Protein 1IKN (pdb70)

GO terms:
  GO:0005737 cytoplasm (C, IDA)
  GO:0000978 RNA polymerase II cis-regulatory region sequence-specific DNA binding (F, IDA)
  GO:0001228 DNA-binding transcription activator activity, RNA polymerase II-specific (F, IDA)
  GO:0045893 positive regulation of DNA-templated transcription (P, IDA)
  GO:0045944 positive regulation of transcription by RNA polymerase II (P, IDA)
  GO:1902004 positive regulation of amyloid-beta formation (P, IDA)
  GO:0005634 nucleus (C, IDA)
  GO:0003682 chromatin binding (F, IDA)
  GO:0043066 negative regulation of apoptotic process (P, IDA)
  GO:0043123 positive regulation of canonical NF-kappaB signal transduction (P, IDA)
  GO:0050727 regulation of inflammatory response (P, IDA)
  GO:0071222 cellular response to lipopolysaccharide (P, IEP)
  GO:0071159 NF-kappaB complex (C, TAS)
  GO:0003700 DNA-binding transcription factor activity (F, IMP)
  GO:0006325 chromatin organization (P, IMP)
  GO:0006351 DNA-templated transcription (P, IMP)
  GO:0071532 ankyrin repeat binding (F, IPI)
  GO:0005515 protein binding (F, IPI)
  GO:0019899 enzyme binding (F, IPI)
  GO:0019901 protein kinase binding (F, IPI)

Sequence (609 aa):
PYVEIIEQPKQRGMRFRYKCEGRSAGSIPGERSTDTTKTHPTIKINGYTGPGTVRISLVTKDPPHRPHPHELVGKDCRDGYYEADLCPDRSIHSFQNLGIQCVKKRDLEQAISQRIQTNNNPFHVPIEEQRGDYDLNAVRLCFQVTVRDPAGRPLLLTPVLSHPIFDNRATAELKICRVNRNSGSCLGGDEIFLLCDKVQKEDIEVYFTGPGWEARGSFSQADVHRQVAIVFRTPPYADPSLQAPVRVSMQLRRPSDRELSEPMEFQYLPDTDDRHRIEEKRASNLKIVRMDRTAGCVTGGEEIYLLCDKVQKDDIQIRFYEEEENGGVWEGFGDFSPTDVHRQFAIVFKTPKYKDVNITKPASVFVQLRRKSDLETSEPKPFLYYPEIKDKEEDGDSFLHLAIIHEEKALTMEVIRLAFLNFQNNLQQTPLHLAVITNQPEIAEALLGAGCDPELRDFRGNTPLHLACEQGCLASVGVLTQSCTTPHLHSILKATNYNGHTCLHLASIHGYLGIVELLVSLGADVNAQEPCNGRTALHLAVDLQNPDLVSLLLKCGADVNRVTYQGYSPYQLTWGRPSTRIQQQLGQLTLENLQMLPESEDEESYDTE

Radius of gyration: 28.29 Å; Cα contacts (8 Å, |Δi|>4): 1309; chains: 3; bounding box: 78×65×78 Å

InterPro domains:
  IPR000451 NF-kappa-B/Dorsal [PR00057] (25-42)
  IPR000451 NF-kappa-B/Dorsal [PR00057] (175-189)
  IPR000451 NF-kappa-B/Dorsal [PR00057] (208-228)
  IPR000451 NF-kappa-B/Dorsal [PR00057] (239-257)
  IPR000451 NF-kappa-B/Dorsal [PR00057] (280-294)
  IPR000451 NF-kappa-B/Dorsal [PTHR24169] (13-372)
  IPR002909 IPT domain [SM00429] (193-289)
  IPR008967 p53-like transcription factor, DNA-binding domain superfamily [SSF49417] (18-196)
  IPR011539 Rel homology domain, DNA-binding domain [PF00554] (21-186)
  IPR011539 Rel homology domain, DNA-binding domain [PS50254] (16-190)
  IPR013783 Immunoglobulin-like fold [G3DSA:2.60.40.10] (191-304)
  IPR014756 Immunoglobulin E-set [SSF81296] (191-322)
  IPR030492 Rel homology domain, conserved site [PS01204] (34-40)
  IPR030495 Transcription factor p65, RHD domain, N-terminal [cd07885] (19-187)
  IPR032397 Rel homology dimerisation domain [PF16179] (195-291)
  IPR033926 NFkappaB IPT domain [cd01177] (194-290)
  IPR037059 Rel homology domain (RHD), DNA-binding domain superfamily [G3DSA:2.60.40.340] (9-187)

Structure (mmCIF, N/CA/C/O backbone):
data_1IKN
#
_entry.id   1IKN
#
_cell.length_a   124.500
_cell.length_b   49.300
_cell.length_c   120.600
_cell.angle_alpha   90.00
_cell.angle_beta   108.70
_cell.angle_gamma   90.00
#
_symmetry.space_group_name_H-M   'C 1 2 1'
#
loop_
_entity.id
_entity.type
_entity.pdbx_description
1 polymer 'PROTEIN (NF-KAPPA-B P65 SUBUNIT)'
2 polymer 'PROTEIN (NF-KAPPA-B P50D SUBUNIT)'
3 polymer 'PROTEIN (I-KAPPA-B-ALPHA)'
4 water water
#
loop_
_atom_site.group_PDB
_atom_site.id
_atom_site.type_symbol
_atom_site.label_atom_id
_atom_site.label_alt_id
_atom_site.label_comp_id
_atom_site.label_asym_id
_atom_site.label_entity_id
_atom_site.label_seq_id
_atom_site.pdbx_PDB_ins_code
_atom_site.Cartn_x
_atom_site.Cartn_y
_atom_site.Cartn_z
_atom_site.occupancy
_atom_site.B_iso_or_equiv
_atom_site.auth_seq_id
_atom_site.auth_comp_id
_atom_site.auth_asym_id
_atom_site.auth_atom_id
_atom_site.pdbx_PDB_model_num
ATOM 1 N N . PRO A 1 1 ? 64.808 10.604 22.418 1.00 57.03 19 PRO A N 1
ATOM 2 C CA . PRO A 1 1 ? 65.914 10.773 23.409 1.00 59.36 19 PRO A CA 1
ATOM 3 C C . PRO A 1 1 ? 65.547 11.770 24.512 1.00 58.82 19 PRO A C 1
ATOM 4 O O . PRO A 1 1 ? 66.368 12.599 24.909 1.00 60.66 19 PRO A O 1
ATOM 6 N N . TYR A 1 2 ? 64.315 11.687 25.007 1.00 56.29 20 TYR A N 1
ATOM 7 C CA . TYR A 1 2 ? 63.872 12.595 26.053 1.00 55.74 20 TYR A CA 1
ATOM 8 C C . TYR A 1 2 ? 62.818 11.987 26.959 1.00 56.69 20 TYR A C 1
ATOM 9 O O . TYR A 1 2 ? 62.123 11.042 26.586 1.00 56.98 20 TYR A O 1
ATOM 18 N N . VAL A 1 3 ? 62.700 12.559 28.152 1.00 56.73 21 VAL A N 1
ATOM 19 C CA . VAL A 1 3 ? 61.738 12.109 29.149 1.00 53.53 21 VAL A CA 1
ATOM 20 C C . VAL A 1 3 ? 60.574 13.094 29.252 1.00 51.54 21 VAL A C 1
ATOM 21 O O . VAL A 1 3 ? 60.766 14.295 29.452 1.00 53.61 21 VAL A O 1
ATOM 25 N N . GLU A 1 4 ? 59.362 12.583 29.093 1.00 50.69 22 GLU A N 1
ATOM 26 C CA . GLU A 1 4 ? 58.180 13.425 29.180 1.00 48.02 22 GLU A CA 1
ATOM 27 C C . GLU A 1 4 ? 57.255 12.897 30.268 1.00 47.17 22 GLU A C 1
ATOM 28 O O . GLU A 1 4 ? 56.913 11.709 30.290 1.00 46.08 22 GLU A O 1
ATOM 34 N N . ILE A 1 5 ? 56.869 13.775 31.188 1.00 47.50 23 ILE A N 1
ATOM 35 C CA . ILE A 1 5 ? 55.970 13.375 32.255 1.00 47.61 23 ILE A CA 1
ATOM 36 C C . ILE A 1 5 ? 54.625 13.119 31.586 1.00 48.84 23 ILE A C 1
ATOM 37 O O . ILE A 1 5 ? 54.118 13.967 30.860 1.00 54.56 23 ILE A O 1
ATOM 42 N N . ILE A 1 6 ? 54.071 11.932 31.798 1.00 48.23 24 ILE A N 1
ATOM 43 C CA . ILE A 1 6 ? 52.790 11.560 31.205 1.00 47.59 24 ILE A CA 1
ATOM 44 C C . ILE A 1 6 ? 51.719 11.714 32.265 1.00 46.31 24 ILE A C 1
ATOM 45 O O . ILE A 1 6 ? 50.538 11.898 31.968 1.00 43.26 24 ILE A O 1
ATOM 50 N N . GLU A 1 7 ? 52.148 11.637 33.513 1.00 43.24 25 GLU A N 1
ATOM 51 C CA . GLU A 1 7 ? 51.247 11.801 34.636 1.00 43.19 25 GLU A CA 1
ATOM 52 C C . GLU A 1 7 ? 51.897 12.715 35.678 1.00 42.70 25 GLU A C 1
ATOM 53 O O . GLU A 1 7 ? 52.670 12.258 36.530 1.00 44.44 25 GLU A O 1
ATOM 59 N N . GLN A 1 8 ? 51.599 14.008 35.586 1.00 39.50 26 GLN A N 1
ATOM 60 C CA . GLN A 1 8 ? 52.133 14.975 36.532 1.00 35.35 26 GLN A CA 1
ATOM 61 C C . GLN A 1 8 ? 51.536 14.600 37.882 1.00 36.07 26 GLN A C 1
ATOM 62 O O . GLN A 1 8 ? 50.475 13.985 37.935 1.00 38.41 26 GLN A O 1
ATOM 68 N N . PRO A 1 9 ? 52.213 14.945 38.992 1.00 41.18 27 PRO A N 1
ATOM 69 C CA . PRO A 1 9 ? 51.706 14.633 40.330 1.00 40.64 27 PRO A CA 1
ATOM 70 C C . PRO A 1 9 ? 50.577 15.591 40.687 1.00 44.40 27 PRO A C 1
ATOM 71 O O . PRO A 1 9 ? 50.471 16.663 40.100 1.00 45.96 27 PRO A O 1
ATOM 75 N N . LYS A 1 10 ? 49.735 15.198 41.636 1.00 47.12 28 LYS A N 1
ATOM 76 C CA . LYS A 1 10 ? 48.634 16.043 42.094 1.00 43.62 28 LYS A CA 1
ATOM 77 C C . LYS A 1 10 ? 49.321 17.247 42.767 1.00 43.32 28 LYS A C 1
ATOM 78 O O . LYS A 1 10 ? 50.202 17.075 43.609 1.00 43.58 28 LYS A O 1
ATOM 84 N N . GLN A 1 11 ? 48.928 18.459 42.386 1.00 45.74 29 GLN A N 1
ATOM 85 C CA . GLN A 1 11 ? 49.542 19.657 42.944 1.00 44.33 29 GLN A CA 1
ATOM 86 C C . GLN A 1 11 ? 49.100 19.989 44.359 1.00 43.77 29 GLN A C 1
ATOM 87 O O . GLN A 1 11 ? 49.906 20.004 45.286 1.00 46.04 29 GLN A O 1
ATOM 93 N N . ARG A 1 12 ? 47.820 20.283 44.521 1.00 44.08 30 ARG A N 1
ATOM 94 C CA . ARG A 1 12 ? 47.304 20.628 45.833 1.00 50.24 30 ARG A CA 1
ATOM 95 C C . ARG A 1 12 ? 46.779 19.376 46.506 1.00 48.77 30 ARG A C 1
ATOM 96 O O . ARG A 1 12 ? 46.459 18.394 45.833 1.00 47.73 30 ARG A O 1
ATOM 104 N N . GLY A 1 13 ? 46.715 19.402 47.833 1.00 47.92 31 GLY A N 1
ATOM 105 C CA . GLY A 1 13 ? 46.208 18.252 48.555 1.00 51.15 31 GLY A CA 1
ATOM 106 C C . GLY A 1 13 ? 47.191 17.614 49.513 1.00 55.08 31 GLY A C 1
ATOM 107 O O . GLY A 1 13 ? 46.860 17.402 50.681 1.00 56.84 31 GLY A O 1
ATOM 108 N N . MET A 1 14 ? 48.396 17.305 49.033 1.00 58.12 32 MET A N 1
ATOM 109 C CA . MET A 1 14 ? 49.405 16.667 49.880 1.00 63.60 32 MET A CA 1
ATOM 110 C C . MET A 1 14 ? 50.078 17.607 50.869 1.00 64.55 32 MET A C 1
ATOM 111 O O . MET A 1 14 ? 50.492 18.711 50.516 1.00 65.93 32 MET A O 1
ATOM 116 N N . ARG A 1 15 ? 50.192 17.140 52.108 1.00 63.93 33 ARG A N 1
ATOM 117 C CA . ARG A 1 15 ? 50.820 17.907 53.174 1.00 63.03 33 ARG A CA 1
ATOM 118 C C . ARG A 1 15 ? 52.261 17.466 53.393 1.00 62.08 33 ARG A C 1
ATOM 119 O O . ARG A 1 15 ? 52.519 16.296 53.671 1.00 62.47 33 ARG A O 1
ATOM 127 N N . PHE A 1 16 ? 53.197 18.400 53.267 1.00 61.51 34 PHE A N 1
ATOM 128 C CA . PHE A 1 16 ? 54.612 18.089 53.477 1.00 59.69 34 PHE A CA 1
ATOM 129 C C . PHE A 1 16 ? 54.791 17.839 54.977 1.00 59.48 34 PHE A C 1
ATOM 130 O O . PHE A 1 16 ? 54.477 18.717 55.786 1.00 60.34 34 PHE A O 1
ATOM 138 N N . ARG A 1 17 ? 55.278 16.658 55.353 1.00 61.17 35 ARG A N 1
ATOM 139 C CA . ARG A 1 17 ? 55.481 16.353 56.768 1.00 60.66 35 ARG A CA 1
ATOM 140 C C . ARG A 1 17 ? 56.943 16.235 57.180 1.00 62.80 35 ARG A C 1
ATOM 141 O O . ARG A 1 17 ? 57.837 16.143 56.334 1.00 65.82 35 ARG A O 1
ATOM 149 N N . TYR A 1 18 ? 57.168 16.228 58.494 1.00 66.48 36 TYR A N 1
ATOM 150 C CA . TYR A 1 18 ? 58.507 16.158 59.068 1.00 65.49 36 TYR A CA 1
ATOM 151 C C . TYR A 1 18 ? 58.961 14.778 59.553 1.00 64.05 36 TYR A C 1
ATOM 152 O O . TYR A 1 18 ? 58.160 13.946 59.987 1.00 64.69 36 TYR A O 1
ATOM 161 N N . LYS A 1 19 ? 60.272 14.565 59.481 1.00 65.59 37 LYS A N 1
ATOM 162 C CA . LYS A 1 19 ? 60.913 13.316 59.876 1.00 67.58 37 LYS A CA 1
ATOM 163 C C . LYS A 1 19 ? 60.661 12.873 61.317 1.00 67.17 37 LYS A C 1
ATOM 164 O O . LYS A 1 19 ? 60.467 11.681 61.573 1.00 66.19 37 LYS A O 1
ATOM 170 N N . CYS A 1 20 ? 60.673 13.821 62.252 1.00 66.58 38 CYS A N 1
ATOM 171 C CA . CYS A 1 20 ? 60.480 13.499 63.666 1.00 68.75 38 CYS A CA 1
ATOM 172 C C . CYS A 1 20 ? 59.267 12.616 63.927 1.00 70.89 38 CYS A C 1
ATOM 173 O O . CYS A 1 20 ? 59.343 11.655 64.694 1.00 71.60 38 CYS A O 1
ATOM 176 N N . GLU A 1 21 ? 58.148 12.942 63.293 1.00 71.35 39 GLU A N 1
ATOM 177 C CA . GLU A 1 21 ? 56.930 12.157 63.455 1.00 69.61 39 GLU A CA 1
ATOM 178 C C . GLU A 1 21 ? 57.211 10.733 62.994 1.00 70.70 39 GLU A C 1
ATOM 179 O O . GLU A 1 21 ? 57.024 9.769 63.742 1.00 70.17 39 GLU A O 1
ATOM 185 N N . GLY A 1 22 ? 57.667 10.624 61.750 1.00 71.87 40 GLY A N 1
ATOM 186 C CA . GLY A 1 22 ? 57.984 9.337 61.158 1.00 73.20 40 GLY A CA 1
ATOM 187 C C . GLY A 1 22 ? 58.289 9.537 59.687 1.00 75.76 40 GLY A C 1
ATOM 188 O O . GLY A 1 22 ? 58.476 10.669 59.239 1.00 74.99 40 GLY A O 1
ATOM 189 N N . ARG A 1 23 ? 58.349 8.447 58.930 1.00 78.21 41 ARG A N 1
ATOM 190 C CA . ARG A 1 23 ? 58.621 8.548 57.500 1.00 80.94 41 ARG A CA 1
ATOM 191 C C . ARG A 1 23 ? 57.379 9.110 56.820 1.00 82.65 41 ARG A C 1
ATOM 192 O O . ARG A 1 23 ? 57.355 10.270 56.399 1.00 81.41 41 ARG A O 1
ATOM 200 N N . SER A 1 24 ? 56.347 8.275 56.730 1.00 81.69 42 SER A N 1
ATOM 201 C CA . SER A 1 24 ? 55.082 8.656 56.116 1.00 80.52 42 SER A CA 1
ATOM 202 C C . SER A 1 24 ? 54.093 7.495 56.203 1.00 80.29 42 SER A C 1
ATOM 203 O O . SER A 1 24 ? 54.012 6.811 57.226 1.00 78.79 42 SER A O 1
ATOM 206 N N . ALA A 1 25 ? 53.347 7.284 55.123 1.00 78.49 43 ALA A N 1
ATOM 207 C CA . ALA A 1 25 ? 52.355 6.214 55.042 1.00 75.81 43 ALA A CA 1
ATOM 208 C C . ALA A 1 25 ? 51.690 6.290 53.673 1.00 72.02 43 ALA A C 1
ATOM 209 O O . ALA A 1 25 ? 51.226 5.287 53.131 1.00 71.02 43 ALA A O 1
ATOM 211 N N . GLY A 1 26 ? 51.657 7.499 53.122 1.00 70.65 44 GLY A N 1
ATOM 212 C CA . GLY A 1 26 ? 51.060 7.719 51.820 1.00 66.82 44 GLY A CA 1
ATOM 213 C C . GLY A 1 26 ? 52.032 8.440 50.909 1.00 64.81 44 GLY A C 1
ATOM 214 O O . GLY A 1 26 ? 52.846 9.249 51.364 1.00 64.37 44 GLY A O 1
ATOM 215 N N . SER A 1 27 ? 51.948 8.155 49.617 1.00 61.16 45 SER A N 1
ATOM 216 C CA . SER A 1 27 ? 52.840 8.774 48.656 1.00 56.04 45 SER A CA 1
ATOM 217 C C . SER A 1 27 ? 52.151 9.790 47.754 1.00 54.49 45 SER A C 1
ATOM 218 O O . SER A 1 27 ? 50.923 9.882 47.712 1.00 53.23 45 SER A O 1
ATOM 221 N N . ILE A 1 28 ? 52.970 10.558 47.042 1.00 51.65 46 ILE A N 1
ATOM 222 C CA . ILE A 1 28 ? 52.505 11.592 46.131 1.00 50.37 46 ILE A CA 1
ATOM 223 C C . ILE A 1 28 ? 51.560 11.023 45.073 1.00 47.47 46 ILE A C 1
ATOM 224 O O . ILE A 1 28 ? 51.948 10.200 44.246 1.00 50.17 46 ILE A O 1
ATOM 229 N N . PRO A 1 29 ? 50.293 11.448 45.092 1.00 45.67 47 PRO A N 1
ATOM 230 C CA . PRO A 1 29 ? 49.346 10.931 44.096 1.00 42.74 47 PRO A CA 1
ATOM 231 C C . PRO A 1 29 ? 49.539 11.548 42.712 1.00 43.94 47 PRO A C 1
ATOM 232 O O . PRO A 1 29 ? 50.154 12.603 42.573 1.00 47.90 47 PRO A O 1
ATOM 236 N N . GLY A 1 30 ? 49.019 10.876 41.692 1.00 44.73 48 GLY A N 1
ATOM 237 C CA . GLY A 1 30 ? 49.121 11.389 40.339 1.00 45.67 48 GLY A CA 1
ATOM 238 C C . GLY A 1 30 ? 48.086 12.481 40.122 1.00 48.98 48 GLY A C 1
ATOM 239 O O . GLY A 1 30 ? 47.132 12.605 40.888 1.00 50.88 48 GLY A O 1
ATOM 240 N N . GLU A 1 31 ? 48.271 13.276 39.078 1.00 48.82 49 GLU A N 1
ATOM 241 C CA . GLU A 1 31 ? 47.344 14.358 38.774 1.00 49.98 49 GLU A CA 1
ATOM 242 C C . GLU A 1 31 ? 45.908 13.868 38.569 1.00 47.12 49 GLU A C 1
ATOM 243 O O . GLU A 1 31 ? 44.975 14.448 39.118 1.00 50.13 49 GLU A O 1
ATOM 249 N N . ARG A 1 32 ? 45.739 12.792 37.798 1.00 42.75 50 ARG A N 1
ATOM 250 C CA . ARG A 1 32 ? 44.418 12.243 37.501 1.00 38.85 50 ARG A CA 1
ATOM 251 C C . ARG A 1 32 ? 43.772 11.400 38.598 1.00 39.27 50 ARG A C 1
ATOM 252 O O . ARG A 1 32 ? 42.786 10.705 38.343 1.00 41.13 50 ARG A O 1
ATOM 260 N N . SER A 1 33 ? 44.311 11.464 39.812 1.00 39.82 51 SER A N 1
ATOM 261 C CA . SER A 1 33 ? 43.756 10.696 40.928 1.00 42.07 51 SER A CA 1
ATOM 262 C C . SER A 1 33 ? 42.425 11.253 41.416 1.00 48.64 51 SER A C 1
ATOM 263 O O . SER A 1 33 ? 42.245 12.469 41.554 1.00 49.76 51 SER A O 1
ATOM 266 N N . THR A 1 34 ? 41.494 10.345 41.676 1.00 53.13 52 THR A N 1
ATOM 267 C CA . THR A 1 34 ? 40.174 10.707 42.172 1.00 56.80 52 THR A CA 1
ATOM 268 C C . THR A 1 34 ? 40.098 10.076 43.555 1.00 59.12 52 THR A C 1
ATOM 269 O O . THR A 1 34 ? 40.905 9.202 43.873 1.00 61.04 52 THR A O 1
ATOM 273 N N . ASP A 1 35 ? 39.148 10.508 44.378 1.00 61.16 53 ASP A N 1
ATOM 274 C CA . ASP A 1 35 ? 39.047 9.958 45.722 1.00 62.09 53 ASP A CA 1
ATOM 275 C C . ASP A 1 35 ? 38.872 8.440 45.757 1.00 60.79 53 ASP A C 1
ATOM 276 O O . ASP A 1 35 ? 38.924 7.828 46.827 1.00 59.17 53 ASP A O 1
ATOM 281 N N . THR A 1 36 ? 38.691 7.833 44.586 1.00 59.02 54 THR A N 1
ATOM 282 C CA . THR A 1 36 ? 38.519 6.389 44.497 1.00 58.48 54 THR A CA 1
ATOM 283 C C . THR A 1 36 ? 39.542 5.705 43.589 1.00 59.16 54 THR A C 1
ATOM 284 O O . THR A 1 36 ? 39.910 4.556 43.830 1.00 63.09 54 THR A O 1
ATOM 288 N N . THR A 1 37 ? 40.000 6.400 42.552 1.00 57.09 55 THR A N 1
ATOM 289 C CA . THR A 1 37 ? 40.968 5.818 41.624 1.00 53.50 55 THR A CA 1
ATOM 290 C C . THR A 1 37 ? 42.373 6.365 41.865 1.00 53.09 55 THR A C 1
ATOM 291 O O . THR A 1 37 ? 42.568 7.571 41.989 1.00 53.18 55 THR A O 1
ATOM 295 N N . LYS A 1 38 ? 43.353 5.469 41.921 1.00 53.83 56 LYS A N 1
ATOM 296 C CA . LYS A 1 38 ? 44.732 5.867 42.176 1.00 55.65 56 LYS A CA 1
ATOM 297 C C . LYS A 1 38 ? 45.576 5.916 40.914 1.00 55.84 56 LYS A C 1
ATOM 298 O O . LYS A 1 38 ? 45.352 5.152 39.977 1.00 57.49 56 LYS A O 1
ATOM 304 N N . THR A 1 39 ? 46.546 6.822 40.908 1.00 53.36 57 THR A N 1
ATOM 305 C CA . THR A 1 39 ? 47.465 7.000 39.797 1.00 49.86 57 THR A CA 1
ATOM 306 C C . THR A 1 39 ? 48.760 7.509 40.431 1.00 50.06 57 THR A C 1
ATOM 307 O O . THR A 1 39 ? 48.766 7.841 41.616 1.00 53.76 57 THR A O 1
ATOM 311 N N . HIS A 1 40 ? 49.852 7.567 39.669 1.00 47.28 58 HIS A N 1
ATOM 312 C CA . HIS A 1 40 ? 51.128 8.035 40.214 1.00 45.64 58 HIS A CA 1
ATOM 313 C C . HIS A 1 40 ? 52.000 8.796 39.226 1.00 45.81 58 HIS A C 1
ATOM 314 O O . HIS A 1 40 ? 51.821 8.677 38.011 1.00 45.92 58 HIS A O 1
ATOM 321 N N . PRO A 1 41 ? 52.969 9.583 39.741 1.00 45.15 59 PRO A N 1
ATOM 322 C CA . PRO A 1 41 ? 53.888 10.374 38.913 1.00 43.24 59 PRO A CA 1
ATOM 323 C C . PRO A 1 41 ? 54.509 9.463 37.858 1.00 47.49 59 PRO A C 1
ATOM 324 O O . PRO A 1 41 ? 55.339 8.611 38.177 1.00 48.17 59 PRO A O 1
ATOM 328 N N . THR A 1 42 ? 54.119 9.645 36.604 1.00 48.42 60 THR A N 1
ATOM 329 C CA . THR A 1 42 ? 54.621 8.787 35.543 1.00 45.69 60 THR A CA 1
ATOM 330 C C . THR A 1 42 ? 55.363 9.491 34.420 1.00 47.29 60 THR A C 1
ATOM 331 O O . THR A 1 42 ? 54.959 10.553 33.946 1.00 46.85 60 THR A O 1
ATOM 335 N N . ILE A 1 43 ? 56.455 8.872 33.992 1.00 49.39 61 ILE A N 1
ATOM 336 C CA . ILE A 1 43 ? 57.276 9.408 32.924 1.00 49.56 61 ILE A CA 1
ATOM 337 C C . ILE A 1 43 ? 57.388 8.392 31.792 1.00 50.17 61 ILE A C 1
ATOM 338 O O . ILE A 1 43 ? 57.001 7.229 31.942 1.00 50.28 61 ILE A O 1
ATOM 343 N N . LYS A 1 44 ? 57.920 8.843 30.662 1.00 50.10 62 LYS A N 1
ATOM 344 C CA . LYS A 1 44 ? 58.101 7.996 29.497 1.00 49.48 62 LYS A CA 1
ATOM 345 C C . LYS A 1 44 ? 59.327 8.464 28.723 1.00 49.37 62 LYS A C 1
ATOM 346 O O . LYS A 1 44 ? 59.494 9.664 28.474 1.00 46.59 62 LYS A O 1
ATOM 352 N N . ILE A 1 45 ? 60.188 7.517 28.357 1.00 51.25 63 ILE A N 1
ATOM 353 C CA . ILE A 1 45 ? 61.393 7.833 27.592 1.00 51.18 63 ILE A CA 1
ATOM 354 C C . ILE A 1 45 ? 61.128 7.696 26.096 1.00 50.58 63 ILE A C 1
ATOM 355 O O . ILE A 1 45 ? 60.406 6.799 25.673 1.00 51.59 63 ILE A O 1
ATOM 360 N N . ASN A 1 46 ? 61.696 8.598 25.300 1.00 52.61 64 ASN A N 1
ATOM 361 C CA . ASN A 1 46 ? 61.522 8.557 23.846 1.00 57.21 64 ASN A CA 1
ATOM 362 C C . ASN A 1 46 ? 62.847 8.281 23.158 1.00 58.39 64 ASN A C 1
ATOM 363 O O . ASN A 1 46 ? 63.894 8.742 23.606 1.00 58.50 64 ASN A O 1
ATOM 368 N N . GLY A 1 47 ? 62.788 7.527 22.066 1.00 59.58 65 GLY A N 1
ATOM 369 C CA . GLY A 1 47 ? 63.989 7.207 21.321 1.00 56.54 65 GLY A CA 1
ATOM 370 C C . GLY A 1 47 ? 64.879 6.238 22.061 1.00 54.91 65 GLY A C 1
ATOM 371 O O . GLY A 1 47 ? 65.976 5.917 21.603 1.00 51.94 65 GLY A O 1
ATOM 372 N N . TYR A 1 48 ? 64.420 5.774 23.216 1.00 57.12 66 TYR A N 1
ATOM 373 C CA . TYR A 1 48 ? 65.215 4.834 23.985 1.00 61.51 66 TYR A CA 1
ATOM 374 C C . TYR A 1 48 ? 64.389 3.853 24.802 1.00 62.77 66 TYR A C 1
ATOM 375 O O . TYR A 1 48 ? 63.241 4.116 25.160 1.00 62.42 66 TYR A O 1
ATOM 384 N N . THR A 1 49 ? 65.003 2.706 25.066 1.00 64.16 67 THR A N 1
ATOM 385 C CA . THR A 1 49 ? 64.418 1.637 25.854 1.00 60.80 67 THR A CA 1
ATOM 386 C C . THR A 1 49 ? 65.573 0.687 26.159 1.00 60.78 67 THR A C 1
ATOM 387 O O . THR A 1 49 ? 66.413 0.428 25.294 1.00 58.25 67 THR A O 1
ATOM 391 N N . GLY A 1 50 ? 65.627 0.194 27.393 1.00 60.10 68 GLY A N 1
ATOM 392 C CA . GLY A 1 50 ? 66.696 -0.703 27.797 1.00 57.51 68 GLY A CA 1
ATOM 393 C C . GLY A 1 50 ? 67.176 -0.381 29.203 1.00 55.36 68 GLY A C 1
ATOM 394 O O . GLY A 1 50 ? 66.464 0.279 29.963 1.00 58.53 68 GLY A O 1
ATOM 395 N N . PRO A 1 51 ? 68.383 -0.823 29.587 1.00 52.26 69 PRO A N 1
ATOM 396 C CA . PRO A 1 51 ? 68.880 -0.533 30.935 1.00 52.06 69 PRO A CA 1
ATOM 397 C C . PRO A 1 51 ? 69.044 0.959 31.134 1.00 53.75 69 PRO A C 1
ATOM 398 O O . PRO A 1 51 ? 69.001 1.724 30.178 1.00 52.11 69 PRO A O 1
ATOM 402 N N . GLY A 1 52 ? 69.241 1.365 32.380 1.00 55.80 70 GLY A N 1
ATOM 403 C CA . GLY A 1 52 ? 69.409 2.773 32.675 1.00 55.93 70 GLY A CA 1
ATOM 404 C C . GLY A 1 52 ? 68.970 3.088 34.088 1.00 56.12 70 GLY A C 1
ATOM 405 O O . GLY A 1 52 ? 68.511 2.213 34.816 1.00 57.13 70 GLY A O 1
ATOM 406 N N . THR A 1 53 ? 69.108 4.347 34.480 1.00 56.30 71 THR A N 1
ATOM 407 C CA . THR A 1 53 ? 68.727 4.760 35.818 1.00 56.58 71 THR A CA 1
ATOM 408 C C . THR A 1 53 ? 67.876 6.016 35.778 1.00 51.39 71 THR A C 1
ATOM 409 O O . THR A 1 53 ? 67.819 6.717 34.773 1.00 45.66 71 THR A O 1
ATOM 413 N N . VAL A 1 54 ? 67.206 6.278 36.891 1.00 51.00 72 VAL A N 1
ATOM 414 C CA . VAL A 1 54 ? 66.390 7.466 37.038 1.00 50.95 72 VAL A CA 1
ATOM 415 C C . VAL A 1 54 ? 66.649 7.991 38.428 1.00 49.74 72 VAL A C 1
ATOM 416 O O . VAL A 1 54 ? 66.623 7.244 39.407 1.00 49.77 72 VAL A O 1
ATOM 420 N N . ARG A 1 55 ? 66.923 9.283 38.497 1.00 49.93 73 ARG A N 1
ATOM 421 C CA . ARG A 1 55 ? 67.181 9.952 39.754 1.00 48.29 73 ARG A CA 1
ATOM 422 C C . ARG A 1 55 ? 66.068 10.980 39.888 1.00 46.87 73 ARG A C 1
ATOM 423 O O . ARG A 1 55 ? 65.716 11.639 38.914 1.00 46.11 73 ARG A O 1
ATOM 431 N N . ILE A 1 56 ? 65.480 11.092 41.073 1.00 46.35 74 ILE A N 1
ATOM 432 C CA . ILE A 1 56 ? 64.414 12.067 41.260 1.00 44.72 74 ILE A CA 1
ATOM 433 C C . ILE A 1 56 ? 64.660 12.912 42.499 1.00 44.26 74 ILE A C 1
ATOM 434 O O . ILE A 1 56 ? 64.551 12.441 43.622 1.00 45.04 74 ILE A O 1
ATOM 439 N N . SER A 1 57 ? 65.005 14.171 42.287 1.00 44.47 75 SER A N 1
ATOM 440 C CA . SER A 1 57 ? 65.255 15.052 43.406 1.00 42.58 75 SER A CA 1
ATOM 441 C C . SER A 1 57 ? 64.266 16.192 43.448 1.00 41.73 75 SER A C 1
ATOM 442 O O . SER A 1 57 ? 63.527 16.420 42.491 1.00 43.03 75 SER A O 1
ATOM 445 N N . LEU A 1 58 ? 64.246 16.888 44.579 1.00 42.01 76 LEU A N 1
ATOM 446 C CA . LEU A 1 58 ? 63.377 18.033 44.783 1.00 40.74 76 LEU A CA 1
ATOM 447 C C . LEU A 1 58 ? 64.131 19.287 44.339 1.00 45.37 76 LEU A C 1
ATOM 448 O O . LEU A 1 58 ? 65.364 19.327 44.381 1.00 46.56 76 LEU A O 1
ATOM 453 N N . VAL A 1 59 ? 63.391 20.305 43.907 1.00 47.56 77 VAL A N 1
ATOM 454 C CA . VAL A 1 59 ? 63.976 21.561 43.461 1.00 46.26 77 VAL A CA 1
ATOM 455 C C . VAL A 1 59 ? 62.938 22.667 43.637 1.00 49.74 77 VAL A C 1
ATOM 456 O O . VAL A 1 59 ? 61.733 22.401 43.701 1.00 46.97 77 VAL A O 1
ATOM 460 N N . THR A 1 60 ? 63.406 23.908 43.712 1.00 52.10 78 THR A N 1
ATOM 461 C CA . THR A 1 60 ? 62.516 25.043 43.913 1.00 53.35 78 THR A CA 1
ATOM 462 C C . THR A 1 60 ? 61.515 25.246 42.783 1.00 57.43 78 THR A C 1
ATOM 463 O O . THR A 1 60 ? 61.643 24.664 41.705 1.00 56.63 78 THR A O 1
ATOM 467 N N . LYS A 1 61 ? 60.514 26.076 43.048 1.00 56.28 79 LYS A N 1
ATOM 468 C CA . LYS A 1 61 ? 59.484 26.386 42.071 1.00 57.45 79 LYS A CA 1
ATOM 469 C C . LYS A 1 61 ? 59.960 27.497 41.135 1.00 59.54 79 LYS A C 1
ATOM 470 O O . LYS A 1 61 ? 59.657 27.486 39.945 1.00 59.87 79 LYS A O 1
ATOM 476 N N . ASP A 1 62 ? 60.716 28.446 41.689 1.00 61.92 80 ASP A N 1
ATOM 477 C CA . ASP A 1 62 ? 61.234 29.604 40.950 1.00 63.19 80 ASP A CA 1
ATOM 478 C C . ASP A 1 62 ? 62.383 29.303 39.976 1.00 60.56 80 ASP A C 1
ATOM 479 O O . ASP A 1 62 ? 63.265 28.502 40.276 1.00 58.00 80 ASP A O 1
ATOM 484 N N . PRO A 1 63 ? 62.395 29.979 38.808 1.00 62.90 81 PRO A N 1
ATOM 485 C CA . PRO A 1 63 ? 63.394 29.836 37.744 1.00 62.60 81 PRO A CA 1
ATOM 486 C C . PRO A 1 63 ? 64.754 29.336 38.211 1.00 62.62 81 PRO A C 1
ATOM 487 O O . PRO A 1 63 ? 65.232 28.307 37.734 1.00 66.88 81 PRO A O 1
ATOM 491 N N . PRO A 1 64 ? 65.414 30.063 39.130 1.00 62.41 82 PRO A N 1
ATOM 492 C CA . PRO A 1 64 ? 66.715 29.537 39.557 1.00 60.75 82 PRO A CA 1
ATOM 493 C C . PRO A 1 64 ? 66.380 28.295 40.375 1.00 60.72 82 PRO A C 1
ATOM 494 O O . PRO A 1 64 ? 66.226 28.361 41.600 1.00 61.94 82 PRO A O 1
ATOM 498 N N . HIS A 1 65 ? 66.240 27.171 39.680 1.00 55.80 83 HIS A N 1
ATOM 499 C CA . HIS A 1 65 ? 65.872 25.915 40.315 1.00 49.39 83 HIS A CA 1
ATOM 500 C C . HIS A 1 65 ? 66.992 25.322 41.147 1.00 47.84 83 HIS A C 1
ATOM 501 O O . HIS A 1 65 ? 67.782 24.511 40.679 1.00 49.74 83 HIS A O 1
ATOM 508 N N . ARG A 1 66 ? 67.041 25.755 42.400 1.00 48.24 84 ARG A N 1
ATOM 509 C CA . ARG A 1 66 ? 68.046 25.307 43.352 1.00 48.24 84 ARG A CA 1
ATOM 510 C C . ARG A 1 66 ? 67.555 24.043 44.042 1.00 48.40 84 ARG A C 1
ATOM 511 O O . ARG A 1 66 ? 66.350 23.814 44.135 1.00 47.50 84 ARG A O 1
ATOM 519 N N . PRO A 1 67 ? 68.484 23.199 44.531 1.00 47.87 85 PRO A N 1
ATOM 520 C CA . PRO A 1 67 ? 68.061 21.973 45.213 1.00 49.34 85 PRO A CA 1
ATOM 521 C C . PRO A 1 67 ? 67.157 22.444 46.343 1.00 52.44 85 PRO A C 1
ATOM 522 O O . PRO A 1 67 ? 67.192 23.620 46.708 1.00 55.15 85 PRO A O 1
ATOM 526 N N . HIS A 1 68 ? 66.349 21.560 46.904 1.00 54.92 86 HIS A N 1
ATOM 527 C CA . HIS A 1 68 ? 65.454 22.008 47.958 1.00 55.60 86 HIS A CA 1
ATOM 528 C C . HIS A 1 68 ? 65.758 21.335 49.279 1.00 54.98 86 HIS A C 1
ATOM 529 O O . HIS A 1 68 ? 66.080 20.149 49.320 1.00 56.33 86 HIS A O 1
ATOM 536 N N . PRO A 1 69 ? 65.662 22.093 50.381 1.00 55.37 87 PRO A N 1
ATOM 537 C CA . PRO A 1 69 ? 65.928 21.572 51.721 1.00 55.10 87 PRO A CA 1
ATOM 538 C C . PRO A 1 69 ? 65.060 20.375 52.094 1.00 55.35 87 PRO A C 1
ATOM 539 O O . PRO A 1 69 ? 65.468 19.541 52.906 1.00 55.67 87 PRO A O 1
ATOM 543 N N . HIS A 1 70 ? 63.869 20.283 51.503 1.00 57.45 88 HIS A N 1
ATOM 544 C CA . HIS A 1 70 ? 62.981 19.145 51.769 1.00 58.61 88 HIS A CA 1
ATOM 545 C C . HIS A 1 70 ? 63.678 17.915 51.208 1.00 57.67 88 HIS A C 1
ATOM 546 O O . HIS A 1 70 ? 64.571 18.042 50.373 1.00 59.95 88 HIS A O 1
ATOM 553 N N . GLU A 1 71 ? 63.271 16.728 51.644 1.00 58.42 89 GLU A N 1
ATOM 554 C CA . GLU A 1 71 ? 63.923 15.518 51.163 1.00 58.40 89 GLU A CA 1
ATOM 555 C C . GLU A 1 71 ? 62.977 14.365 50.854 1.00 56.22 89 GLU A C 1
ATOM 556 O O . GLU A 1 71 ? 62.354 13.804 51.756 1.00 59.47 89 GLU A O 1
ATOM 562 N N . LEU A 1 72 ? 62.867 14.010 49.577 1.00 52.92 90 LEU A N 1
ATOM 563 C CA . LEU A 1 72 ? 62.004 12.901 49.188 1.00 49.74 90 LEU A CA 1
ATOM 564 C C . LEU A 1 72 ? 62.352 11.691 50.030 1.00 49.05 90 LEU A C 1
ATOM 565 O O . LEU A 1 72 ? 63.527 11.416 50.264 1.00 52.32 90 LEU A O 1
ATOM 570 N N . VAL A 1 73 ? 61.331 10.980 50.493 1.00 48.62 91 VAL A N 1
ATOM 571 C CA . VAL A 1 73 ? 61.532 9.792 51.311 1.00 44.29 91 VAL A CA 1
ATOM 572 C C . VAL A 1 73 ? 60.727 8.605 50.784 1.00 45.51 91 VAL A C 1
ATOM 573 O O . VAL A 1 73 ? 59.769 8.762 50.014 1.00 40.95 91 VAL A O 1
ATOM 577 N N . GLY A 1 74 ? 61.126 7.411 51.203 1.00 49.31 92 GLY A N 1
ATOM 578 C CA . GLY A 1 74 ? 60.453 6.205 50.756 1.00 52.65 92 GLY A CA 1
ATOM 579 C C . GLY A 1 74 ? 61.450 5.203 50.205 1.00 53.68 92 GLY A C 1
ATOM 580 O O . GLY A 1 74 ? 62.623 5.201 50.587 1.00 51.77 92 GLY A O 1
ATOM 581 N N . LYS A 1 75 ? 60.995 4.345 49.301 1.00 57.88 93 LYS A N 1
ATOM 582 C CA . LYS A 1 75 ? 61.879 3.345 48.720 1.00 58.45 93 LYS A CA 1
ATOM 583 C C . LYS A 1 75 ? 62.857 3.958 47.724 1.00 59.79 93 LYS A C 1
ATOM 584 O O . LYS A 1 75 ? 62.616 5.036 47.179 1.00 63.81 93 LYS A O 1
ATOM 590 N N . ASP A 1 76 ? 63.970 3.264 47.510 1.00 58.06 94 ASP A N 1
ATOM 591 C CA . ASP A 1 76 ? 64.998 3.698 46.576 1.00 53.84 94 ASP A CA 1
ATOM 592 C C . ASP A 1 76 ? 65.483 5.120 46.840 1.00 53.19 94 ASP A C 1
ATOM 593 O O . ASP A 1 76 ? 66.288 5.661 46.082 1.00 54.78 94 ASP A O 1
ATOM 598 N N . CYS A 1 77 ? 64.998 5.732 47.909 1.00 53.32 95 CYS A N 1
ATOM 599 C CA . CYS A 1 77 ? 65.420 7.079 48.235 1.00 56.69 95 CYS A CA 1
ATOM 600 C C . CYS A 1 77 ? 66.609 7.085 49.194 1.00 60.21 95 CYS A C 1
ATOM 601 O O . CYS A 1 77 ? 66.751 6.204 50.046 1.00 62.72 95 CYS A O 1
ATOM 604 N N . ARG A 1 78 ? 67.471 8.084 49.039 1.00 59.96 96 ARG A N 1
ATOM 605 C CA . ARG A 1 78 ? 68.622 8.232 49.908 1.00 55.46 96 ARG A CA 1
ATOM 606 C C . ARG A 1 78 ? 69.229 9.629 49.800 1.00 53.21 96 ARG A C 1
ATOM 607 O O . ARG A 1 78 ? 69.129 10.293 48.769 1.00 51.60 96 ARG A O 1
ATOM 615 N N . ASP A 1 79 ? 69.833 10.079 50.892 1.00 55.32 97 ASP A N 1
ATOM 616 C CA . ASP A 1 79 ? 70.455 11.394 50.952 1.00 54.39 97 ASP A CA 1
ATOM 617 C C . ASP A 1 79 ? 69.448 12.521 50.754 1.00 53.63 97 ASP A C 1
ATOM 618 O O . ASP A 1 79 ? 69.735 13.667 51.086 1.00 58.57 97 ASP A O 1
ATOM 623 N N . GLY A 1 80 ? 68.272 12.200 50.219 1.00 51.29 98 GLY A N 1
ATOM 624 C CA . GLY A 1 80 ? 67.262 13.226 50.015 1.00 49.00 98 GLY A CA 1
ATOM 625 C C . GLY A 1 80 ? 66.488 13.114 48.712 1.00 46.25 98 GLY A C 1
ATOM 626 O O . GLY A 1 80 ? 65.476 13.784 48.514 1.00 45.62 98 GLY A O 1
ATOM 627 N N . TYR A 1 81 ? 66.966 12.268 47.812 1.00 46.42 99 TYR A N 1
ATOM 628 C CA . TYR A 1 81 ? 66.311 12.081 46.530 1.00 50.31 99 TYR A CA 1
ATOM 629 C C . TYR A 1 81 ? 66.036 10.603 46.346 1.00 49.13 99 TYR A C 1
ATOM 630 O O . TYR A 1 81 ? 66.233 9.810 47.265 1.00 46.41 99 TYR A O 1
ATOM 639 N N . TYR A 1 82 ? 65.575 10.252 45.151 1.00 48.89 100 TYR A N 1
ATOM 640 C CA . TYR A 1 82 ? 65.261 8.884 44.786 1.00 48.22 100 TYR A CA 1
ATOM 641 C C . TYR A 1 82 ? 66.234 8.498 43.690 1.00 51.80 100 TYR A C 1
ATOM 642 O O . TYR A 1 82 ? 66.684 9.355 42.923 1.00 52.06 100 TYR A O 1
ATOM 651 N N . GLU A 1 83 ? 66.574 7.212 43.632 1.00 53.97 101 GLU A N 1
ATOM 652 C CA . GLU A 1 83 ? 67.497 6.702 42.622 1.00 53.55 101 GLU A CA 1
ATOM 653 C C . GLU A 1 83 ? 67.381 5.191 42.558 1.00 49.50 101 GLU A C 1
ATOM 654 O O . GLU A 1 83 ? 67.682 4.495 43.525 1.00 46.66 101 GLU A O 1
ATOM 660 N N . ALA A 1 84 ? 66.934 4.694 41.411 1.00 48.26 102 ALA A N 1
ATOM 661 C CA . ALA A 1 84 ? 66.771 3.266 41.190 1.00 47.65 102 ALA A CA 1
ATOM 662 C C . ALA A 1 84 ? 67.045 2.922 39.731 1.00 47.32 102 ALA A C 1
ATOM 663 O O . ALA A 1 84 ? 67.083 3.798 38.859 1.00 46.91 102 ALA A O 1
ATOM 665 N N . ASP A 1 85 ? 67.236 1.635 39.472 1.00 49.11 103 ASP A N 1
ATOM 666 C CA . ASP A 1 85 ? 67.496 1.152 38.126 1.00 51.25 103 ASP A CA 1
ATOM 667 C C . ASP A 1 85 ? 66.238 1.308 37.289 1.00 50.43 103 ASP A C 1
ATOM 668 O O . ASP A 1 85 ? 65.139 1.435 37.827 1.00 53.12 103 ASP A O 1
ATOM 673 N N . LEU A 1 86 ? 66.397 1.295 35.973 1.00 50.14 104 LEU A N 1
ATOM 674 C CA . LEU A 1 86 ? 65.259 1.417 35.079 1.00 53.24 104 LEU A CA 1
ATOM 675 C C . LEU A 1 86 ? 64.896 0.079 34.484 1.00 57.93 104 LEU A C 1
ATOM 676 O O . LEU A 1 86 ? 65.713 -0.539 33.804 1.00 60.92 104 LEU A O 1
ATOM 681 N N . CYS A 1 87 ? 63.674 -0.376 34.748 1.00 60.44 105 CYS A N 1
ATOM 682 C CA . CYS A 1 87 ? 63.208 -1.637 34.189 1.00 61.36 105 CYS A CA 1
ATOM 683 C C . CYS A 1 87 ? 63.478 -1.537 32.687 1.00 61.82 105 CYS A C 1
ATOM 684 O O . CYS A 1 87 ? 63.065 -0.573 32.030 1.00 63.97 105 CYS A O 1
ATOM 687 N N . PRO A 1 88 ? 64.192 -2.519 32.128 1.00 55.12 106 PRO A N 1
ATOM 688 C CA . PRO A 1 88 ? 64.504 -2.501 30.696 1.00 53.68 106 PRO A CA 1
ATOM 689 C C . PRO A 1 88 ? 63.383 -2.910 29.738 1.00 53.97 106 PRO A C 1
ATOM 690 O O . PRO A 1 88 ? 63.462 -2.622 28.549 1.00 54.48 106 PRO A O 1
ATOM 694 N N . ASP A 1 89 ? 62.340 -3.558 30.247 1.00 55.62 107 ASP A N 1
ATOM 695 C CA . ASP A 1 89 ? 61.253 -4.049 29.392 1.00 55.86 107 ASP A CA 1
ATOM 696 C C . ASP A 1 89 ? 60.160 -3.073 28.913 1.00 58.13 107 ASP A C 1
ATOM 697 O O . ASP A 1 89 ? 59.397 -3.402 27.994 1.00 56.22 107 ASP A O 1
ATOM 702 N N . ARG A 1 90 ? 60.080 -1.890 29.520 1.00 58.60 108 ARG A N 1
ATOM 703 C CA . ARG A 1 90 ? 59.063 -0.901 29.151 1.00 55.76 108 ARG A CA 1
ATOM 704 C C . ARG A 1 90 ? 59.618 0.526 29.120 1.00 54.22 108 ARG A C 1
ATOM 705 O O . ARG A 1 90 ? 60.609 0.823 29.786 1.00 52.50 108 ARG A O 1
ATOM 713 N N . SER A 1 91 ? 58.976 1.405 28.349 1.00 54.28 109 SER A N 1
ATOM 714 C CA . SER A 1 91 ? 59.434 2.791 28.209 1.00 52.77 109 SER A CA 1
ATOM 715 C C . SER A 1 91 ? 58.696 3.797 29.089 1.00 50.57 109 SER A C 1
ATOM 716 O O . SER A 1 91 ? 59.006 4.997 29.076 1.00 42.67 109 SER A O 1
ATOM 719 N N . ILE A 1 92 ? 57.725 3.296 29.846 1.00 50.09 110 ILE A N 1
ATOM 720 C CA . ILE A 1 92 ? 56.915 4.117 30.743 1.00 48.50 110 ILE A CA 1
ATOM 721 C C . ILE A 1 92 ? 57.289 3.769 32.175 1.00 48.59 110 ILE A C 1
ATOM 722 O O . ILE A 1 92 ? 57.214 2.607 32.569 1.00 51.21 110 ILE A O 1
ATOM 727 N N . HIS A 1 93 ? 57.679 4.770 32.955 1.00 48.74 111 HIS A N 1
ATOM 728 C CA . HIS A 1 93 ? 58.072 4.527 34.338 1.00 48.86 111 HIS A CA 1
ATOM 729 C C . HIS A 1 93 ? 57.308 5.325 35.382 1.00 49.06 111 HIS A C 1
ATOM 730 O O . HIS A 1 93 ? 57.484 6.538 35.518 1.00 49.67 111 HIS A O 1
ATOM 737 N N . SER A 1 94 ? 56.462 4.616 36.121 1.00 47.75 112 SER A N 1
ATOM 738 C CA . SER A 1 94 ? 55.653 5.214 37.172 1.00 46.28 112 SER A CA 1
ATOM 739 C C . SER A 1 94 ? 56.241 4.970 38.559 1.00 44.66 112 SER A C 1
ATOM 740 O O . SER A 1 94 ? 56.850 3.934 38.813 1.00 42.06 112 SER A O 1
ATOM 743 N N . PHE A 1 95 ? 56.035 5.928 39.456 1.00 42.39 113 PHE A N 1
ATOM 744 C CA . PHE A 1 95 ? 56.542 5.832 40.816 1.00 43.89 113 PHE A CA 1
ATOM 745 C C . PHE A 1 95 ? 55.397 5.764 41.808 1.00 49.28 113 PHE A C 1
ATOM 746 O O . PHE A 1 95 ? 54.821 6.783 42.178 1.00 55.33 113 PHE A O 1
ATOM 754 N N . GLN A 1 96 ? 55.072 4.542 42.220 1.00 52.33 114 GLN A N 1
ATOM 755 C CA . GLN A 1 96 ? 53.981 4.271 43.155 1.00 49.06 114 GLN A CA 1
ATOM 756 C C . GLN A 1 96 ? 54.318 4.658 44.595 1.00 48.38 114 GLN A C 1
ATOM 757 O O . GLN A 1 96 ? 53.491 4.538 45.490 1.00 49.41 114 GLN A O 1
ATOM 763 N N . ASN A 1 97 ? 55.538 5.120 44.818 1.00 48.58 115 ASN A N 1
ATOM 764 C CA . ASN A 1 97 ? 55.961 5.497 46.157 1.00 50.18 115 ASN A CA 1
ATOM 765 C C . ASN A 1 97 ? 56.928 6.677 46.105 1.00 49.75 115 ASN A C 1
ATOM 766 O O . ASN A 1 97 ? 57.963 6.616 45.435 1.00 53.83 115 ASN A O 1
ATOM 771 N N . LEU A 1 98 ? 56.572 7.746 46.812 1.00 50.71 116 LEU A N 1
ATOM 772 C CA . LEU A 1 98 ? 57.379 8.962 46.889 1.00 50.52 116 LEU A CA 1
ATOM 773 C C . LEU A 1 98 ? 56.782 9.870 47.956 1.00 48.16 116 LEU A C 1
ATOM 774 O O . LEU A 1 98 ? 55.582 10.151 47.934 1.00 51.82 116 LEU A O 1
ATOM 779 N N . GLY A 1 99 ? 57.616 10.326 48.885 1.00 45.95 117 GLY A N 1
ATOM 780 C CA . GLY A 1 99 ? 57.129 11.204 49.933 1.00 48.00 117 GLY A CA 1
ATOM 781 C C . GLY A 1 99 ? 57.963 12.460 50.125 1.00 47.72 117 GLY A C 1
ATOM 782 O O . GLY A 1 99 ? 59.185 12.386 50.202 1.00 50.19 117 GLY A O 1
ATOM 783 N N . ILE A 1 100 ? 57.303 13.615 50.192 1.00 48.23 118 ILE A N 1
ATOM 784 C CA . ILE A 1 100 ? 58.001 14.876 50.402 1.00 48.62 118 ILE A CA 1
ATOM 785 C C . ILE A 1 100 ? 58.172 15.098 51.904 1.00 50.14 118 ILE A C 1
ATOM 786 O O . ILE A 1 100 ? 57.195 15.380 52.605 1.00 49.86 118 ILE A O 1
ATOM 791 N N . GLN A 1 101 ? 59.400 14.971 52.399 1.00 52.57 119 GLN A N 1
ATOM 792 C CA . GLN A 1 101 ? 59.664 15.188 53.819 1.00 56.37 119 GLN A CA 1
ATOM 793 C C . GLN A 1 101 ? 60.199 16.612 53.973 1.00 59.66 119 GLN A C 1
ATOM 794 O O . GLN A 1 101 ? 61.258 16.945 53.436 1.00 62.19 119 GLN A O 1
ATOM 800 N N . CYS A 1 102 ? 59.471 17.448 54.707 1.00 59.75 120 CYS A N 1
ATOM 801 C CA . CYS A 1 102 ? 59.871 18.836 54.890 1.00 61.25 120 CYS A CA 1
ATOM 802 C C . CYS A 1 102 ? 60.877 19.078 56.012 1.00 62.33 120 CYS A C 1
ATOM 803 O O . CYS A 1 102 ? 60.900 18.368 57.020 1.00 60.54 120 CYS A O 1
ATOM 806 N N . VAL A 1 103 ? 61.702 20.104 55.818 1.00 60.58 121 VAL A N 1
ATOM 807 C CA . VAL A 1 103 ? 62.723 20.479 56.789 1.00 60.39 121 VAL A CA 1
ATOM 808 C C . VAL A 1 103 ? 62.300 21.718 57.567 1.00 58.21 121 VAL A C 1
ATOM 809 O O . VAL A 1 103 ? 61.608 22.586 57.045 1.00 58.67 121 VAL A O 1
ATOM 813 N N . LYS A 1 104 ? 62.739 21.786 58.816 1.00 57.10 122 LYS A N 1
ATOM 814 C CA . LYS A 1 104 ? 62.433 22.897 59.709 1.00 55.35 122 LYS A CA 1
ATOM 815 C C . LYS A 1 104 ? 63.492 23.984 59.517 1.00 56.65 122 LYS A C 1
ATOM 816 O O . LYS A 1 104 ? 64.688 23.728 59.676 1.00 57.73 122 LYS A O 1
ATOM 822 N N . LYS A 1 105 ? 63.047 25.193 59.187 1.00 58.48 123 LYS A N 1
ATOM 823 C CA . LYS A 1 105 ? 63.944 26.322 58.952 1.00 60.45 123 LYS A CA 1
ATOM 824 C C . LYS A 1 105 ? 65.129 26.404 59.912 1.00 59.56 123 LYS A C 1
ATOM 825 O O . LYS A 1 105 ? 66.197 26.902 59.553 1.00 58.68 123 LYS A O 1
ATOM 831 N N . ARG A 1 106 ? 64.941 25.922 61.133 1.00 60.87 124 ARG A N 1
ATOM 832 C CA . ARG A 1 106 ? 66.010 25.956 62.121 1.00 62.12 124 ARG A CA 1
ATOM 833 C C . ARG A 1 106 ? 67.139 25.024 61.701 1.00 64.17 124 ARG A C 1
ATOM 834 O O . ARG A 1 106 ? 68.274 25.170 62.155 1.00 66.10 124 ARG A O 1
ATOM 842 N N . ASP A 1 107 ? 66.824 24.072 60.827 1.00 62.57 125 ASP A N 1
ATOM 843 C CA . ASP A 1 107 ? 67.821 23.120 60.349 1.00 61.62 125 ASP A CA 1
ATOM 844 C C . ASP A 1 107 ? 67.911 23.111 58.828 1.00 61.04 125 ASP A C 1
ATOM 845 O O . ASP A 1 107 ? 68.491 22.200 58.230 1.00 57.22 125 ASP A O 1
ATOM 850 N N . LEU A 1 108 ? 67.328 24.132 58.208 1.00 61.52 126 LEU A N 1
ATOM 851 C CA . LEU A 1 108 ? 67.350 24.263 56.759 1.00 61.96 126 LEU A CA 1
ATOM 852 C C . LEU A 1 108 ? 68.773 24.538 56.290 1.00 65.05 126 LEU A C 1
ATOM 853 O O . LEU A 1 108 ? 69.142 24.215 55.159 1.00 64.28 126 LEU A O 1
ATOM 858 N N . GLU A 1 109 ? 69.571 25.129 57.174 1.00 66.69 127 GLU A N 1
ATOM 859 C CA . GLU A 1 109 ? 70.957 25.449 56.861 1.00 68.32 127 GLU A CA 1
ATOM 860 C C . GLU A 1 109 ? 71.787 24.171 56.834 1.00 67.45 127 GLU A C 1
ATOM 861 O O . GLU A 1 109 ? 72.901 24.156 56.314 1.00 67.89 127 GLU A O 1
ATOM 867 N N . GLN A 1 110 ? 71.237 23.104 57.409 1.00 66.31 128 GLN A N 1
ATOM 868 C CA . GLN A 1 110 ? 71.910 21.810 57.425 1.00 64.39 128 GLN A CA 1
ATOM 869 C C . GLN A 1 110 ? 71.507 21.045 56.168 1.00 63.83 128 GLN A C 1
ATOM 870 O O . GLN A 1 110 ? 72.352 20.494 55.469 1.00 63.59 128 GLN A O 1
ATOM 876 N N . ALA A 1 111 ? 70.209 21.026 55.884 1.00 61.61 129 ALA A N 1
ATOM 877 C CA . ALA A 1 111 ? 69.688 20.338 54.709 1.00 58.61 129 ALA A CA 1
ATOM 878 C C . ALA A 1 111 ? 70.425 20.782 53.453 1.00 58.26 129 ALA A C 1
ATOM 879 O O . ALA A 1 111 ? 70.877 19.945 52.677 1.00 55.08 129 ALA A O 1
ATOM 881 N N . ILE A 1 112 ? 70.538 22.096 53.256 1.00 57.84 130 ILE A N 1
ATOM 882 C CA . ILE A 1 112 ? 71.230 22.642 52.087 1.00 55.04 130 ILE A CA 1
ATOM 883 C C . ILE A 1 112 ? 72.701 22.289 52.126 1.00 54.44 130 ILE A C 1
ATOM 884 O O . ILE A 1 112 ? 73.350 22.183 51.091 1.00 51.14 130 ILE A O 1
ATOM 889 N N . SER A 1 113 ? 73.231 22.120 53.330 1.00 54.72 131 SER A N 1
ATOM 890 C CA . SER A 1 113 ? 74.632 21.767 53.479 1.00 59.51 131 SER A CA 1
ATOM 891 C C . SER A 1 113 ? 74.827 20.454 52.744 1.00 59.96 131 SER A C 1
ATOM 892 O O . SER A 1 113 ? 75.667 20.344 51.849 1.00 64.49 131 SER A O 1
ATOM 895 N N . GLN A 1 114 ? 74.013 19.470 53.112 1.00 58.94 132 GLN A N 1
ATOM 896 C CA . GLN A 1 114 ? 74.073 18.150 52.506 1.00 60.61 132 GLN A CA 1
ATOM 897 C C . GLN A 1 114 ? 73.830 18.207 50.997 1.00 61.77 132 GLN A C 1
ATOM 898 O O . GLN A 1 114 ? 74.510 17.524 50.231 1.00 65.44 132 GLN A O 1
ATOM 904 N N . ARG A 1 115 ? 72.864 19.022 50.575 1.00 60.67 133 ARG A N 1
ATOM 905 C CA . ARG A 1 115 ? 72.533 19.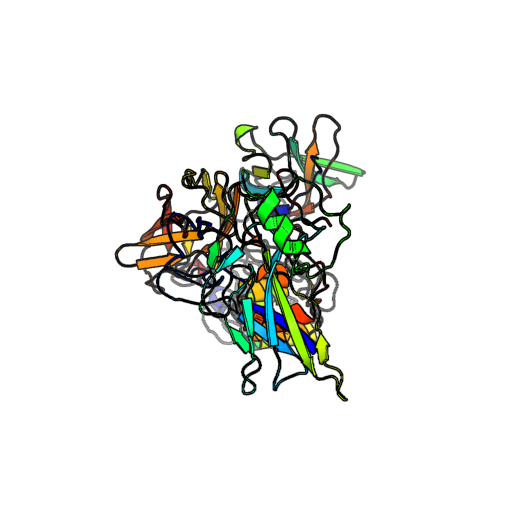154 49.160 1.00 59.66 133 ARG A CA 1
ATOM 906 C C . ARG A 1 115 ? 73.791 19.299 48.315 1.00 59.46 133 ARG A C 1
ATOM 907 O O . ARG A 1 115 ? 74.036 18.491 47.413 1.00 57.75 133 ARG A O 1
ATOM 915 N N . ILE A 1 116 ? 74.592 20.321 48.602 1.00 59.86 134 ILE A N 1
ATOM 916 C CA . ILE A 1 116 ? 75.823 20.511 47.845 1.00 60.68 134 ILE A CA 1
ATOM 917 C C . ILE A 1 116 ? 76.864 19.489 48.267 1.00 60.87 134 ILE A C 1
ATOM 918 O O . ILE A 1 116 ? 77.791 19.201 47.510 1.00 61.93 134 ILE A O 1
ATOM 923 N N . GLN A 1 117 ? 76.708 18.932 49.468 1.00 61.57 135 GLN A N 1
ATOM 924 C CA . GLN A 1 117 ? 77.633 17.904 49.943 1.00 63.99 135 GLN A CA 1
ATOM 925 C C . GLN A 1 117 ? 77.592 16.782 48.904 1.00 63.96 135 GLN A C 1
ATOM 926 O O . GLN A 1 117 ? 78.597 16.464 48.271 1.00 65.36 135 GLN A O 1
ATOM 932 N N . THR A 1 118 ? 76.414 16.189 48.739 1.00 62.93 136 THR A N 1
ATOM 933 C CA . THR A 1 118 ? 76.213 15.114 47.770 1.00 63.30 136 THR A CA 1
ATOM 934 C C . THR A 1 118 ? 75.977 15.736 46.401 1.00 62.46 136 THR A C 1
ATOM 935 O O . THR A 1 118 ? 75.454 15.099 45.487 1.00 59.74 136 THR A O 1
ATOM 939 N N . ASN A 1 119 ? 76.384 16.992 46.283 1.00 63.54 137 ASN A N 1
ATOM 940 C CA . ASN A 1 119 ? 76.233 17.765 45.060 1.00 66.50 137 ASN A CA 1
ATOM 941 C C . ASN A 1 119 ? 74.959 17.381 44.314 1.00 66.56 137 ASN A C 1
ATOM 942 O O . ASN A 1 119 ? 74.986 17.013 43.139 1.00 67.80 137 ASN A O 1
ATOM 947 N N . ASN A 1 120 ? 73.839 17.450 45.026 1.00 64.96 138 ASN A N 1
ATOM 948 C CA . ASN A 1 120 ? 72.543 17.158 44.434 1.00 63.12 138 ASN A CA 1
ATOM 949 C C . ASN A 1 120 ? 71.990 18.491 43.951 1.00 61.92 138 ASN A C 1
ATOM 950 O O . ASN A 1 120 ? 71.295 19.189 44.684 1.00 63.13 138 ASN A O 1
ATOM 955 N N . ASN A 1 121 ? 72.339 18.845 42.716 1.00 60.38 139 ASN A N 1
ATOM 956 C CA . ASN A 1 121 ? 71.896 20.085 42.094 1.00 60.83 139 ASN A CA 1
ATOM 957 C C . ASN A 1 121 ? 71.709 19.804 40.607 1.00 60.81 139 ASN A C 1
ATOM 958 O O . ASN A 1 121 ? 72.601 20.055 39.803 1.00 60.03 139 ASN A O 1
ATOM 963 N N . PRO A 1 122 ? 70.536 19.273 40.224 1.00 58.46 140 PRO A N 1
ATOM 964 C CA . PRO A 1 122 ? 70.219 18.945 38.827 1.00 58.53 140 PRO A CA 1
ATOM 965 C C . PRO A 1 122 ? 70.692 19.963 37.786 1.00 60.07 140 PRO A C 1
ATOM 966 O O . PRO A 1 122 ? 71.300 19.602 36.775 1.00 56.89 140 PRO A O 1
ATOM 970 N N . PHE A 1 123 ? 70.410 21.234 38.039 1.00 62.18 141 PHE A N 1
ATOM 971 C CA . PHE A 1 123 ? 70.790 22.295 37.115 1.00 59.53 141 PHE A CA 1
ATOM 972 C C . PHE A 1 123 ? 72.090 22.970 37.538 1.00 59.38 141 PHE A C 1
ATOM 973 O O . PHE A 1 123 ? 72.435 24.032 37.029 1.00 62.02 141 PHE A O 1
ATOM 981 N N . HIS A 1 124 ? 72.804 22.339 38.465 1.00 59.34 142 HIS A N 1
ATOM 982 C CA . HIS A 1 124 ? 74.068 22.856 38.976 1.00 60.82 142 HIS A CA 1
ATOM 983 C C . HIS A 1 124 ? 74.216 24.369 38.853 1.00 59.49 142 HIS A C 1
ATOM 984 O O . HIS A 1 124 ? 74.710 24.893 37.850 1.00 60.87 142 HIS A O 1
ATOM 991 N N . VAL A 1 125 ? 73.765 25.064 39.888 1.00 58.46 143 VAL A N 1
ATOM 992 C CA . VAL A 1 125 ? 73.847 26.513 39.939 1.00 59.96 143 VAL A CA 1
ATOM 993 C C . VAL A 1 125 ? 74.985 26.857 40.897 1.00 63.83 143 VAL A C 1
ATOM 994 O O . VAL A 1 125 ? 75.336 26.054 41.764 1.00 63.03 143 VAL A O 1
ATOM 998 N N . PRO A 1 126 ? 75.596 28.041 40.738 1.00 62.46 144 PRO A N 1
ATOM 999 C CA . PRO A 1 126 ? 76.692 28.428 41.631 1.00 60.59 144 PRO A CA 1
ATOM 1000 C C . PRO A 1 126 ? 76.218 28.731 43.048 1.00 61.91 144 PRO A C 1
ATOM 1001 O O . PRO A 1 126 ? 75.028 28.943 43.283 1.00 63.31 144 PRO A O 1
ATOM 1005 N N . ILE A 1 127 ? 77.156 28.749 43.988 1.00 62.31 145 ILE A N 1
ATOM 1006 C CA . ILE A 1 127 ? 76.847 29.015 45.388 1.00 64.16 145 ILE A CA 1
ATOM 1007 C C . ILE A 1 127 ? 76.340 30.446 45.621 1.00 65.47 145 ILE A C 1
ATOM 1008 O O . ILE A 1 127 ? 75.938 30.795 46.729 1.00 65.73 145 ILE A O 1
ATOM 1013 N N . GLU A 1 128 ? 76.370 31.273 44.578 1.00 67.76 146 GLU A N 1
ATOM 1014 C CA . GLU A 1 128 ? 75.887 32.649 44.674 1.00 68.24 146 GLU A CA 1
ATOM 1015 C C . GLU A 1 128 ? 74.489 32.672 44.064 1.00 70.42 146 GLU A C 1
ATOM 1016 O O . GLU A 1 128 ? 73.744 33.651 44.190 1.00 72.14 146 GLU A O 1
ATOM 1022 N N . GLU A 1 129 ? 74.148 31.577 43.393 1.00 70.14 147 GLU A N 1
ATOM 1023 C CA . GLU A 1 129 ? 72.842 31.418 42.772 1.00 69.23 147 GLU A CA 1
ATOM 1024 C C . GLU A 1 129 ? 71.991 30.553 43.691 1.00 69.61 147 GLU A C 1
ATOM 1025 O O . GLU A 1 129 ? 71.024 29.914 43.259 1.00 71.38 147 GLU A O 1
ATOM 1031 N N . GLN A 1 130 ? 72.368 30.540 44.966 1.00 68.87 148 GLN A N 1
ATOM 1032 C CA . GLN A 1 130 ? 71.661 29.768 45.982 1.00 65.37 148 GLN A CA 1
ATOM 1033 C C . GLN A 1 130 ? 71.295 30.672 47.149 1.00 66.62 148 GLN A C 1
ATOM 1034 O O . GLN A 1 130 ? 71.578 30.348 48.302 1.00 67.09 148 GLN A O 1
ATOM 1040 N N . ARG A 1 131 ? 70.667 31.805 46.848 1.00 68.72 149 ARG A N 1
ATOM 1041 C CA . ARG A 1 131 ? 70.272 32.764 47.878 1.00 71.82 149 ARG A CA 1
ATOM 1042 C C . ARG A 1 131 ? 69.569 32.122 49.080 1.00 75.93 149 ARG A C 1
ATOM 1043 O O . ARG A 1 131 ? 69.405 30.899 49.148 1.00 78.33 149 ARG A O 1
ATOM 1051 N N . GLY A 1 132 ? 69.146 32.959 50.023 1.00 76.59 150 GLY A N 1
ATOM 1052 C CA . GLY A 1 132 ? 68.493 32.455 51.217 1.00 76.62 150 GLY A CA 1
ATOM 1053 C C . GLY A 1 132 ? 66.979 32.395 51.178 1.00 75.87 150 GLY A C 1
ATOM 1054 O O . GLY A 1 132 ? 66.351 31.936 52.136 1.00 76.06 150 GLY A O 1
ATOM 1055 N N . ASP A 1 133 ? 66.385 32.862 50.086 1.00 74.43 151 ASP A N 1
ATOM 1056 C CA . ASP A 1 133 ? 64.931 32.842 49.955 1.00 72.27 151 ASP A CA 1
ATOM 1057 C C . ASP A 1 133 ? 64.462 31.487 49.435 1.00 71.32 151 ASP A C 1
ATOM 1058 O O . ASP A 1 133 ? 64.546 31.213 48.236 1.00 73.79 151 ASP A O 1
ATOM 1063 N N . TYR A 1 134 ? 63.982 30.636 50.338 1.00 66.41 152 TYR A N 1
ATOM 1064 C CA . TYR A 1 134 ? 63.494 29.322 49.939 1.00 61.76 152 TYR A CA 1
ATOM 1065 C C . TYR A 1 134 ? 61.992 29.199 50.135 1.00 59.93 152 TYR A C 1
ATOM 1066 O O . TYR A 1 134 ? 61.513 29.084 51.264 1.00 61.94 152 TYR A O 1
ATOM 1075 N N . ASP A 1 135 ? 61.243 29.232 49.038 1.00 57.02 153 ASP A N 1
ATOM 1076 C CA . ASP A 1 135 ? 59.801 29.092 49.143 1.00 54.00 153 ASP A CA 1
ATOM 1077 C C . ASP A 1 135 ? 59.492 27.676 49.613 1.00 52.89 153 ASP A C 1
ATOM 1078 O O . ASP A 1 135 ? 59.330 26.761 48.799 1.00 54.27 153 ASP A O 1
ATOM 1083 N N . LEU A 1 136 ? 59.424 27.499 50.930 1.00 49.26 154 LEU A N 1
ATOM 1084 C CA . LEU A 1 136 ? 59.147 26.195 51.515 1.00 41.69 154 LEU A CA 1
ATOM 1085 C C . LEU A 1 136 ? 57.688 25.800 51.331 1.00 44.38 154 LEU A C 1
ATOM 1086 O O . LEU A 1 136 ? 57.271 24.719 51.754 1.00 43.83 154 LEU A O 1
ATOM 1091 N N . ASN A 1 137 ? 56.918 26.681 50.698 1.00 48.69 155 ASN A N 1
ATOM 1092 C CA . ASN A 1 137 ? 55.498 26.439 50.451 1.00 56.53 155 ASN A CA 1
ATOM 1093 C C . ASN A 1 137 ? 55.303 25.421 49.329 1.00 56.04 155 ASN A C 1
ATOM 1094 O O . ASN A 1 137 ? 54.290 24.719 49.283 1.00 56.64 155 ASN A O 1
ATOM 1099 N N . ALA A 1 138 ? 56.280 25.343 48.428 1.00 55.91 156 ALA A N 1
ATOM 1100 C CA . ALA A 1 138 ? 56.193 24.447 47.286 1.00 54.80 156 ALA A CA 1
ATOM 1101 C C . ALA A 1 138 ? 57.492 23.712 46.951 1.00 55.78 156 ALA A C 1
ATOM 1102 O O . ALA A 1 138 ? 58.537 23.920 47.576 1.00 56.47 156 ALA A O 1
ATOM 1104 N N . VAL A 1 139 ? 57.415 22.852 45.943 1.00 54.03 157 VAL A N 1
ATOM 1105 C CA . VAL A 1 139 ? 58.559 22.067 45.508 1.00 48.32 157 VAL A CA 1
ATOM 1106 C C . VAL A 1 139 ? 58.222 21.496 44.130 1.00 48.51 157 VAL A C 1
ATOM 1107 O O . VAL A 1 139 ? 57.059 21.468 43.730 1.00 47.32 157 VAL A O 1
ATOM 1111 N N . ARG A 1 140 ? 59.239 21.059 43.400 1.00 46.74 158 ARG A N 1
ATOM 1112 C CA . ARG A 1 140 ? 59.041 20.491 42.077 1.00 45.54 158 ARG A CA 1
ATOM 1113 C C . ARG A 1 140 ? 59.948 19.283 41.964 1.00 45.73 158 ARG A C 1
ATOM 1114 O O . ARG A 1 140 ? 61.116 19.341 42.341 1.00 46.18 158 ARG A O 1
ATOM 1122 N N . LEU A 1 141 ? 59.413 18.184 41.450 1.00 42.01 159 LEU A N 1
ATOM 1123 C CA . LEU A 1 141 ? 60.204 16.978 41.293 1.00 41.06 159 LEU A CA 1
ATOM 1124 C C . LEU A 1 141 ? 61.060 17.152 40.060 1.00 41.85 159 LEU A C 1
ATOM 1125 O O . LEU A 1 141 ? 60.620 17.776 39.087 1.00 46.07 159 LEU A O 1
ATOM 1130 N N . CYS A 1 142 ? 62.288 16.637 40.106 1.00 39.42 160 CYS A N 1
ATOM 1131 C CA . CYS A 1 142 ? 63.189 16.737 38.959 1.00 38.40 160 CYS A CA 1
ATOM 1132 C C . CYS A 1 142 ? 63.585 15.345 38.528 1.00 37.67 160 CYS A C 1
ATOM 1133 O O . CYS A 1 142 ? 64.030 14.540 39.342 1.00 34.71 160 CYS A O 1
ATOM 1136 N N . PHE A 1 143 ? 63.426 15.073 37.239 1.00 38.25 161 PHE A N 1
ATOM 1137 C CA . PHE A 1 143 ? 63.727 13.766 36.678 1.00 38.97 161 PHE A CA 1
ATOM 1138 C C . PHE A 1 143 ? 65.041 13.699 35.917 1.00 43.62 161 PHE A C 1
ATOM 1139 O O . PHE A 1 143 ? 65.130 14.122 34.757 1.00 45.30 161 PHE A O 1
ATOM 1147 N N . GLN A 1 144 ? 66.061 13.160 36.581 1.00 48.29 162 GLN A N 1
ATOM 1148 C CA . GLN A 1 144 ? 67.372 13.003 35.973 1.00 48.65 162 GLN A CA 1
ATOM 1149 C C . GLN A 1 144 ? 67.494 11.581 35.477 1.00 46.52 162 GLN A C 1
ATOM 1150 O O . GLN A 1 144 ? 67.811 10.675 36.238 1.00 49.00 162 GLN A O 1
ATOM 1156 N N . VAL A 1 145 ? 67.226 11.394 34.193 1.00 49.13 163 VAL A N 1
ATOM 1157 C CA . VAL A 1 145 ? 67.298 10.083 33.578 1.00 51.17 163 VAL A CA 1
ATOM 1158 C C . VAL A 1 145 ? 68.626 9.879 32.872 1.00 52.44 163 VAL A C 1
ATOM 1159 O O . VAL A 1 145 ? 69.098 10.749 32.142 1.00 52.58 163 VAL A O 1
ATOM 1163 N N . THR A 1 146 ? 69.216 8.711 33.099 1.00 53.64 164 THR A N 1
ATOM 1164 C CA . THR A 1 146 ? 70.489 8.362 32.501 1.00 53.86 164 THR A CA 1
ATOM 1165 C C . THR A 1 146 ? 70.354 7.093 31.683 1.00 52.97 164 THR A C 1
ATOM 1166 O O . THR A 1 146 ? 69.645 6.169 32.078 1.00 54.22 164 THR A O 1
ATOM 1170 N N . VAL A 1 147 ? 71.020 7.060 30.533 1.00 53.24 165 VAL A N 1
ATOM 1171 C CA . VAL A 1 147 ? 70.984 5.888 29.662 1.00 57.17 165 VAL A CA 1
ATOM 1172 C C . VAL A 1 147 ? 72.312 5.688 28.932 1.00 60.26 165 VAL A C 1
ATOM 1173 O O . VAL A 1 147 ? 73.332 6.251 29.329 1.00 57.94 165 VAL A O 1
ATOM 1177 N N . ARG A 1 148 ? 72.302 4.885 27.869 1.00 62.82 166 ARG A N 1
ATOM 1178 C CA . ARG A 1 148 ? 73.525 4.620 27.113 1.00 62.73 166 ARG A CA 1
ATOM 1179 C C . ARG A 1 148 ? 73.601 5.416 25.811 1.00 64.99 166 ARG A C 1
ATOM 1180 O O . ARG A 1 148 ? 72.594 5.644 25.149 1.00 68.95 166 ARG A O 1
ATOM 1188 N N . ASP A 1 149 ? 74.815 5.818 25.456 1.00 65.85 167 ASP A N 1
ATOM 1189 C CA . ASP A 1 149 ? 75.082 6.564 24.233 1.00 64.44 167 ASP A CA 1
ATOM 1190 C C . ASP A 1 149 ? 74.920 5.571 23.094 1.00 62.86 167 ASP A C 1
ATOM 1191 O O . ASP A 1 149 ? 75.102 4.366 23.295 1.00 60.59 167 ASP A O 1
ATOM 1196 N N . PRO A 1 150 ? 74.575 6.055 21.885 1.00 64.04 168 PRO A N 1
ATOM 1197 C CA . PRO A 1 150 ? 74.402 5.175 20.721 1.00 63.89 168 PRO A CA 1
ATOM 1198 C C . PRO A 1 150 ? 75.679 4.36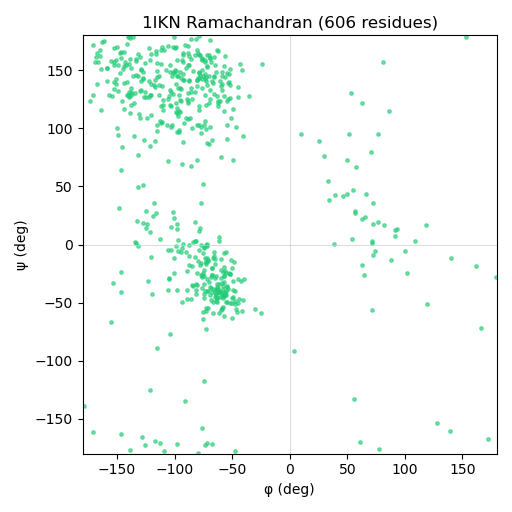3 20.521 1.00 67.75 168 PRO A C 1
ATOM 1199 O O . PRO A 1 150 ? 75.744 3.470 19.672 1.00 64.83 168 PRO A O 1
ATOM 1203 N N . ALA A 1 151 ? 76.693 4.709 21.315 1.00 70.60 169 ALA A N 1
ATOM 1204 C CA . ALA A 1 151 ? 77.989 4.047 21.305 1.00 67.77 169 ALA A CA 1
ATOM 1205 C C . ALA A 1 151 ? 78.178 3.367 22.660 1.00 66.43 169 ALA A C 1
ATOM 1206 O O . ALA A 1 151 ? 77.802 2.208 22.832 1.00 66.73 169 ALA A O 1
ATOM 1208 N N . GLY A 1 152 ? 78.744 4.092 23.622 1.00 65.20 170 GLY A N 1
ATOM 1209 C CA . GLY A 1 152 ? 78.967 3.520 24.941 1.00 65.62 170 GLY A CA 1
ATOM 1210 C C . GLY A 1 152 ? 78.846 4.474 26.119 1.00 64.58 170 GLY A C 1
ATOM 1211 O O . GLY A 1 152 ? 78.581 4.037 27.235 1.00 64.19 170 GLY A O 1
ATOM 1212 N N . ARG A 1 153 ? 79.040 5.768 25.878 1.00 64.04 171 ARG A N 1
ATOM 1213 C CA . ARG A 1 153 ? 78.957 6.793 26.928 1.00 64.49 171 ARG A CA 1
ATOM 1214 C C . ARG A 1 153 ? 77.599 6.841 27.636 1.00 60.80 171 ARG A C 1
ATOM 1215 O O . ARG A 1 153 ? 76.557 6.836 26.992 1.00 61.60 171 ARG A O 1
ATOM 1223 N N . PRO A 1 154 ? 77.597 6.896 28.981 1.00 55.53 172 PRO A N 1
ATOM 1224 C CA . PRO A 1 154 ? 76.320 6.950 29.698 1.00 56.21 172 PRO A CA 1
ATOM 1225 C C . PRO A 1 154 ? 75.678 8.305 29.444 1.00 56.74 172 PRO A C 1
ATOM 1226 O O . PRO A 1 154 ? 76.066 9.309 30.038 1.00 59.64 172 PRO A O 1
ATOM 1230 N N . LEU A 1 155 ? 74.708 8.325 28.538 1.00 54.86 173 LEU A N 1
ATOM 1231 C CA . LEU A 1 155 ? 74.013 9.549 28.172 1.00 54.99 173 LEU A CA 1
ATOM 1232 C C . LEU A 1 155 ? 73.068 10.025 29.272 1.00 56.44 173 LEU A C 1
ATOM 1233 O O . LEU A 1 155 ? 72.141 9.316 29.668 1.00 59.03 173 LEU A O 1
ATOM 1238 N N . LEU A 1 156 ? 73.313 11.231 29.764 1.00 53.44 174 LEU A N 1
ATOM 1239 C CA . LEU A 1 156 ? 72.483 11.822 30.801 1.00 51.69 174 LEU A CA 1
ATOM 1240 C C . LEU A 1 156 ? 71.470 12.721 30.102 1.00 51.57 174 LEU A C 1
ATOM 1241 O O . LEU A 1 156 ? 71.854 13.717 29.487 1.00 56.27 174 LEU A O 1
ATOM 1246 N N . LEU A 1 157 ? 70.187 12.367 30.187 1.00 49.80 175 LEU A N 1
ATOM 1247 C CA . LEU A 1 157 ? 69.123 13.152 29.550 1.00 48.73 175 LEU A CA 1
ATOM 1248 C C . LEU A 1 157 ? 68.771 14.432 30.305 1.00 44.78 175 LEU A C 1
ATOM 1249 O O . LEU A 1 157 ? 69.062 14.567 31.494 1.00 41.40 175 LEU A O 1
ATOM 1254 N N . THR A 1 158 ? 68.146 15.368 29.602 1.00 46.11 176 THR A N 1
ATOM 1255 C CA . THR A 1 158 ? 67.768 16.654 30.189 1.00 50.26 176 THR A CA 1
ATOM 1256 C C . THR A 1 158 ? 66.759 16.531 31.323 1.00 48.04 176 THR A C 1
ATOM 1257 O O . THR A 1 158 ? 65.711 15.905 31.169 1.00 48.01 176 THR A O 1
ATOM 1261 N N . PRO A 1 159 ? 67.068 17.135 32.480 1.00 47.07 177 PRO A N 1
ATOM 1262 C CA . PRO A 1 159 ? 66.194 17.105 33.655 1.00 48.03 177 PRO A CA 1
ATOM 1263 C C . PRO A 1 159 ? 64.854 17.774 33.386 1.00 49.39 177 PRO A C 1
ATOM 1264 O O . PRO A 1 159 ? 64.796 18.937 32.992 1.00 51.88 177 PRO A O 1
ATOM 1268 N N . VAL A 1 160 ? 63.779 17.024 33.599 1.00 47.70 178 VAL A N 1
ATOM 1269 C CA . VAL A 1 160 ? 62.431 17.518 33.372 1.00 43.98 178 VAL A CA 1
ATOM 1270 C C . VAL A 1 160 ? 61.729 17.822 34.692 1.00 47.69 178 VAL A C 1
ATOM 1271 O O . VAL A 1 160 ? 61.680 16.980 35.593 1.00 46.00 178 VAL A O 1
ATOM 1275 N N . LEU A 1 161 ? 61.196 19.038 34.798 1.00 49.23 179 LEU A N 1
ATOM 1276 C CA . LEU A 1 161 ? 60.503 19.477 36.001 1.00 43.01 179 LEU A CA 1
ATOM 1277 C C . LEU A 1 161 ? 59.011 19.212 35.946 1.00 43.80 179 LEU A C 1
ATOM 1278 O O . LEU A 1 161 ? 58.378 19.349 34.896 1.00 44.27 179 LEU A O 1
ATOM 1283 N N . SER A 1 162 ? 58.456 18.817 37.086 1.00 44.80 180 SER A N 1
ATOM 1284 C CA . SER A 1 162 ? 57.029 18.557 37.191 1.00 42.22 180 SER A CA 1
ATOM 1285 C C . SER A 1 162 ? 56.351 19.853 37.623 1.00 43.33 180 SER A C 1
ATOM 1286 O O . SER A 1 162 ? 57.017 20.847 37.939 1.00 44.80 180 SER A O 1
ATOM 1289 N N . HIS A 1 163 ? 55.026 19.863 37.607 1.00 46.27 181 HIS A N 1
ATOM 1290 C CA . HIS A 1 163 ? 54.315 21.049 38.042 1.00 46.32 181 HIS A CA 1
ATOM 1291 C C . HIS A 1 163 ? 54.606 21.138 39.530 1.00 44.65 181 HIS A C 1
ATOM 1292 O O . HIS A 1 163 ? 54.642 20.115 40.224 1.00 46.27 181 HIS A O 1
ATOM 1299 N N . PRO A 1 164 ? 54.824 22.356 40.045 1.00 44.19 182 PRO A N 1
ATOM 1300 C CA . PRO A 1 164 ? 55.101 22.415 41.478 1.00 43.37 182 PRO A CA 1
ATOM 1301 C C . PRO A 1 164 ? 53.986 21.713 42.231 1.00 42.84 182 PRO A C 1
ATOM 1302 O O . PRO A 1 164 ? 52.842 21.700 41.782 1.00 44.24 182 PRO A O 1
ATOM 1306 N N . ILE A 1 165 ? 54.332 21.093 43.350 1.00 45.22 183 ILE A N 1
ATOM 1307 C CA . IL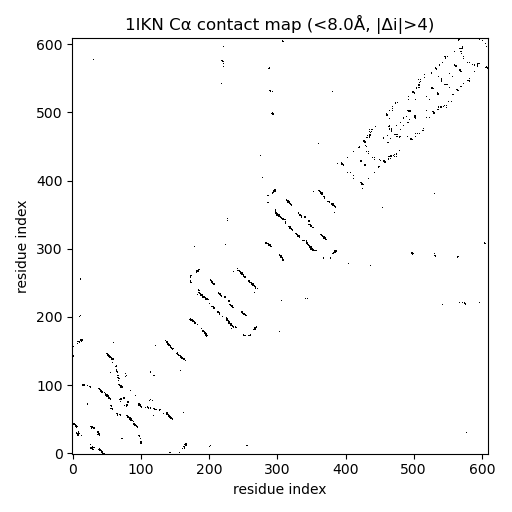E A 1 165 ? 53.345 20.432 44.180 1.00 45.05 183 ILE A CA 1
ATOM 1308 C C . ILE A 1 165 ? 53.353 21.259 45.459 1.00 45.69 183 ILE A C 1
ATOM 1309 O O . ILE A 1 165 ? 54.423 21.647 45.942 1.00 41.50 183 ILE A O 1
ATOM 1314 N N . PHE A 1 166 ? 52.163 21.539 45.993 1.00 49.42 184 PHE A N 1
ATOM 1315 C CA . PHE A 1 166 ? 52.038 22.347 47.196 1.00 45.95 184 PHE A CA 1
ATOM 1316 C C . PHE A 1 166 ? 51.686 21.613 48.478 1.00 48.34 184 PHE A C 1
ATOM 1317 O O . PHE A 1 166 ? 51.345 20.422 48.466 1.00 46.02 184 PHE A O 1
ATOM 1325 N N . ASP A 1 167 ? 51.777 22.353 49.584 1.00 52.42 185 ASP A N 1
ATOM 1326 C CA . ASP A 1 167 ? 51.527 21.830 50.925 1.00 55.08 185 ASP A CA 1
ATOM 1327 C C . ASP A 1 167 ? 50.113 22.126 51.435 1.00 61.93 185 ASP A C 1
ATOM 1328 O O . ASP A 1 167 ? 49.267 22.626 50.694 1.00 62.26 185 ASP A O 1
ATOM 1333 N N . ASN A 1 168 ? 49.868 21.825 52.708 1.00 68.27 186 ASN A N 1
ATOM 1334 C CA . ASN A 1 168 ? 48.558 22.053 53.322 1.00 70.54 186 ASN A CA 1
ATOM 1335 C C . ASN A 1 168 ? 48.243 23.490 53.734 1.00 70.13 186 ASN A C 1
ATOM 1336 O O . ASN A 1 168 ? 48.924 24.072 54.587 1.00 67.90 186 ASN A O 1
ATOM 1341 N N . ARG A 1 169 ? 47.192 24.041 53.132 1.00 70.32 187 ARG A N 1
ATOM 1342 C CA . ARG A 1 169 ? 46.741 25.393 53.438 1.00 72.40 187 ARG A CA 1
ATOM 1343 C C . ARG A 1 169 ? 45.750 25.261 54.592 1.00 70.82 187 ARG A C 1
ATOM 1344 O O . ARG A 1 169 ? 45.728 26.075 55.518 1.00 70.21 187 ARG A O 1
ATOM 1352 N N . ALA A 1 170 ? 44.935 24.212 54.518 1.00 69.78 188 ALA A N 1
ATOM 1353 C CA . ALA A 1 170 ? 43.925 23.926 55.528 1.00 69.19 188 ALA A CA 1
ATOM 1354 C C . ALA A 1 170 ? 44.162 22.544 56.133 1.00 69.42 188 ALA A C 1
ATOM 1355 O O . ALA A 1 170 ? 44.462 22.469 57.341 1.00 71.25 188 ALA A O 1
ATOM 1357 N N . THR A 1 173 ? 40.279 25.478 53.669 1.00 64.99 191 THR A N 1
ATOM 1358 C CA . THR A 1 173 ? 39.767 26.330 54.781 1.00 65.39 191 THR A CA 1
ATOM 1359 C C . THR A 1 173 ? 39.007 27.530 54.221 1.00 62.41 191 THR A C 1
ATOM 1360 O O . THR A 1 173 ? 38.226 28.171 54.931 1.00 61.85 191 THR A O 1
ATOM 1364 N N . ALA A 1 174 ? 39.240 27.835 52.947 1.00 59.56 192 ALA A N 1
ATOM 1365 C CA . ALA A 1 174 ? 38.557 28.947 52.303 1.00 56.70 192 ALA A CA 1
ATOM 1366 C C . ALA A 1 174 ? 37.087 28.567 52.153 1.00 54.58 192 ALA A C 1
ATOM 1367 O O . ALA A 1 174 ? 36.744 27.390 52.220 1.00 50.77 192 ALA A O 1
ATOM 1369 N N . GLU A 1 175 ? 36.226 29.561 51.957 1.00 56.15 193 GLU A N 1
ATOM 1370 C CA . GLU A 1 175 ? 34.797 29.312 51.812 1.00 55.34 193 GLU A CA 1
ATOM 1371 C C . GLU A 1 175 ? 34.323 29.382 50.373 1.00 52.35 193 GLU A C 1
ATOM 1372 O O . GLU A 1 175 ? 34.167 30.462 49.814 1.00 52.55 193 GLU A O 1
ATOM 1378 N N . LEU A 1 176 ? 34.097 28.221 49.776 1.00 46.91 194 LEU A N 1
ATOM 1379 C CA . LEU A 1 176 ? 33.611 28.159 48.414 1.00 41.39 194 LEU A CA 1
ATOM 1380 C C . LEU A 1 176 ? 32.278 28.859 48.415 1.00 40.87 194 LEU A C 1
ATOM 1381 O O . LEU A 1 176 ? 31.393 28.504 49.176 1.00 41.34 194 LEU A O 1
ATOM 1386 N N . LYS A 1 177 ? 32.151 29.876 47.575 1.00 36.70 195 LYS A N 1
ATOM 1387 C CA . LYS A 1 177 ? 30.926 30.630 47.474 1.00 32.04 195 LYS A CA 1
ATOM 1388 C C . LYS A 1 177 ? 30.654 30.941 46.022 1.00 34.07 195 LYS A C 1
ATOM 1389 O O . LYS A 1 177 ? 31.510 31.470 45.323 1.00 35.01 195 LYS A O 1
ATOM 1395 N N . ILE A 1 178 ? 29.466 30.593 45.556 1.00 34.85 196 ILE A N 1
ATOM 1396 C CA . ILE A 1 178 ? 29.090 30.898 44.192 1.00 37.80 196 ILE A CA 1
ATOM 1397 C C . ILE A 1 178 ? 28.353 32.218 44.321 1.00 40.05 196 ILE A C 1
ATOM 1398 O O . ILE A 1 178 ? 27.403 32.335 45.088 1.00 46.23 196 ILE A O 1
ATOM 1403 N N . CYS A 1 179 ? 28.814 33.224 43.592 1.00 46.51 197 CYS A N 1
ATOM 1404 C CA . CYS A 1 179 ? 28.215 34.549 43.653 1.00 39.58 197 CYS A CA 1
ATOM 1405 C C . CYS A 1 179 ? 27.163 34.760 42.595 1.00 35.59 197 CYS A C 1
ATOM 1406 O O . CYS A 1 179 ? 26.063 35.210 42.893 1.00 39.12 197 CYS A O 1
ATOM 1409 N N . ARG A 1 180 ? 27.512 34.441 41.355 1.00 35.32 198 ARG A N 1
ATOM 1410 C CA . ARG A 1 180 ? 26.603 34.601 40.219 1.00 33.16 198 ARG A CA 1
ATOM 1411 C C . ARG A 1 180 ? 26.803 33.484 39.216 1.00 32.10 198 ARG A C 1
ATOM 1412 O O . ARG A 1 180 ? 27.893 32.936 39.086 1.00 30.00 198 ARG A O 1
ATOM 1420 N N . VAL A 1 181 ? 25.744 33.209 38.470 1.00 28.83 199 VAL A N 1
ATOM 1421 C CA . VAL A 1 181 ? 25.733 32.186 37.452 1.00 32.45 199 VAL A CA 1
ATOM 1422 C C . VAL A 1 181 ? 24.856 32.700 36.309 1.00 31.12 199 VAL A C 1
ATOM 1423 O O . VAL A 1 181 ? 23.660 32.924 36.492 1.00 35.74 199 VAL A O 1
ATOM 1427 N N . ASN A 1 182 ? 25.441 32.892 35.130 1.00 28.81 200 ASN A N 1
ATOM 1428 C CA . ASN A 1 182 ? 24.672 33.421 33.997 1.00 33.49 200 ASN A CA 1
ATOM 1429 C C . ASN A 1 182 ? 23.588 32.459 33.540 1.00 30.37 200 ASN A C 1
ATOM 1430 O O . ASN A 1 182 ? 22.729 32.812 32.738 1.00 29.77 200 ASN A O 1
ATOM 1435 N N . ARG A 1 183 ? 23.617 31.241 34.059 1.00 35.73 201 ARG A N 1
ATOM 1436 C CA . ARG A 1 183 ? 22.633 30.251 33.642 1.00 38.51 201 ARG A CA 1
ATOM 1437 C C . ARG A 1 183 ? 22.367 29.163 34.665 1.00 36.83 201 ARG A C 1
ATOM 1438 O O . ARG A 1 183 ? 23.292 28.511 35.152 1.00 35.31 201 ARG A O 1
ATOM 1446 N N . ASN A 1 184 ? 21.091 28.962 34.982 1.00 39.10 202 ASN A N 1
ATOM 1447 C CA . ASN A 1 184 ? 20.697 27.933 35.943 1.00 37.89 202 ASN A CA 1
ATOM 1448 C C . ASN A 1 184 ? 19.672 26.979 35.325 1.00 37.58 202 ASN A C 1
ATOM 1449 O O . ASN A 1 184 ? 18.832 26.405 36.021 1.00 36.29 202 ASN A O 1
ATOM 1454 N N . SER A 1 185 ? 19.753 26.814 34.012 1.00 35.10 203 SER A N 1
ATOM 1455 C CA . SER A 1 185 ? 18.850 25.932 33.297 1.00 35.70 203 SER A CA 1
ATOM 1456 C C . SER A 1 185 ? 19.483 25.539 31.961 1.00 39.02 203 SER A C 1
ATOM 1457 O O . SER A 1 185 ? 20.130 26.358 31.308 1.00 41.22 203 SER A O 1
ATOM 1460 N N . GLY A 1 186 ? 19.310 24.283 31.567 1.00 38.62 204 GLY A N 1
ATOM 1461 C CA . GLY A 1 186 ? 19.880 23.812 30.318 1.00 37.62 204 GLY A CA 1
ATOM 1462 C C . GLY A 1 186 ? 19.396 22.423 29.925 1.00 38.05 204 GLY A C 1
ATOM 1463 O O . GLY A 1 186 ? 18.717 21.739 30.698 1.00 41.70 204 GLY A O 1
ATOM 1464 N N . SER A 1 187 ? 19.748 22.009 28.714 1.00 38.44 205 SER A N 1
ATOM 1465 C CA . SER A 1 187 ? 19.345 20.711 28.187 1.00 39.63 205 SER A CA 1
ATOM 1466 C C . SER A 1 187 ? 19.782 19.502 29.010 1.00 41.28 205 SER A C 1
ATOM 1467 O O . SER A 1 187 ? 20.826 19.511 29.654 1.00 45.57 205 SER A O 1
ATOM 1470 N N . CYS A 1 188 ? 18.961 18.455 28.977 1.00 43.18 206 CYS A N 1
ATOM 1471 C CA . CYS A 1 188 ? 19.231 17.225 29.706 1.00 42.73 206 CYS A CA 1
ATOM 1472 C C . CYS A 1 188 ? 20.360 16.470 29.024 1.00 38.58 206 CYS A C 1
ATOM 1473 O O . CYS A 1 188 ? 20.947 15.554 29.602 1.00 37.23 206 CYS A O 1
ATOM 1476 N N . LEU A 1 189 ? 20.656 16.857 27.789 1.00 38.55 207 LEU A N 1
ATOM 1477 C CA . LEU A 1 189 ? 21.739 16.238 27.036 1.00 42.68 207 LEU A CA 1
ATOM 1478 C C . LEU A 1 189 ? 23.075 16.883 27.406 1.00 44.51 207 LEU A C 1
ATOM 1479 O O . LEU A 1 189 ? 24.123 16.537 26.843 1.00 49.08 207 LEU A O 1
ATOM 1484 N N . GLY A 1 190 ? 23.025 17.824 28.351 1.00 42.57 208 GLY A N 1
ATOM 1485 C CA . GLY A 1 190 ? 24.222 18.515 28.796 1.00 38.22 208 GLY A CA 1
ATOM 1486 C C . GLY A 1 190 ? 24.899 19.284 27.685 1.00 35.08 208 GLY A C 1
ATOM 1487 O O . GLY A 1 190 ? 24.347 19.455 26.600 1.00 33.04 208 GLY A O 1
ATOM 1488 N N . GLY A 1 191 ? 26.105 19.766 27.953 1.00 33.74 209 GLY A N 1
ATOM 1489 C CA . GLY A 1 191 ? 26.817 20.510 26.930 1.00 39.09 209 GLY A CA 1
ATOM 1490 C C . GLY A 1 191 ? 26.584 22.011 26.951 1.00 37.56 209 GLY A C 1
ATOM 1491 O O . GLY A 1 191 ? 27.022 22.715 26.044 1.00 41.89 209 GLY A O 1
ATOM 1492 N N . ASP A 1 192 ? 25.895 22.509 27.972 1.00 39.87 210 ASP A N 1
ATOM 1493 C CA . ASP A 1 192 ? 25.647 23.941 28.077 1.00 39.53 210 ASP A CA 1
ATOM 1494 C C . ASP A 1 192 ? 26.801 24.672 28.761 1.00 36.40 210 ASP A C 1
ATOM 1495 O O . ASP A 1 192 ? 27.282 24.255 29.823 1.00 36.40 210 ASP A O 1
ATOM 1500 N N . GLU A 1 193 ? 27.245 25.759 28.140 1.00 32.14 211 GLU A N 1
ATOM 1501 C CA . GLU A 1 193 ? 28.322 26.565 28.694 1.00 33.37 211 GLU A CA 1
ATOM 1502 C C . GLU A 1 193 ? 27.739 27.477 29.770 1.00 31.09 211 GLU A C 1
ATOM 1503 O O . GLU A 1 193 ? 26.682 28.075 29.591 1.00 33.76 211 GLU A O 1
ATOM 1509 N N . ILE A 1 194 ? 28.434 27.576 30.893 1.00 30.25 212 ILE A N 1
ATOM 1510 C CA . ILE A 1 194 ? 27.983 28.404 32.002 1.00 28.12 212 ILE A CA 1
ATOM 1511 C C . ILE A 1 194 ? 29.132 29.217 32.624 1.00 28.39 212 ILE A C 1
ATOM 1512 O O . ILE A 1 194 ? 30.188 28.679 32.941 1.00 32.10 212 ILE A O 1
ATOM 1517 N N . PHE A 1 195 ? 28.926 30.520 32.784 1.00 30.82 213 PHE A N 1
ATOM 1518 C CA . PHE A 1 195 ? 29.936 31.369 33.416 1.00 27.95 213 PHE A CA 1
ATOM 1519 C C . PHE A 1 195 ? 29.505 31.449 34.863 1.00 26.10 213 PHE A C 1
ATOM 1520 O O . PHE A 1 195 ? 28.351 31.716 35.152 1.00 26.88 213 PHE A O 1
ATOM 1528 N N . LEU A 1 196 ? 30.426 31.165 35.769 1.00 29.96 214 LEU A N 1
ATOM 1529 C CA . LEU A 1 196 ? 30.134 31.176 37.192 1.00 31.42 214 LEU A CA 1
ATOM 1530 C C . LEU A 1 196 ? 31.141 32.069 37.885 1.00 35.06 214 LEU A C 1
ATOM 1531 O O . LEU A 1 196 ? 32.347 31.890 37.717 1.00 38.45 214 LEU A O 1
ATOM 1536 N N . LEU A 1 197 ? 30.647 33.031 38.660 1.00 40.13 215 LEU A N 1
ATOM 1537 C CA . LEU A 1 197 ? 31.526 33.949 39.374 1.00 33.15 215 LEU A CA 1
ATOM 1538 C C . LEU A 1 197 ? 31.544 33.503 40.818 1.00 31.06 215 LEU A C 1
ATOM 1539 O O . LEU A 1 197 ? 30.503 33.255 41.406 1.00 25.52 215 LEU A O 1
ATOM 1544 N N . CYS A 1 198 ? 32.746 33.390 41.374 1.00 36.79 216 CYS A N 1
ATOM 1545 C CA . CYS A 1 198 ? 32.928 32.918 42.737 1.00 34.46 216 CYS A CA 1
ATOM 1546 C C . CYS A 1 198 ? 33.996 33.688 43.459 1.00 34.51 216 CYS A C 1
ATOM 1547 O O . CYS A 1 198 ? 34.598 34.599 42.903 1.00 31.84 216 CYS A O 1
ATOM 1550 N N . ASP A 1 199 ? 34.219 33.319 44.716 1.00 37.04 217 ASP A N 1
ATOM 1551 C CA . ASP A 1 199 ? 35.276 33.936 45.514 1.00 40.67 217 ASP A CA 1
ATOM 1552 C C . ASP A 1 199 ? 36.547 33.250 45.040 1.00 40.86 217 ASP A C 1
ATOM 1553 O O . ASP A 1 199 ? 36.491 32.370 44.175 1.00 38.87 217 ASP A O 1
ATOM 1558 N N . LYS A 1 200 ? 37.685 33.630 45.609 1.00 41.48 218 LYS A N 1
ATOM 1559 C CA . LYS A 1 200 ? 38.949 33.041 45.195 1.00 44.29 218 LYS A CA 1
ATOM 1560 C C . LYS A 1 200 ? 39.005 31.522 45.314 1.00 45.97 218 LYS A C 1
ATOM 1561 O O . LYS A 1 200 ? 38.703 30.949 46.364 1.00 45.87 218 LYS A O 1
ATOM 1567 N N . VAL A 1 201 ? 39.381 30.880 44.211 1.00 46.07 219 VAL A N 1
ATOM 1568 C CA . VAL A 1 201 ? 39.518 29.428 44.156 1.00 44.36 219 VAL A CA 1
ATOM 1569 C C . VAL A 1 201 ? 40.837 29.104 43.478 1.00 44.45 219 VAL A C 1
ATOM 1570 O O . VAL A 1 201 ? 41.395 29.942 42.773 1.00 45.61 219 VAL A O 1
ATOM 1574 N N . GLN A 1 202 ? 41.330 27.892 43.710 1.00 42.02 220 GLN A N 1
ATOM 1575 C CA . GLN A 1 202 ? 42.576 27.406 43.114 1.00 34.64 220 GLN A CA 1
ATOM 1576 C C . GLN A 1 202 ? 42.178 26.511 41.959 1.00 35.11 220 GLN A C 1
ATOM 1577 O O . GLN A 1 202 ? 41.353 25.604 42.124 1.00 34.08 220 GLN A O 1
ATOM 1583 N N . LYS A 1 203 ? 42.766 26.751 40.796 1.00 37.36 221 LYS A N 1
ATOM 1584 C CA . LYS A 1 203 ? 42.421 25.982 39.603 1.00 37.24 221 LYS A CA 1
ATOM 1585 C C . LYS A 1 203 ? 42.792 24.491 39.571 1.00 34.68 221 LYS A C 1
ATOM 1586 O O . LYS A 1 203 ? 42.228 23.743 38.784 1.00 37.82 221 LYS A O 1
ATOM 1592 N N . GLU A 1 204 ? 43.731 24.058 40.404 1.00 35.95 222 GLU A N 1
ATOM 1593 C CA . GLU A 1 204 ? 44.115 22.648 40.427 1.00 41.55 222 GLU A CA 1
ATOM 1594 C C . GLU A 1 204 ? 43.316 21.928 41.505 1.00 41.49 222 GLU A C 1
ATOM 1595 O O . GLU A 1 204 ? 43.397 20.702 41.618 1.00 43.83 222 GLU A O 1
ATOM 1601 N N . ASP A 1 205 ? 42.552 22.684 42.297 1.00 38.02 223 ASP A N 1
ATOM 1602 C CA . ASP A 1 205 ? 41.762 22.098 43.378 1.00 36.49 223 ASP A CA 1
ATOM 1603 C C . ASP A 1 205 ? 40.301 22.569 43.417 1.00 35.65 223 ASP A C 1
ATOM 1604 O O . ASP A 1 205 ? 39.788 22.947 44.472 1.00 36.93 223 ASP A O 1
ATOM 1609 N N . ILE A 1 206 ? 39.620 22.514 42.281 1.00 35.15 224 ILE A N 1
ATOM 1610 C CA . ILE A 1 206 ? 38.241 22.965 42.231 1.00 34.08 224 ILE A CA 1
ATOM 1611 C C . ILE A 1 206 ? 37.452 22.253 41.146 1.00 32.76 224 ILE A C 1
ATOM 1612 O O . ILE A 1 206 ? 38.019 21.762 40.173 1.00 38.73 224 ILE A O 1
ATOM 1617 N N . GLU A 1 207 ? 36.141 22.184 41.329 1.00 34.93 225 GLU A N 1
ATOM 1618 C CA . GLU A 1 207 ? 35.255 21.566 40.344 1.00 37.32 225 GLU A CA 1
ATOM 1619 C C . GLU A 1 207 ? 33.813 21.959 40.619 1.00 34.45 225 GLU A C 1
ATOM 1620 O O . GLU A 1 207 ? 33.512 22.539 41.668 1.00 27.70 225 GLU A O 1
ATOM 1626 N N . VAL A 1 208 ? 32.937 21.685 39.657 1.00 37.15 226 VAL A N 1
ATOM 1627 C CA . VAL A 1 208 ? 31.523 21.990 39.806 1.00 41.03 226 VAL A CA 1
ATOM 1628 C C . VAL A 1 208 ? 30.771 20.669 39.913 1.00 38.13 226 VAL A C 1
ATOM 1629 O O . VAL A 1 208 ? 30.580 19.951 38.932 1.00 38.11 226 VAL A O 1
ATOM 1633 N N . TYR A 1 209 ? 30.357 20.387 41.140 1.00 39.17 227 TYR A N 1
ATOM 1634 C CA . TYR A 1 209 ? 29.664 19.176 41.549 1.00 43.33 227 TYR A CA 1
ATOM 1635 C C . TYR A 1 209 ? 28.125 19.246 41.419 1.00 43.15 227 TYR A C 1
ATOM 1636 O O . TYR A 1 209 ? 27.461 19.931 42.196 1.00 42.03 227 TYR A O 1
ATOM 1645 N N . PHE A 1 210 ? 27.573 18.525 40.442 1.00 44.32 228 PHE A N 1
ATOM 1646 C CA . PHE A 1 210 ? 26.123 18.486 40.203 1.00 47.42 228 PHE A CA 1
ATOM 1647 C C . PHE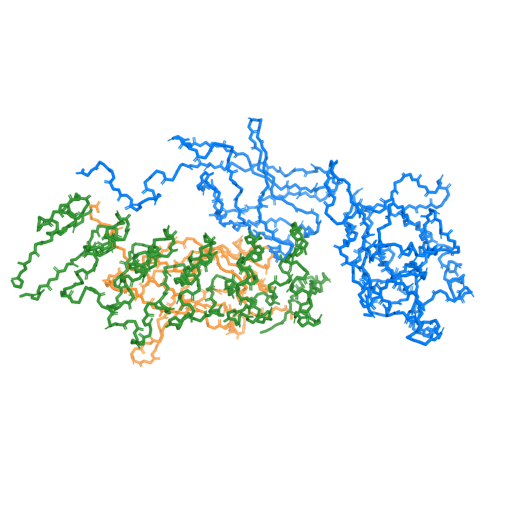 A 1 210 ? 25.466 17.279 40.878 1.00 53.47 228 PHE A C 1
ATOM 1648 O O . PHE A 1 210 ? 25.458 16.180 40.319 1.00 51.96 228 PHE A O 1
ATOM 1656 N N . THR A 1 211 ? 24.898 17.478 42.063 1.00 55.75 229 THR A N 1
ATOM 1657 C CA . THR A 1 211 ? 24.257 16.377 42.774 1.00 55.82 229 THR A CA 1
ATOM 1658 C C . THR A 1 211 ? 22.744 16.318 42.589 1.00 54.56 229 THR A C 1
ATOM 1659 O O . THR A 1 211 ? 22.070 17.344 42.489 1.00 53.98 229 THR A O 1
ATOM 1663 N N . GLY A 1 212 ? 22.225 15.098 42.542 1.00 53.99 230 GLY A N 1
ATOM 1664 C CA . GLY A 1 212 ? 20.799 14.867 42.402 1.00 53.52 230 GLY A CA 1
ATOM 1665 C C . GLY A 1 212 ? 20.449 13.726 43.345 1.00 55.58 230 GLY A C 1
ATOM 1666 O O . GLY A 1 212 ? 21.329 13.256 44.076 1.00 56.29 230 GLY A O 1
ATOM 1667 N N . PRO A 1 213 ? 19.192 13.253 43.371 1.00 57.13 231 PRO A N 1
ATOM 1668 C CA . PRO A 1 213 ? 18.801 12.152 44.260 1.00 56.11 231 PRO A CA 1
ATOM 1669 C C . PRO A 1 213 ? 19.285 10.830 43.689 1.00 56.72 231 PRO A C 1
ATOM 1670 O O . PRO A 1 213 ? 18.621 10.240 42.843 1.00 59.58 231 PRO A O 1
ATOM 1674 N N . GLY A 1 214 ? 20.441 10.364 44.147 1.00 55.64 232 GLY A N 1
ATOM 1675 C CA . GLY A 1 214 ? 20.978 9.122 43.624 1.00 54.23 232 GLY A CA 1
ATOM 1676 C C . GLY A 1 214 ? 21.705 9.363 42.309 1.00 55.76 232 GLY A C 1
ATOM 1677 O O . GLY A 1 214 ? 21.961 8.438 41.533 1.00 53.09 232 GLY A O 1
ATOM 1678 N N . TRP A 1 215 ? 22.029 10.627 42.054 1.00 58.32 233 TRP A N 1
ATOM 1679 C CA . TRP A 1 215 ? 22.735 11.011 40.843 1.00 56.73 233 TRP A CA 1
ATOM 1680 C C . TRP A 1 215 ? 23.872 11.949 41.212 1.00 55.06 233 TRP A C 1
ATOM 1681 O O . TRP A 1 215 ? 23.849 12.594 42.259 1.00 54.43 233 TRP A O 1
ATOM 1692 N N . GLU A 1 216 ? 24.863 12.039 40.340 1.00 55.49 234 GLU A N 1
ATOM 1693 C CA . GLU A 1 216 ? 26.002 12.891 40.617 1.00 56.16 234 GLU A CA 1
ATOM 1694 C C . GLU A 1 216 ? 26.931 12.954 39.418 1.00 55.21 234 GLU A C 1
ATOM 1695 O O . GLU A 1 216 ? 27.396 11.916 38.932 1.00 58.70 234 GLU A O 1
ATOM 1701 N N . ALA A 1 217 ? 27.189 14.171 38.944 1.00 49.58 235 ALA A N 1
ATOM 1702 C CA . ALA A 1 217 ? 28.075 14.388 37.807 1.00 44.31 235 ALA A CA 1
ATOM 1703 C C . ALA A 1 217 ? 28.933 15.625 38.053 1.00 41.84 235 ALA A C 1
ATOM 1704 O O . ALA A 1 217 ? 28.800 16.285 39.082 1.00 45.58 235 ALA A O 1
ATOM 1706 N N . ARG A 1 218 ? 29.813 15.934 37.110 1.00 41.62 236 ARG A N 1
ATOM 1707 C CA . ARG A 1 218 ? 30.700 17.087 37.235 1.00 36.14 236 ARG A CA 1
ATOM 1708 C C . ARG A 1 218 ? 30.707 17.926 35.973 1.00 32.60 236 ARG A C 1
ATOM 1709 O O . ARG A 1 218 ? 30.590 17.393 34.873 1.00 30.43 236 ARG A O 1
ATOM 1717 N N . GLY A 1 219 ? 30.829 19.243 36.144 1.00 31.42 237 GLY A N 1
ATOM 1718 C CA . GLY A 1 219 ? 30.851 20.142 35.005 1.00 25.19 237 GLY A CA 1
ATOM 1719 C C . GLY A 1 219 ? 32.189 19.997 34.296 1.00 26.38 237 GLY A C 1
ATOM 1720 O O . GLY A 1 219 ? 33.218 19.835 34.947 1.00 23.73 237 GLY A O 1
ATOM 1721 N N . SER A 1 220 ? 32.164 20.035 32.970 1.00 22.60 238 SER A N 1
ATOM 1722 C CA . SER A 1 220 ? 33.354 19.913 32.148 1.00 25.43 238 SER A CA 1
ATOM 1723 C C . SER A 1 220 ? 34.035 21.253 31.874 1.00 26.04 238 SER A C 1
ATOM 1724 O O . SER A 1 220 ? 33.435 22.163 31.302 1.00 31.20 238 SER A O 1
ATOM 1727 N N . PHE A 1 221 ? 35.296 21.359 32.261 1.00 24.13 239 PHE A N 1
ATOM 1728 C CA . PHE A 1 221 ? 36.088 22.564 32.026 1.00 28.14 239 PHE A CA 1
ATOM 1729 C C . PHE A 1 221 ? 37.571 22.289 32.334 1.00 32.99 239 PHE A C 1
ATOM 1730 O O . PHE A 1 221 ? 37.910 21.365 33.077 1.00 31.32 239 PHE A O 1
ATOM 1738 N N . SER A 1 222 ? 38.452 23.088 31.747 1.00 31.51 240 SER A N 1
ATOM 1739 C CA . SER A 1 222 ? 39.880 22.903 31.941 1.00 32.99 240 SER A CA 1
ATOM 1740 C C . SER A 1 222 ? 40.446 23.834 33.004 1.00 28.95 240 SER A C 1
ATOM 1741 O O . SER A 1 222 ? 39.866 24.872 33.313 1.00 29.91 240 SER A O 1
ATOM 1744 N N . GLN A 1 223 ? 41.586 23.466 33.562 1.00 30.13 241 GLN A N 1
ATOM 1745 C CA . GLN A 1 223 ? 42.219 24.301 34.566 1.00 32.92 241 GLN A CA 1
ATOM 1746 C C . GLN A 1 223 ? 42.376 25.747 34.078 1.00 31.66 241 GLN A C 1
ATOM 1747 O O . GLN A 1 223 ? 42.433 26.684 34.876 1.00 38.21 241 GLN A O 1
ATOM 1753 N N . ALA A 1 224 ? 42.432 25.911 32.763 1.00 28.27 242 ALA A N 1
ATOM 1754 C CA . ALA A 1 224 ? 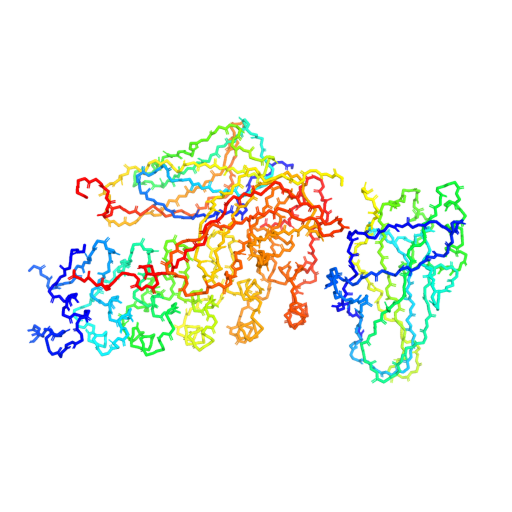42.595 27.208 32.132 1.00 27.07 242 ALA A CA 1
ATOM 1755 C C . ALA A 1 224 ? 41.301 28.009 32.097 1.00 31.59 242 ALA A C 1
ATOM 1756 O O . ALA A 1 224 ? 41.324 29.215 31.886 1.00 33.04 242 ALA A O 1
ATOM 1758 N N . ASP A 1 225 ? 40.173 27.332 32.288 1.00 34.58 243 ASP A N 1
ATOM 1759 C CA . ASP A 1 225 ? 38.872 27.977 32.266 1.00 30.72 243 ASP A CA 1
ATOM 1760 C C . ASP A 1 225 ? 38.558 28.631 33.593 1.00 28.23 243 ASP A C 1
ATOM 1761 O O . ASP A 1 225 ? 37.458 29.154 33.792 1.00 29.87 243 ASP A O 1
ATOM 1766 N N . VAL A 1 226 ? 39.510 28.573 34.513 1.00 29.23 244 VAL A N 1
ATOM 1767 C CA . VAL A 1 226 ? 39.339 29.184 35.819 1.00 31.52 244 VAL A CA 1
ATOM 1768 C C . VAL A 1 226 ? 40.023 30.540 35.682 1.00 33.10 244 VAL A C 1
ATOM 1769 O O . VAL A 1 226 ? 41.250 30.652 35.764 1.00 33.07 244 VAL A O 1
ATOM 1773 N N . HIS A 1 227 ? 39.204 31.558 35.444 1.00 33.33 245 HIS A N 1
ATOM 1774 C CA . HIS A 1 227 ? 39.669 32.915 35.240 1.00 31.46 245 HIS A CA 1
ATOM 1775 C C . HIS A 1 227 ? 40.086 33.690 36.483 1.00 33.33 245 HIS A C 1
ATOM 1776 O O . HIS A 1 227 ? 39.244 34.208 37.222 1.00 37.63 245 HIS A O 1
ATOM 1783 N N . ARG A 1 228 ? 41.386 33.774 36.719 1.00 29.72 246 ARG A N 1
ATOM 1784 C CA . ARG A 1 228 ? 41.889 34.546 37.854 1.00 28.66 246 ARG A CA 1
ATOM 1785 C C . ARG A 1 228 ? 41.350 34.153 39.227 1.00 33.76 246 ARG A C 1
ATOM 1786 O O . ARG A 1 228 ? 41.258 35.007 40.109 1.00 36.30 246 ARG A O 1
ATOM 1794 N N . GLN A 1 229 ? 40.979 32.884 39.405 1.00 33.52 247 GLN A N 1
ATOM 1795 C CA . GLN A 1 229 ? 40.471 32.394 40.690 1.00 29.12 247 GLN A CA 1
ATOM 1796 C C . GLN A 1 229 ? 39.049 32.829 41.062 1.00 30.66 247 GLN A C 1
ATOM 1797 O O . GLN A 1 229 ? 38.511 32.380 42.085 1.00 33.44 247 GLN A O 1
ATOM 1803 N N . VAL A 1 230 ? 38.433 33.694 40.256 1.00 27.63 248 VAL A N 1
ATOM 1804 C CA . VAL A 1 230 ? 37.126 34.216 40.619 1.00 24.73 248 VAL A CA 1
ATOM 1805 C C . VAL A 1 230 ? 35.991 33.974 39.645 1.00 29.40 248 VAL A C 1
ATOM 1806 O O . VAL A 1 230 ? 34.907 34.537 39.795 1.00 35.04 248 VAL A O 1
ATOM 1810 N N . ALA A 1 231 ? 36.229 33.127 38.658 1.00 30.16 249 ALA A N 1
ATOM 1811 C CA . ALA A 1 231 ? 35.213 32.821 37.673 1.00 24.70 249 ALA A CA 1
ATOM 1812 C C . ALA A 1 231 ? 35.585 31.499 37.039 1.00 25.20 249 ALA A C 1
ATOM 1813 O O . ALA A 1 231 ? 36.756 31.138 36.978 1.00 23.01 249 ALA A O 1
ATOM 1815 N N . ILE A 1 232 ? 34.581 30.770 36.580 1.00 27.19 250 ILE A N 1
ATOM 1816 C CA . ILE A 1 232 ? 34.819 29.489 35.954 1.00 26.86 250 ILE A CA 1
ATOM 1817 C C . ILE A 1 232 ? 33.870 29.361 34.785 1.00 28.77 250 ILE A C 1
ATOM 1818 O O . ILE A 1 232 ? 32.681 29.592 34.925 1.00 34.06 250 ILE A O 1
ATOM 1823 N N . VAL A 1 233 ? 34.404 29.031 33.621 1.00 27.76 251 VAL A N 1
ATOM 1824 C CA . VAL A 1 233 ? 33.576 28.823 32.437 1.00 28.72 251 VAL A CA 1
ATOM 1825 C C . VAL A 1 233 ? 33.635 27.319 32.146 1.00 35.07 251 VAL A C 1
ATOM 1826 O O . VAL A 1 233 ? 34.693 26.790 31.831 1.00 36.28 251 VAL A O 1
ATOM 1830 N N . PHE A 1 234 ? 32.495 26.642 32.246 1.00 35.13 252 PHE A N 1
ATOM 1831 C CA . PHE A 1 234 ? 32.424 25.195 32.037 1.00 33.79 252 PHE A CA 1
ATOM 1832 C C . PHE A 1 234 ? 31.160 24.767 31.291 1.00 34.77 252 PHE A C 1
ATOM 1833 O O . PHE A 1 234 ? 30.277 25.581 31.039 1.00 37.53 252 PHE A O 1
ATOM 1841 N N . ARG A 1 235 ? 31.085 23.489 30.929 1.00 35.48 253 ARG A N 1
ATOM 1842 C CA . ARG A 1 235 ? 29.893 22.964 30.265 1.00 35.77 253 ARG A CA 1
ATOM 1843 C C . ARG A 1 235 ? 29.239 21.976 31.222 1.00 37.23 253 ARG A C 1
ATOM 1844 O O . ARG A 1 235 ? 29.922 21.295 31.984 1.00 38.26 253 ARG A O 1
ATOM 1852 N N . THR A 1 236 ? 27.912 21.929 31.203 1.00 37.03 254 THR A N 1
ATOM 1853 C CA . THR A 1 236 ? 27.168 21.032 32.078 1.00 38.33 254 THR A CA 1
ATOM 1854 C C . THR A 1 236 ? 27.217 19.581 31.620 1.00 39.92 254 THR A C 1
ATOM 1855 O O . THR A 1 236 ? 27.240 19.294 30.428 1.00 38.85 254 THR A O 1
ATOM 1859 N N . PRO A 1 237 ? 27.237 18.646 32.577 1.00 37.16 255 PRO A N 1
ATOM 1860 C CA . PRO A 1 237 ? 27.273 17.216 32.272 1.00 42.28 255 PRO A CA 1
ATOM 1861 C C . PRO A 1 237 ? 25.878 16.761 31.864 1.00 45.47 255 PRO A C 1
ATOM 1862 O O . PRO A 1 237 ? 24.895 17.468 32.094 1.00 45.04 255 PRO A O 1
ATOM 1866 N N . PRO A 1 238 ? 25.779 15.587 31.229 1.00 44.75 256 PRO A N 1
ATOM 1867 C CA . PRO A 1 238 ? 24.472 15.065 30.812 1.00 45.49 256 PRO A CA 1
ATOM 1868 C C . PRO A 1 238 ? 23.767 14.610 32.084 1.00 45.09 256 PRO A C 1
ATOM 1869 O O . PRO A 1 238 ? 24.425 14.125 32.993 1.00 42.48 256 PRO A O 1
ATOM 1873 N N . TYR A 1 239 ? 22.449 14.777 32.160 1.00 44.92 257 TYR A N 1
ATOM 1874 C CA . TYR A 1 239 ? 21.694 14.352 33.344 1.00 45.67 257 TYR A CA 1
ATOM 1875 C C . TYR A 1 239 ? 21.470 12.843 33.257 1.00 45.26 257 TYR A C 1
ATOM 1876 O O . TYR A 1 239 ? 21.648 12.262 32.194 1.00 49.03 257 TYR A O 1
ATOM 1885 N N . ALA A 1 240 ? 21.085 12.214 34.365 1.00 43.22 258 ALA A N 1
ATOM 1886 C CA . ALA A 1 240 ? 20.839 10.772 34.371 1.00 38.69 258 ALA A CA 1
ATOM 1887 C C . ALA A 1 240 ? 19.828 10.379 33.296 1.00 40.41 258 ALA A C 1
ATOM 1888 O O . ALA A 1 240 ? 20.065 9.461 32.506 1.00 42.90 258 ALA A O 1
ATOM 1890 N N . ASP A 1 241 ? 18.700 11.075 33.251 1.00 42.30 259 ASP A N 1
ATOM 1891 C CA . ASP A 1 241 ? 17.685 10.765 32.257 1.00 43.44 259 ASP A CA 1
ATOM 1892 C C . ASP A 1 241 ? 17.797 11.693 31.055 1.00 44.91 259 ASP A C 1
ATOM 1893 O O . ASP A 1 241 ? 17.510 12.877 31.160 1.00 47.65 259 ASP A O 1
ATOM 1898 N N . PRO A 1 242 ? 18.210 11.158 29.893 1.00 47.39 260 PRO A N 1
ATOM 1899 C CA . PRO A 1 242 ? 18.365 11.929 28.655 1.00 47.73 260 PRO A CA 1
ATOM 1900 C C . PRO A 1 242 ? 17.093 12.023 27.808 1.00 50.93 260 PRO A C 1
ATOM 1901 O O . PRO A 1 242 ? 17.102 12.622 26.727 1.00 49.43 260 PRO A O 1
ATOM 1905 N N . SER A 1 243 ? 16.013 11.406 28.283 1.00 56.42 261 SER A N 1
ATOM 1906 C CA . SER A 1 243 ? 14.730 11.424 27.572 1.00 59.39 261 SER A CA 1
ATOM 1907 C C . SER A 1 243 ? 13.692 12.100 28.446 1.00 60.01 261 SER A C 1
ATOM 1908 O O . SER A 1 243 ? 12.495 11.851 28.315 1.00 62.31 261 SER A O 1
ATOM 1911 N N . LEU A 1 244 ? 14.175 12.951 29.345 1.00 61.75 262 LEU A N 1
ATOM 1912 C CA . LEU A 1 244 ? 13.335 13.687 30.279 1.00 59.01 262 LEU A CA 1
ATOM 1913 C C . LEU A 1 244 ? 12.121 14.284 29.565 1.00 57.13 262 LEU A C 1
ATOM 1914 O O . LEU A 1 244 ? 12.241 14.839 28.476 1.00 53.84 262 LEU A O 1
ATOM 1919 N N . GLN A 1 245 ? 10.950 14.162 30.179 1.00 58.46 263 GLN A N 1
ATOM 1920 C CA . GLN A 1 245 ? 9.730 14.693 29.585 1.00 59.49 263 GLN A CA 1
ATOM 1921 C C . GLN A 1 245 ? 9.310 15.969 30.313 1.00 60.31 263 GLN A C 1
ATOM 1922 O O . GLN A 1 245 ? 8.700 16.863 29.724 1.00 61.09 263 GLN A O 1
ATOM 1928 N N . ALA A 1 246 ? 9.649 16.047 31.596 1.00 56.26 264 ALA A N 1
ATOM 1929 C CA . ALA A 1 246 ? 9.329 17.206 32.413 1.00 53.55 264 ALA A CA 1
ATOM 1930 C C . ALA A 1 246 ? 10.608 17.703 33.078 1.00 53.95 264 ALA A C 1
ATOM 1931 O O . ALA A 1 246 ? 11.457 16.906 33.481 1.00 54.28 264 ALA A O 1
ATOM 1933 N N . PRO A 1 247 ? 10.767 19.029 33.205 1.00 53.87 265 PRO A N 1
ATOM 1934 C CA . PRO A 1 247 ? 11.966 19.601 33.831 1.00 49.12 265 PRO A CA 1
ATOM 1935 C C . PRO A 1 247 ? 12.272 18.999 35.203 1.00 46.11 265 PRO A C 1
ATOM 1936 O O . PRO A 1 247 ? 11.364 18.567 35.914 1.00 48.74 265 PRO A O 1
ATOM 1940 N N . VAL A 1 248 ? 13.550 18.968 35.571 1.00 43.82 266 VAL A N 1
ATOM 1941 C CA . VAL A 1 248 ? 13.944 18.449 36.875 1.00 38.74 266 VAL A CA 1
ATOM 1942 C C . VAL A 1 248 ? 14.948 19.371 37.539 1.00 36.57 266 VAL A C 1
ATOM 1943 O O . VAL A 1 248 ? 15.936 19.756 36.923 1.00 38.23 266 VAL A O 1
ATOM 1947 N N . ARG A 1 249 ? 14.689 19.722 38.794 1.00 37.97 267 ARG A N 1
ATOM 1948 C CA . ARG A 1 249 ? 15.596 20.579 39.540 1.00 40.73 267 ARG A CA 1
ATOM 1949 C C . ARG A 1 249 ? 16.732 19.697 40.056 1.00 39.58 267 ARG A C 1
ATOM 1950 O O . ARG A 1 249 ? 16.512 18.557 40.471 1.00 41.83 267 ARG A O 1
ATOM 1958 N N . VAL A 1 250 ? 17.944 20.238 40.032 1.00 40.39 268 VAL A N 1
ATOM 1959 C CA . VAL A 1 250 ? 19.140 19.539 40.493 1.00 37.49 268 VAL A CA 1
ATOM 1960 C C . VAL A 1 250 ? 19.998 20.544 41.269 1.00 37.20 268 VAL A C 1
ATOM 1961 O O . VA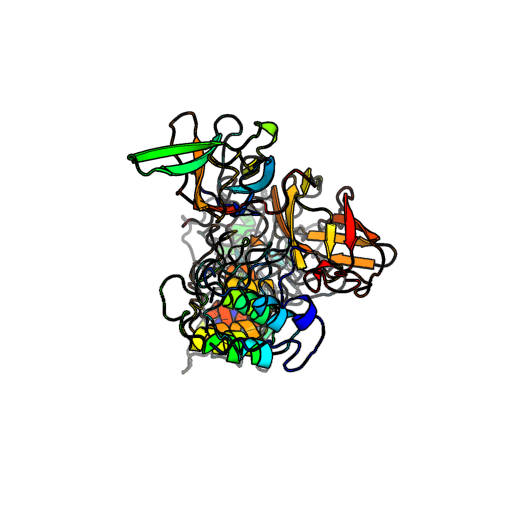L A 1 250 ? 19.837 21.752 41.124 1.00 37.60 268 VAL A O 1
ATOM 1965 N N . SER A 1 251 ? 20.893 20.037 42.104 1.00 42.05 269 SER A N 1
ATOM 1966 C CA . SER A 1 251 ? 21.767 20.887 42.886 1.00 46.97 269 SER A CA 1
ATOM 1967 C C . SER A 1 251 ? 23.086 21.047 42.146 1.00 42.52 269 SER A C 1
ATOM 1968 O O . SER A 1 251 ? 23.524 20.149 41.429 1.00 44.87 269 SER A O 1
ATOM 1971 N N . MET A 1 252 ? 23.709 22.204 42.316 1.00 38.96 270 MET A N 1
ATOM 1972 C CA . MET A 1 252 ? 24.967 22.518 41.654 1.00 39.15 270 MET A CA 1
ATOM 1973 C C . MET A 1 252 ? 25.828 23.268 42.639 1.00 37.57 270 MET A C 1
ATOM 1974 O O . MET A 1 252 ? 25.387 24.246 43.225 1.00 38.62 270 MET A O 1
ATOM 1979 N N . GLN A 1 253 ? 27.061 22.823 42.823 1.00 37.17 271 GLN A N 1
ATOM 1980 C CA . GLN A 1 253 ? 27.906 23.488 43.792 1.00 37.80 271 GLN A CA 1
ATOM 1981 C C . GLN A 1 253 ? 29.381 23.398 43.530 1.00 33.54 271 GLN A C 1
ATOM 1982 O O . GLN A 1 253 ? 29.841 22.664 42.662 1.00 33.86 271 GLN A O 1
ATOM 1988 N N . LEU A 1 254 ? 30.121 24.186 44.288 1.00 33.82 272 LEU A N 1
ATOM 1989 C CA . LEU A 1 254 ? 31.557 24.203 44.181 1.00 35.36 272 LEU A CA 1
ATOM 1990 C C . LEU A 1 254 ? 32.040 23.107 45.106 1.00 36.39 272 LEU A C 1
ATOM 1991 O O . LEU A 1 254 ? 31.488 22.901 46.185 1.00 39.11 272 LEU A O 1
ATOM 1996 N N . ARG A 1 255 ? 33.057 22.386 44.675 1.00 39.80 273 ARG A N 1
ATOM 1997 C CA . ARG A 1 255 ? 33.583 21.308 45.478 1.00 39.07 273 ARG A CA 1
ATOM 1998 C C . ARG A 1 255 ? 35.092 21.333 45.402 1.00 34.86 273 ARG A C 1
ATOM 1999 O O . ARG A 1 255 ? 35.665 21.379 44.316 1.00 37.06 273 ARG A O 1
ATOM 2007 N N . ARG A 1 256 ? 35.730 21.337 46.561 1.00 32.89 274 ARG A N 1
ATOM 2008 C CA . ARG A 1 256 ? 37.181 21.321 46.609 1.00 34.91 274 ARG A CA 1
ATOM 2009 C C . ARG A 1 256 ? 37.510 19.859 46.858 1.00 38.08 274 ARG A C 1
ATOM 2010 O O . ARG A 1 256 ? 37.165 19.314 47.902 1.00 42.65 274 ARG A O 1
ATOM 2018 N N . PRO A 1 257 ? 38.151 19.194 45.883 1.00 39.13 275 PRO A N 1
ATOM 2019 C CA . PRO A 1 257 ? 38.515 17.777 45.998 1.00 39.56 275 PRO A CA 1
ATOM 2020 C C . PRO A 1 257 ? 39.411 17.382 47.165 1.00 41.98 275 PRO A C 1
ATOM 2021 O O . PRO A 1 257 ? 39.162 16.365 47.810 1.00 47.11 275 PRO A O 1
ATOM 2025 N N . SER A 1 258 ? 40.444 18.175 47.437 1.00 47.83 276 SER A N 1
ATOM 2026 C CA . SER A 1 258 ? 41.392 17.873 48.510 1.00 47.69 276 SER A CA 1
ATOM 2027 C C . SER A 1 258 ? 40.776 17.672 49.891 1.00 48.94 276 SER A C 1
ATOM 2028 O O . SER A 1 258 ? 41.373 17.011 50.736 1.00 51.12 276 SER A O 1
ATOM 2031 N N . ASP A 1 259 ? 39.596 18.237 50.139 1.00 52.99 277 ASP A N 1
ATOM 2032 C CA . ASP A 1 259 ? 38.967 18.070 51.449 1.00 54.05 277 ASP A CA 1
ATOM 2033 C C . ASP A 1 259 ? 37.489 17.715 51.372 1.00 52.52 277 ASP A C 1
ATOM 2034 O O . ASP A 1 259 ? 36.831 17.581 52.400 1.00 50.98 277 ASP A O 1
ATOM 2039 N N . ARG A 1 260 ? 36.974 17.558 50.156 1.00 52.56 278 ARG A N 1
ATOM 2040 C CA . ARG A 1 260 ? 35.570 17.214 49.952 1.00 54.89 278 ARG A CA 1
ATOM 2041 C C . ARG A 1 260 ? 34.635 18.378 50.281 1.00 55.16 278 ARG A C 1
ATOM 2042 O O . ARG A 1 260 ? 33.418 18.245 50.195 1.00 54.19 278 ARG A O 1
ATOM 2050 N N . GLU A 1 261 ? 35.207 19.515 50.661 1.00 54.13 279 GLU A N 1
ATOM 2051 C CA . GLU A 1 261 ? 34.424 20.711 50.977 1.00 51.97 279 GLU A CA 1
ATOM 2052 C C . GLU A 1 261 ? 33.469 21.092 49.832 1.00 50.78 279 GLU A C 1
ATOM 2053 O O . GLU A 1 261 ? 33.829 21.023 48.658 1.00 51.54 279 GLU A O 1
ATOM 2059 N N . LEU A 1 262 ? 32.250 21.492 50.186 1.00 49.21 280 LEU A N 1
ATOM 2060 C CA . LEU A 1 262 ? 31.234 21.872 49.199 1.00 45.84 280 LEU A CA 1
ATOM 2061 C C . LEU A 1 262 ? 30.614 23.225 49.510 1.00 44.05 280 LEU A C 1
ATOM 2062 O O . LEU A 1 262 ? 30.355 23.538 50.672 1.00 48.90 280 LEU A O 1
ATOM 2067 N N . SER A 1 263 ? 30.361 24.027 48.480 1.00 40.67 281 SER A N 1
ATOM 2068 C CA . SER A 1 263 ? 29.760 25.344 48.691 1.00 44.14 281 SER A CA 1
ATOM 2069 C C . SER A 1 263 ? 28.255 25.176 48.839 1.00 45.65 281 SER A C 1
ATOM 2070 O O . SER A 1 263 ? 27.749 24.061 48.724 1.00 43.52 281 SER A O 1
ATOM 2073 N N . GLU A 1 264 ? 27.545 26.274 49.098 1.00 44.84 282 GLU A N 1
ATOM 2074 C CA . GLU A 1 264 ? 26.101 26.201 49.235 1.00 46.97 282 GLU A CA 1
ATOM 2075 C C . GLU A 1 264 ? 25.581 25.814 47.866 1.00 46.30 282 GLU A C 1
ATOM 2076 O O . GLU A 1 264 ? 26.121 26.239 46.849 1.00 49.42 282 GLU A O 1
ATOM 2082 N N . PRO A 1 265 ? 24.525 24.999 47.820 1.00 47.48 283 PRO A N 1
ATOM 2083 C CA . PRO A 1 265 ? 23.957 24.569 46.548 1.00 47.77 283 PRO A CA 1
ATOM 2084 C C . PRO A 1 265 ? 23.164 25.652 45.833 1.00 50.38 283 PRO A C 1
ATOM 2085 O O . PRO A 1 265 ? 22.536 26.502 46.462 1.00 55.39 283 PRO A O 1
ATOM 2089 N N . MET A 1 266 ? 23.208 25.623 44.510 1.00 50.99 284 MET A N 1
ATOM 2090 C CA . MET A 1 266 ? 22.443 26.562 43.710 1.00 49.42 284 MET A CA 1
ATOM 2091 C C . MET A 1 266 ? 21.535 25.692 42.855 1.00 48.54 284 MET A C 1
ATOM 2092 O O . MET A 1 266 ? 22.001 24.751 42.218 1.00 49.48 284 MET A O 1
ATOM 2097 N N . GLU A 1 267 ? 20.243 25.978 42.858 1.00 48.36 285 GLU A N 1
ATOM 2098 C CA . GLU A 1 267 ? 19.323 25.176 42.076 1.00 49.75 285 GLU A CA 1
ATOM 2099 C C . GLU A 1 267 ? 19.664 25.235 40.597 1.00 46.41 285 GLU A C 1
ATOM 2100 O O . GLU A 1 267 ? 20.057 26.271 40.079 1.00 49.11 285 GLU A O 1
ATOM 2106 N N . PHE A 1 268 ? 19.537 24.100 39.924 1.00 43.82 286 PHE A N 1
ATOM 2107 C CA . PHE A 1 268 ? 19.804 24.031 38.496 1.00 40.11 286 PHE A CA 1
ATOM 2108 C C . PHE A 1 268 ? 18.726 23.129 37.956 1.00 38.40 286 PHE A C 1
ATOM 2109 O O . PHE A 1 268 ? 18.497 22.050 38.488 1.00 39.85 286 PHE A O 1
ATOM 2117 N N . GLN A 1 269 ? 18.065 23.568 36.896 1.00 36.92 287 GLN A N 1
ATOM 2118 C CA . GLN A 1 269 ? 16.961 22.807 36.341 1.00 39.36 287 GLN A CA 1
ATOM 2119 C C . GLN A 1 269 ? 17.170 22.191 34.963 1.00 38.98 287 GLN A C 1
ATOM 2120 O O . GLN A 1 269 ? 17.118 22.883 33.948 1.00 37.14 287 GLN A O 1
ATOM 2126 N N . TYR A 1 270 ? 17.389 20.882 34.921 1.00 35.86 288 TYR A N 1
ATOM 2127 C CA . TYR A 1 270 ? 17.562 20.222 33.635 1.00 35.16 288 TYR A CA 1
ATOM 2128 C C . TYR A 1 270 ? 16.233 20.254 32.894 1.00 34.37 288 TYR A C 1
ATOM 2129 O O . TYR A 1 270 ? 15.173 20.379 33.514 1.00 41.50 288 TYR A O 1
ATOM 2138 N N . LEU A 1 271 ? 16.283 20.134 31.572 1.00 30.99 289 LEU A N 1
ATOM 2139 C CA . LEU A 1 271 ? 15.068 20.179 30.764 1.00 35.22 289 LEU A CA 1
ATOM 2140 C C . LEU A 1 271 ? 15.218 19.263 29.557 1.00 35.87 289 LEU A C 1
ATOM 2141 O O . LEU A 1 271 ? 16.320 18.817 29.247 1.00 38.15 289 LEU A O 1
ATOM 2146 N N . PRO A 1 272 ? 14.111 18.959 28.868 1.00 38.79 290 PRO A N 1
ATOM 2147 C CA . PRO A 1 272 ? 14.194 18.094 27.690 1.00 45.16 290 PRO A CA 1
ATOM 2148 C C . PRO A 1 272 ? 14.469 18.990 26.490 1.00 50.67 290 PRO A C 1
ATOM 2149 O O . PRO A 1 272 ? 14.306 20.207 26.587 1.00 54.48 290 PRO A O 1
ATOM 2153 N N . ASP A 1 273 ? 14.888 18.407 25.372 1.00 55.08 291 ASP A N 1
ATOM 2154 C CA . ASP A 1 273 ? 15.174 19.202 24.177 1.00 62.59 291 ASP A CA 1
ATOM 2155 C C . ASP A 1 273 ? 13.888 19.494 23.406 1.00 63.31 291 ASP A C 1
ATOM 2156 O O . ASP A 1 273 ? 13.872 20.308 22.476 1.00 58.48 291 ASP A O 1
ATOM 2161 N N . THR A 1 274 ? 12.822 18.809 23.814 1.00 67.91 292 THR A N 1
ATOM 2162 C CA . THR A 1 274 ? 11.483 18.931 23.235 1.00 73.84 292 THR A CA 1
ATOM 2163 C C . THR A 1 274 ? 11.287 19.842 22.026 1.00 73.27 292 THR A C 1
ATOM 2164 O O . THR A 1 274 ? 11.419 19.405 20.882 1.00 74.22 292 THR A O 1
ATOM 2168 N N . ASP A 1 275 ? 10.955 21.103 22.293 1.00 72.06 293 ASP A N 1
ATOM 2169 C CA . ASP A 1 275 ? 10.688 22.085 21.242 1.00 71.86 293 ASP A CA 1
ATOM 2170 C C . ASP A 1 275 ? 11.931 22.660 20.556 1.00 70.64 293 ASP A C 1
ATOM 2171 O O . ASP A 1 275 ? 11.859 23.097 19.402 1.00 67.84 293 ASP A O 1
ATOM 2176 N N . ASP A 1 276 ? 13.063 22.671 21.258 1.00 70.58 294 ASP A N 1
ATOM 2177 C CA . ASP A 1 276 ? 14.283 23.225 20.680 1.00 69.67 294 ASP A CA 1
ATOM 2178 C C . ASP A 1 276 ? 15.044 22.205 19.836 1.00 70.27 294 ASP A C 1
ATOM 2179 O O . ASP A 1 276 ? 15.649 22.559 18.825 1.00 72.12 294 ASP A O 1
ATOM 2184 N N . ARG A 1 277 ? 14.997 20.942 20.251 1.00 68.30 295 ARG A N 1
ATOM 2185 C CA . ARG A 1 277 ? 15.691 19.863 19.552 1.00 63.75 295 ARG A CA 1
ATOM 2186 C C . ARG A 1 277 ? 15.428 19.779 18.042 1.00 61.99 295 ARG A C 1
ATOM 2187 O O . ARG A 1 277 ? 16.143 19.076 17.328 1.00 62.36 295 ARG A O 1
ATOM 2195 N N . HIS A 1 278 ? 14.413 20.482 17.551 1.00 60.92 296 HIS A N 1
ATOM 2196 C CA . HIS A 1 278 ? 14.102 20.442 16.121 1.00 65.22 296 HIS A CA 1
ATOM 2197 C C . HIS A 1 278 ? 13.520 21.755 15.625 1.00 65.77 296 HIS A C 1
ATOM 2198 O O . HIS A 1 278 ? 12.706 21.772 14.699 1.00 64.11 296 HIS A O 1
ATOM 2205 N N . ARG A 1 279 ? 13.943 22.851 16.245 1.00 68.02 297 ARG A N 1
ATOM 2206 C CA . ARG A 1 279 ? 13.467 24.180 15.875 1.00 68.56 297 ARG A CA 1
ATOM 2207 C C . ARG A 1 279 ? 11.936 24.203 15.718 1.00 71.71 297 ARG A C 1
ATOM 2208 O O . ARG A 1 279 ? 11.408 24.804 14.775 1.00 70.08 297 ARG A O 1
ATOM 2216 N N . ILE A 1 280 ? 11.244 23.535 16.646 1.00 73.56 298 ILE A N 1
ATOM 2217 C CA . ILE A 1 280 ? 9.777 23.447 16.676 1.00 72.28 298 ILE A CA 1
ATOM 2218 C C . ILE A 1 280 ? 9.126 22.966 15.375 1.00 74.36 298 ILE A C 1
ATOM 2219 O O . ILE A 1 280 ? 9.410 23.482 14.291 1.00 74.76 298 ILE A O 1
ATOM 2224 N N . GLU A 1 281 ? 8.231 21.988 15.502 1.00 71.36 299 GLU A N 1
ATOM 2225 C CA . GLU A 1 281 ? 7.532 21.404 14.357 1.00 69.59 299 GLU A CA 1
ATOM 2226 C C . GLU A 1 281 ? 6.187 20.778 14.760 1.00 70.24 299 GLU A C 1
ATOM 2227 O O . GLU A 1 281 ? 5.110 21.248 14.365 1.00 67.90 299 GLU A O 1
ATOM 2233 N N . GLU A 1 282 ? 6.271 19.706 15.544 1.00 70.08 300 GLU A N 1
ATOM 2234 C CA . GLU A 1 282 ? 5.099 18.966 16.005 1.00 67.85 300 GLU A CA 1
ATOM 2235 C C . GLU A 1 282 ? 3.958 19.880 16.419 1.00 68.05 300 GLU A C 1
ATOM 2236 O O . GLU A 1 282 ? 4.173 21.000 16.883 1.00 68.67 300 GLU A O 1
ATOM 2242 N N . LYS A 1 283 ? 2.739 19.382 16.248 1.00 70.70 301 LYS A N 1
ATOM 2243 C CA . LYS A 1 283 ? 1.535 20.129 16.584 1.00 69.37 301 LYS A CA 1
ATOM 2244 C C . LYS A 1 283 ? 1.486 21.449 15.823 1.00 70.07 301 LYS A C 1
ATOM 2245 O O . LYS A 1 283 ? 1.579 22.525 16.415 1.00 73.05 301 LYS A O 1
ATOM 2251 N N . ARG A 1 284 ? 1.352 21.354 14.502 1.00 68.78 302 ARG A N 1
ATOM 2252 C CA . ARG A 1 284 ? 1.272 22.534 13.648 1.00 68.59 302 ARG A CA 1
ATOM 2253 C C . ARG A 1 284 ? -0.179 23.011 13.590 1.00 69.68 302 ARG A C 1
ATOM 2254 O O . ARG A 1 284 ? -0.806 22.897 12.509 1.00 69.63 302 ARG A O 1
ATOM 2262 N N . LYS A 1 285 ? -0.673 23.482 14.641 1.00 73.31 303 LYS A N 1
ATOM 2263 N N . ALA B 2 1 ? 49.831 46.854 34.944 1.00 61.20 245 ALA C N 1
ATOM 2264 C CA . ALA B 2 1 ? 48.954 46.601 36.125 1.00 60.02 245 ALA C CA 1
ATOM 2265 C C . ALA B 2 1 ? 47.520 46.351 35.668 1.00 59.55 245 ALA C C 1
ATOM 2266 O O . ALA B 2 1 ? 47.052 45.208 35.610 1.00 58.84 245 ALA C O 1
ATOM 2268 N N . SER B 2 2 ? 46.826 47.433 35.341 1.00 59.89 246 SER C N 1
ATOM 2269 C CA . SER B 2 2 ? 45.449 47.343 34.888 1.00 59.83 246 SER C CA 1
ATOM 2270 C C . SER B 2 2 ? 45.351 47.575 33.378 1.00 61.55 246 SER C C 1
ATOM 2271 O O . SER B 2 2 ? 44.876 48.617 32.927 1.00 64.03 246 SER C O 1
ATOM 2274 N N . ASN B 2 3 ? 45.820 46.601 32.602 1.00 61.25 247 ASN C N 1
ATOM 2275 C CA . ASN B 2 3 ? 45.765 46.685 31.146 1.00 57.06 247 ASN C CA 1
ATOM 2276 C C . ASN B 2 3 ? 44.293 46.508 30.800 1.00 52.38 247 ASN C C 1
ATOM 2277 O O . ASN B 2 3 ? 43.527 46.036 31.637 1.00 53.42 247 ASN C O 1
ATOM 2282 N N . LEU B 2 4 ? 43.895 46.871 29.583 1.00 45.33 248 LEU C N 1
ATOM 2283 C CA . LEU B 2 4 ? 42.492 46.752 29.193 1.00 42.14 248 LEU C CA 1
ATOM 2284 C C . LEU B 2 4 ? 42.227 45.762 28.082 1.00 39.62 248 LEU C C 1
ATOM 2285 O O . LEU B 2 4 ? 42.450 46.049 26.911 1.00 40.01 248 LEU C O 1
ATOM 2290 N N . LYS B 2 5 ? 41.726 44.593 28.459 1.00 40.36 249 LYS C N 1
ATOM 2291 C CA . LYS B 2 5 ? 41.431 43.566 27.479 1.00 37.72 249 LYS C CA 1
ATOM 2292 C C . LYS B 2 5 ? 40.195 42.752 27.805 1.00 33.15 249 LYS C C 1
ATOM 2293 O O . LYS B 2 5 ? 39.953 42.395 28.960 1.00 30.54 249 LYS C O 1
ATOM 2299 N N . ILE B 2 6 ? 39.404 42.470 26.776 1.00 33.38 250 ILE C N 1
ATOM 2300 C CA . ILE B 2 6 ? 38.230 41.633 26.951 1.00 35.41 250 ILE C CA 1
ATOM 2301 C C . ILE B 2 6 ? 38.641 40.180 26.659 1.00 34.80 250 ILE C C 1
ATOM 2302 O O . ILE B 2 6 ? 38.830 39.775 25.512 1.00 34.76 250 ILE C O 1
ATOM 2307 N N . VAL B 2 7 ? 38.774 39.413 27.739 1.00 35.64 251 VAL C N 1
ATOM 2308 C CA . VAL B 2 7 ? 39.187 38.014 27.712 1.00 34.87 251 VAL C CA 1
ATOM 2309 C C . VAL B 2 7 ? 38.132 37.029 27.191 1.00 34.86 251 VAL C C 1
ATOM 2310 O O . VAL B 2 7 ? 38.393 36.238 26.280 1.00 33.68 251 VAL C O 1
ATOM 2314 N N . ARG B 2 8 ? 36.949 37.049 27.780 1.00 32.92 252 ARG C N 1
ATOM 2315 C CA . ARG B 2 8 ? 35.895 36.162 27.323 1.00 32.20 252 ARG C CA 1
ATOM 2316 C C . ARG B 2 8 ? 34.538 36.783 27.580 1.00 27.75 252 ARG C C 1
ATOM 2317 O O . ARG B 2 8 ? 34.345 37.444 28.593 1.00 33.12 252 ARG C O 1
ATOM 2325 N N . MET B 2 9 ? 33.619 36.582 26.639 1.00 27.04 253 MET C N 1
ATOM 2326 C CA . MET B 2 9 ? 32.248 37.088 26.733 1.00 31.36 253 MET C CA 1
ATOM 2327 C C . MET B 2 9 ? 31.275 35.923 26.540 1.00 30.44 253 MET C C 1
ATOM 2328 O O . MET B 2 9 ? 31.415 35.165 25.592 1.00 31.88 253 MET C O 1
ATOM 2333 N N . ASP B 2 10 ? 30.279 35.785 27.413 1.00 31.02 254 ASP C N 1
ATOM 2334 C CA . ASP B 2 10 ? 29.350 34.677 27.279 1.00 30.65 254 ASP C CA 1
ATOM 2335 C C . ASP B 2 10 ? 28.416 34.820 26.084 1.00 28.94 254 ASP C C 1
ATOM 2336 O O . ASP B 2 10 ? 27.767 33.863 25.689 1.00 31.23 254 ASP C O 1
ATOM 2341 N N . ARG B 2 11 ? 28.364 36.014 25.500 1.00 30.10 255 ARG C N 1
ATOM 2342 C CA . ARG B 2 11 ? 27.525 36.271 24.340 1.00 28.28 255 ARG C CA 1
ATOM 2343 C C . ARG B 2 11 ? 28.165 37.399 23.552 1.00 29.51 255 ARG C C 1
ATOM 2344 O O . ARG B 2 11 ? 28.661 38.360 24.136 1.00 32.95 255 ARG C O 1
ATOM 2352 N N . THR B 2 12 ? 28.156 37.285 22.229 1.00 26.81 256 THR C N 1
ATOM 2353 C CA . THR B 2 12 ? 28.737 38.299 21.362 1.00 26.35 256 THR C CA 1
ATOM 2354 C C . THR B 2 12 ? 27.698 38.788 20.369 1.00 23.63 256 THR C C 1
ATOM 2355 O O . THR B 2 12 ? 28.042 39.376 19.340 1.00 27.26 256 THR C O 1
ATOM 2359 N N . ALA B 2 13 ? 26.428 38.521 20.668 1.00 20.17 257 ALA C N 1
ATOM 2360 C CA . ALA B 2 13 ? 25.314 38.961 19.833 1.00 16.38 257 ALA C CA 1
ATOM 2361 C C . ALA B 2 13 ? 24.165 39.337 20.748 1.00 22.91 257 ALA C C 1
ATOM 2362 O O . ALA B 2 13 ? 24.092 38.863 21.882 1.00 25.83 257 ALA C O 1
ATOM 2364 N N . GLY B 2 14 ? 23.263 40.181 20.249 1.00 24.29 258 GLY C N 1
ATOM 2365 C CA . GLY B 2 14 ? 22.127 40.595 21.041 1.00 27.41 258 GLY C CA 1
ATOM 2366 C C . GLY B 2 14 ? 21.065 41.309 20.240 1.00 31.45 258 GLY C C 1
ATOM 2367 O O . GLY B 2 14 ? 21.299 41.748 19.109 1.00 34.98 258 GLY C O 1
ATOM 2368 N N . CYS B 2 15 ? 19.882 41.429 20.833 1.00 33.12 259 CYS C N 1
ATOM 2369 C CA . CYS B 2 15 ? 18.768 42.085 20.170 1.00 35.46 259 CYS C CA 1
ATOM 2370 C C . CYS B 2 15 ? 18.895 43.608 20.213 1.00 36.62 259 CYS C C 1
ATOM 2371 O O . CYS B 2 15 ? 19.396 44.168 21.182 1.00 36.65 259 CYS C O 1
ATOM 2374 N N . VAL B 2 16 ? 18.443 44.278 19.161 1.00 37.96 260 VAL C N 1
ATOM 2375 C CA . VAL B 2 16 ? 18.530 45.732 19.126 1.00 38.02 260 VAL C CA 1
ATOM 2376 C C . VAL B 2 16 ? 17.794 46.372 20.316 1.00 40.45 260 VAL C C 1
ATOM 2377 O O . VAL B 2 16 ? 18.107 47.496 20.721 1.00 40.00 260 VAL C O 1
ATOM 2381 N N . THR B 2 17 ? 16.835 45.660 20.894 1.00 37.95 261 THR C N 1
ATOM 2382 C CA . THR B 2 17 ? 16.097 46.230 22.014 1.00 38.36 261 THR C CA 1
ATOM 2383 C C . THR B 2 17 ? 16.959 46.494 23.246 1.00 36.26 261 THR C C 1
ATOM 2384 O O . THR B 2 17 ? 16.638 47.373 24.038 1.00 39.43 261 THR C O 1
ATOM 2388 N N . GLY B 2 18 ? 18.045 45.743 23.411 1.00 33.78 262 GLY C N 1
ATOM 2389 C CA . GLY B 2 18 ? 18.905 45.942 24.566 1.00 31.67 262 GLY C CA 1
ATOM 2390 C C . GLY B 2 18 ? 18.309 45.314 25.817 1.00 35.10 262 GLY C C 1
ATOM 2391 O O . GLY B 2 18 ? 17.267 44.658 25.755 1.00 41.03 262 GLY C O 1
ATOM 2392 N N . GLY B 2 19 ? 18.966 45.505 26.956 1.00 33.22 263 GLY C N 1
ATOM 2393 C CA . GLY B 2 19 ? 18.473 44.932 28.199 1.00 33.37 263 GLY C CA 1
ATOM 2394 C C . GLY B 2 19 ? 18.951 43.514 28.490 1.00 34.86 263 GLY C C 1
ATOM 2395 O O . GLY B 2 19 ? 18.817 43.023 29.613 1.00 34.13 263 GLY C O 1
ATOM 2396 N N . GLU B 2 20 ? 19.515 42.851 27.488 1.00 34.30 264 GLU C N 1
ATOM 2397 C CA . GLU B 2 20 ? 19.993 41.480 27.660 1.00 32.05 264 GLU C CA 1
ATOM 2398 C C . GLU B 2 20 ? 21.270 41.436 28.487 1.00 32.72 264 GLU C C 1
ATOM 2399 O O . GLU B 2 20 ? 22.233 42.154 28.192 1.00 35.38 264 GLU C O 1
ATOM 2405 N N . GLU B 2 21 ? 21.278 40.593 29.518 1.00 33.74 265 GLU C N 1
ATOM 2406 C CA . GLU B 2 21 ? 22.448 40.470 30.389 1.00 31.28 265 GLU C CA 1
ATOM 2407 C C . GLU B 2 21 ? 23.620 39.751 29.712 1.00 31.63 265 GLU C C 1
ATOM 2408 O O . GLU B 2 21 ? 23.425 38.928 28.822 1.00 32.80 265 GLU C O 1
ATOM 2414 N N . ILE B 2 22 ? 24.837 40.064 30.143 1.00 32.64 266 ILE C N 1
ATOM 2415 C CA . ILE B 2 22 ? 26.019 39.454 29.571 1.00 28.18 266 ILE C CA 1
ATOM 2416 C C . ILE B 2 22 ? 27.169 39.409 30.562 1.00 28.97 266 ILE C C 1
ATOM 2417 O O . ILE B 2 22 ? 27.441 40.396 31.242 1.00 29.91 266 ILE C O 1
ATOM 2422 N N . TYR B 2 23 ? 27.828 38.248 30.646 1.00 30.90 267 TYR C N 1
ATOM 2423 C CA . TYR B 2 23 ? 28.980 38.060 31.523 1.00 27.08 267 TYR C CA 1
ATOM 2424 C C . TYR B 2 23 ? 30.235 38.311 30.695 1.00 28.87 267 TYR C C 1
ATOM 2425 O O . TYR B 2 23 ? 30.355 37.831 29.568 1.00 27.76 267 TYR C O 1
ATOM 2434 N N . LEU B 2 24 ? 31.160 39.079 31.257 1.00 29.43 268 LEU C N 1
ATOM 2435 C CA . LEU B 2 24 ? 32.393 39.433 30.578 1.00 27.60 268 LEU C CA 1
ATOM 2436 C C . LEU B 2 24 ? 33.623 39.300 31.487 1.00 25.30 268 LEU C C 1
ATOM 2437 O O . LEU B 2 24 ? 33.721 39.945 32.529 1.00 27.91 268 LEU C O 1
ATOM 2442 N N . LEU B 2 25 ? 34.566 38.472 31.069 1.00 22.84 269 LEU C N 1
ATOM 2443 C CA . LEU B 2 25 ? 35.810 38.250 31.807 1.00 24.93 269 LEU C CA 1
ATOM 2444 C C . LEU B 2 25 ? 36.921 39.179 31.262 1.00 22.39 269 LEU C C 1
ATOM 2445 O O . LEU B 2 25 ? 37.021 39.415 30.053 1.00 19.66 269 LEU C O 1
ATOM 2450 N N . CYS B 2 26 ? 37.777 39.692 32.130 1.00 22.66 270 CYS C N 1
ATOM 2451 C CA . CYS B 2 26 ? 38.797 40.600 31.626 1.00 25.87 270 CYS C CA 1
ATOM 2452 C C . CYS B 2 26 ? 39.984 40.784 32.553 1.00 25.79 270 CYS C C 1
ATOM 2453 O O . CYS B 2 26 ? 40.014 40.262 33.667 1.00 30.13 270 CYS C O 1
ATOM 2456 N N . ASP B 2 27 ? 40.971 41.533 32.078 1.00 30.32 271 ASP C N 1
ATOM 2457 C CA . ASP B 2 27 ? 42.152 41.808 32.876 1.00 33.52 271 ASP C CA 1
ATOM 2458 C C . ASP B 2 27 ? 41.735 42.801 33.924 1.00 30.68 271 ASP C C 1
ATOM 2459 O O . ASP B 2 27 ? 40.729 43.477 33.766 1.00 32.38 271 ASP C O 1
ATOM 2464 N N . LYS B 2 28 ? 42.503 42.871 34.998 1.00 33.07 272 LYS C N 1
ATOM 2465 C CA . LYS B 2 28 ? 42.226 43.749 36.125 1.00 35.36 272 LYS C CA 1
ATOM 2466 C C . LYS B 2 28 ? 41.599 45.108 35.764 1.00 40.61 272 LYS C C 1
ATOM 2467 O O . LYS B 2 28 ? 42.100 45.838 34.908 1.00 44.45 272 LYS C O 1
ATOM 2473 N N . VAL B 2 29 ? 40.486 45.418 36.424 1.00 39.69 273 VAL C N 1
ATOM 2474 C CA . VAL B 2 29 ? 39.769 46.681 36.247 1.00 37.64 273 VAL C CA 1
ATOM 2475 C C . VAL B 2 29 ? 39.344 47.177 37.633 1.00 41.66 273 VAL C C 1
ATOM 2476 O O . VAL B 2 29 ? 39.158 46.372 38.549 1.00 42.51 273 VAL C O 1
ATOM 2480 N N . GLN B 2 30 ? 39.213 48.493 37.794 1.00 41.98 274 GLN C N 1
ATOM 2481 C CA . GLN B 2 30 ? 38.769 49.066 39.067 1.00 41.15 274 GLN C CA 1
ATOM 2482 C C . GLN B 2 30 ? 37.270 49.244 38.860 1.00 39.08 274 GLN C C 1
ATOM 2483 O O . GLN B 2 30 ? 36.856 49.739 37.820 1.00 37.58 274 GLN C O 1
ATOM 2489 N N . LYS B 2 31 ? 36.456 48.851 39.833 1.00 36.29 275 LYS C N 1
ATOM 2490 C CA . LYS B 2 31 ? 35.004 48.938 39.665 1.00 39.98 275 LYS C CA 1
ATOM 2491 C C . LYS B 2 31 ? 34.406 50.312 39.413 1.00 40.31 275 LYS C C 1
ATOM 2492 O O . LYS B 2 31 ? 33.363 50.426 38.758 1.00 41.17 275 LYS C O 1
ATOM 2498 N N . ASP B 2 32 ? 35.048 51.355 39.924 1.00 40.61 276 ASP C N 1
ATOM 2499 C CA . ASP B 2 32 ? 34.532 52.701 39.740 1.00 39.01 276 ASP C CA 1
ATOM 2500 C C . ASP B 2 32 ? 35.165 53.473 38.578 1.00 39.61 276 ASP C C 1
ATOM 2501 O O . ASP B 2 32 ? 34.718 54.572 38.259 1.00 41.24 276 ASP C O 1
ATOM 2506 N N . ASP B 2 33 ? 36.180 52.887 37.940 1.00 38.36 277 ASP C N 1
ATOM 2507 C CA . ASP B 2 33 ? 36.894 53.522 36.829 1.00 34.03 277 ASP C CA 1
ATOM 2508 C C . ASP B 2 33 ? 36.773 52.748 35.520 1.00 34.73 277 ASP C C 1
ATOM 2509 O O . ASP B 2 33 ? 37.718 52.708 34.732 1.00 37.57 277 ASP C O 1
ATOM 2514 N N . ILE B 2 34 ? 35.626 52.133 35.263 1.00 31.46 278 ILE C N 1
ATOM 2515 C CA . ILE B 2 34 ? 35.501 51.352 34.035 1.00 29.75 278 ILE C CA 1
ATOM 2516 C C . ILE B 2 34 ? 34.125 51.406 33.403 1.00 29.74 278 ILE C C 1
ATOM 2517 O O . ILE B 2 34 ? 33.117 51.559 34.090 1.00 33.65 278 ILE C O 1
ATOM 2522 N N . GLN B 2 35 ? 34.081 51.267 32.087 1.00 28.65 279 GLN C N 1
ATOM 2523 C CA . GLN B 2 35 ? 32.805 51.285 31.378 1.00 28.05 279 GLN C CA 1
ATOM 2524 C C . GLN B 2 35 ? 32.890 50.297 30.235 1.00 26.43 279 GLN C C 1
ATOM 2525 O O . GLN B 2 35 ? 33.971 49.859 29.857 1.00 28.66 279 GLN C O 1
ATOM 2531 N N . ILE B 2 36 ? 31.736 49.967 29.675 1.00 31.53 280 ILE C N 1
ATOM 2532 C CA . ILE B 2 36 ? 31.682 49.080 28.536 1.00 32.89 280 ILE C CA 1
ATOM 2533 C C . ILE B 2 36 ? 31.011 49.919 27.465 1.00 33.15 280 ILE C C 1
ATOM 2534 O O . ILE B 2 36 ? 29.834 50.243 27.560 1.00 36.31 280 ILE C O 1
ATOM 2539 N N . ARG B 2 37 ? 31.784 50.264 26.445 1.00 34.18 281 ARG C N 1
ATOM 2540 C CA . ARG B 2 37 ? 31.310 51.111 25.378 1.00 35.20 281 ARG C CA 1
ATOM 2541 C C . ARG B 2 37 ? 30.995 50.381 24.085 1.00 36.84 281 ARG C C 1
ATOM 2542 O O . ARG B 2 37 ? 31.868 49.739 23.505 1.00 41.19 281 ARG C O 1
ATOM 2550 N N . PHE B 2 38 ? 29.740 50.476 23.650 1.00 35.04 282 PHE C N 1
ATOM 2551 C CA . PHE B 2 38 ? 29.298 49.882 22.397 1.00 33.39 282 PHE C CA 1
ATOM 2552 C C . PHE B 2 38 ? 29.363 51.042 21.407 1.00 37.01 282 PHE C C 1
ATOM 2553 O O . PHE B 2 38 ? 29.101 52.181 21.784 1.00 38.37 282 PHE C O 1
ATOM 2561 N N . TYR B 2 39 ? 29.715 50.776 20.151 1.00 38.50 283 TYR C N 1
ATOM 2562 C CA . TYR B 2 39 ? 29.779 51.858 19.181 1.00 39.65 283 TYR C CA 1
ATOM 2563 C C . TYR B 2 39 ? 29.917 51.367 17.748 1.00 39.29 283 TYR C C 1
ATOM 2564 O O . TYR B 2 39 ? 30.332 50.232 17.505 1.00 38.75 283 TYR C O 1
ATOM 2573 N N . GLU B 2 40 ? 29.590 52.250 16.809 1.00 36.88 284 GLU C N 1
ATOM 2574 C CA . GLU B 2 40 ? 29.662 51.961 15.379 1.00 40.81 284 GLU C CA 1
ATOM 2575 C C . GLU B 2 40 ? 29.928 53.223 14.533 1.00 39.28 284 GLU C C 1
ATOM 2576 O O . GLU B 2 40 ? 29.369 54.292 14.790 1.00 39.97 284 GLU C O 1
ATOM 2582 N N . GLU B 2 41 ? 30.796 53.099 13.536 1.00 41.11 285 GLU C N 1
ATOM 2583 C CA . GLU B 2 41 ? 31.103 54.221 12.651 1.00 41.89 285 GLU C CA 1
ATOM 2584 C C . GLU B 2 41 ? 29.831 54.510 11.885 1.00 42.84 285 GLU C C 1
ATOM 2585 O O . GLU B 2 41 ? 29.074 53.604 11.566 1.00 43.39 285 GLU C O 1
ATOM 2591 N N . GLU B 2 42 ? 29.596 55.783 11.613 1.00 47.64 286 GLU C N 1
ATOM 2592 C CA . GLU B 2 42 ? 28.406 56.217 10.910 1.00 42.95 286 GLU C CA 1
ATOM 2593 C C . GLU B 2 42 ? 28.777 56.724 9.524 1.00 41.67 286 GLU C C 1
ATOM 2594 O O . GLU B 2 42 ? 29.951 56.919 9.216 1.00 41.60 286 GLU C O 1
ATOM 2600 N N . GLU B 2 43 ? 27.761 56.949 8.702 1.00 39.64 287 GLU C N 1
ATOM 2601 C CA . GLU B 2 43 ? 27.943 57.443 7.344 1.00 39.20 287 GLU C CA 1
ATOM 2602 C C . GLU B 2 43 ? 28.627 58.817 7.377 1.00 40.47 287 GLU C C 1
ATOM 2603 O O . GLU B 2 43 ? 29.567 59.073 6.621 1.00 44.29 287 GLU C O 1
ATOM 2609 N N . ASN B 2 44 ? 28.152 59.692 8.262 1.00 38.13 288 ASN C N 1
ATOM 2610 C CA . ASN B 2 44 ? 28.683 61.040 8.379 1.00 35.60 288 ASN C CA 1
ATOM 2611 C C . ASN B 2 44 ? 30.046 61.162 9.064 1.00 38.18 288 ASN C C 1
ATOM 2612 O O . ASN B 2 44 ? 30.581 62.261 9.176 1.00 39.25 288 ASN C O 1
ATOM 2617 N N . GLY B 2 45 ? 30.601 60.044 9.523 1.00 34.48 289 GLY C N 1
ATOM 2618 C CA . GLY B 2 45 ? 31.901 60.082 10.170 1.00 28.61 289 GLY C CA 1
ATOM 2619 C C . GLY B 2 45 ? 31.815 60.006 11.679 1.00 29.81 289 GLY C C 1
ATOM 2620 O O . GLY B 2 45 ? 32.770 59.605 12.351 1.00 34.09 289 GLY C O 1
ATOM 2621 N N . GLY B 2 46 ? 30.683 60.417 12.230 1.00 29.84 290 GLY C N 1
ATOM 2622 C CA . GLY B 2 46 ? 30.534 60.342 13.666 1.00 34.04 290 GLY C CA 1
ATOM 2623 C C . GLY B 2 46 ? 30.342 58.889 14.068 1.00 38.72 290 GLY C C 1
ATOM 2624 O O . GLY B 2 46 ? 30.455 57.985 13.234 1.00 40.28 290 GLY C O 1
ATOM 2625 N N . VAL B 2 47 ? 30.036 58.653 15.336 1.00 38.80 291 VAL C N 1
ATOM 2626 C CA . VAL B 2 47 ? 29.843 57.294 15.801 1.00 40.17 291 VAL C CA 1
ATOM 2627 C C . VAL B 2 47 ? 28.627 57.173 16.700 1.00 41.27 291 VAL C C 1
ATOM 2628 O O . VAL B 2 47 ? 28.304 58.092 17.444 1.00 41.78 291 VAL C O 1
ATOM 2632 N N . TRP B 2 48 ? 27.935 56.045 16.606 1.00 43.04 292 TRP C N 1
ATOM 2633 C CA . TRP B 2 48 ? 26.818 55.814 17.496 1.00 42.65 292 TRP C CA 1
ATOM 2634 C C . TRP B 2 48 ? 27.519 55.300 18.760 1.00 43.28 292 TRP C C 1
ATOM 2635 O O . TRP B 2 48 ? 28.379 54.417 18.682 1.00 47.31 292 TRP C O 1
ATOM 2646 N N . GLU B 2 49 ? 27.175 55.859 19.913 1.00 41.04 293 GLU C N 1
ATOM 2647 C CA . GLU B 2 49 ? 27.787 55.447 21.171 1.00 37.49 293 GLU C CA 1
ATOM 2648 C C . GLU B 2 49 ? 26.684 54.886 22.058 1.00 34.14 293 GLU C C 1
ATOM 2649 O O . GLU B 2 49 ? 25.588 55.439 22.119 1.00 33.35 293 GLU C O 1
ATOM 2655 N N . GLY B 2 50 ? 26.975 53.773 22.723 1.00 30.86 294 GLY C N 1
ATOM 2656 C CA . GLY B 2 50 ? 26.016 53.125 23.602 1.00 23.83 294 GLY C CA 1
ATOM 2657 C C . GLY B 2 50 ? 26.802 52.497 24.731 1.00 28.64 294 GLY C C 1
ATOM 2658 O O . GLY B 2 50 ? 27.931 52.064 24.526 1.00 34.48 294 GLY C O 1
ATOM 2659 N N . PHE B 2 51 ? 26.233 52.436 25.926 1.00 25.64 295 PHE C N 1
ATOM 2660 C CA . PHE B 2 51 ? 26.964 51.869 27.046 1.00 28.93 295 PHE C CA 1
ATOM 2661 C C . PHE B 2 51 ? 26.240 50.751 27.775 1.00 35.00 295 PHE C C 1
ATOM 2662 O O . PHE B 2 51 ? 25.019 50.664 27.739 1.00 38.35 295 PHE C O 1
ATOM 2670 N N . GLY B 2 52 ? 27.022 49.910 28.450 1.00 35.07 296 GLY C N 1
ATOM 2671 C CA . GLY B 2 52 ? 26.473 48.801 29.195 1.00 34.14 296 GLY C CA 1
ATOM 2672 C C . GLY B 2 52 ? 26.044 49.225 30.579 1.00 36.86 296 GLY C C 1
ATOM 2673 O O . GLY B 2 52 ? 26.844 49.750 31.344 1.00 39.46 296 GLY C O 1
ATOM 2674 N N . ASP B 2 53 ? 24.781 48.963 30.903 1.00 36.03 297 ASP C N 1
ATOM 2675 C CA . ASP B 2 53 ? 24.199 49.322 32.191 1.00 34.76 297 ASP C CA 1
ATOM 2676 C C . ASP B 2 53 ? 24.654 48.484 33.375 1.00 30.33 297 ASP C C 1
ATOM 2677 O O . ASP B 2 53 ? 24.132 47.399 33.614 1.00 32.09 297 ASP C O 1
ATOM 2682 N N . PHE B 2 54 ? 25.596 48.991 34.145 1.00 32.39 298 PHE C N 1
ATOM 2683 C CA . PHE B 2 54 ? 26.045 48.238 35.293 1.00 32.29 298 PHE C CA 1
ATOM 2684 C C . PHE B 2 54 ? 26.581 49.146 36.387 1.00 39.45 298 PHE C C 1
ATOM 2685 O O . PHE B 2 54 ? 26.987 50.276 36.121 1.00 45.41 298 PHE C O 1
ATOM 2693 N N . SER B 2 55 ? 26.569 48.648 37.618 1.00 42.14 299 SER C N 1
ATOM 2694 C CA . SER B 2 55 ? 27.072 49.399 38.757 1.00 44.00 299 SER C CA 1
ATOM 2695 C C . SER B 2 55 ? 28.344 48.753 39.284 1.00 42.45 299 SER C C 1
ATOM 2696 O O . SER B 2 55 ? 28.562 47.562 39.095 1.00 43.62 299 SER C O 1
ATOM 2699 N N . PRO B 2 56 ? 29.199 49.538 39.961 1.00 43.91 300 PRO C N 1
ATOM 2700 C CA . PRO B 2 56 ? 30.459 49.045 40.523 1.00 45.01 300 PRO C CA 1
ATOM 2701 C C . PRO B 2 56 ? 30.342 47.687 41.209 1.00 47.16 300 PRO C C 1
ATOM 2702 O O . PRO B 2 56 ? 31.291 46.914 41.213 1.00 45.94 300 PRO C O 1
ATOM 2706 N N . THR B 2 57 ? 29.179 47.405 41.788 1.00 50.98 301 THR C N 1
ATOM 2707 C CA . THR B 2 57 ? 28.968 46.138 42.479 1.00 50.10 301 THR C CA 1
ATOM 2708 C C . THR B 2 57 ? 28.816 44.986 41.496 1.00 49.90 301 THR C C 1
ATOM 2709 O O . THR B 2 57 ? 28.830 43.826 41.892 1.00 51.40 301 THR C O 1
ATOM 2713 N N . ASP B 2 58 ? 28.650 45.314 40.216 1.00 46.45 302 ASP C N 1
ATOM 2714 C CA . ASP B 2 58 ? 28.522 44.302 39.177 1.00 46.37 302 ASP C CA 1
ATOM 2715 C C . ASP B 2 58 ? 29.913 43.859 38.725 1.00 45.27 302 ASP C C 1
ATOM 2716 O O . ASP B 2 58 ? 30.069 42.803 38.123 1.00 48.02 302 ASP C O 1
ATOM 2721 N N . VAL B 2 59 ? 30.918 44.674 39.019 1.00 42.93 303 VAL C N 1
ATOM 2722 C CA . VAL B 2 59 ? 32.284 44.361 38.658 1.00 38.90 303 VAL C CA 1
ATOM 2723 C C . VAL B 2 59 ? 32.769 43.347 39.690 1.00 39.00 303 VAL C C 1
ATOM 2724 O O . VAL B 2 59 ? 33.110 43.712 40.815 1.00 39.08 303 VAL C O 1
ATOM 2728 N N . HIS B 2 60 ? 32.807 42.073 39.293 1.00 40.54 304 HIS C N 1
ATOM 2729 C CA . HIS B 2 60 ? 33.216 40.974 40.184 1.00 36.91 304 HIS C CA 1
ATOM 2730 C C . HIS B 2 60 ? 34.719 40.793 40.404 1.00 33.31 304 HIS C C 1
ATOM 2731 O O . HIS B 2 60 ? 35.467 40.471 39.484 1.00 35.30 304 HIS C O 1
ATOM 2738 N N . ARG B 2 61 ? 35.136 40.995 41.647 1.00 32.20 305 ARG C N 1
ATOM 2739 C CA . ARG B 2 61 ? 36.527 40.850 42.079 1.00 34.78 305 ARG C CA 1
ATOM 2740 C C . ARG B 2 61 ? 37.600 41.356 41.115 1.00 35.99 305 ARG C C 1
ATOM 2741 O O . ARG B 2 61 ? 38.634 40.715 40.923 1.00 37.45 305 ARG C O 1
ATOM 2749 N N . GLN B 2 62 ? 37.352 42.517 40.519 1.00 36.19 306 GLN C N 1
ATOM 2750 C CA . GLN B 2 62 ? 38.310 43.146 39.616 1.00 37.12 306 GLN C CA 1
ATOM 2751 C C . GLN B 2 62 ? 38.519 42.517 38.235 1.00 38.27 306 GLN C C 1
ATOM 2752 O O . GLN B 2 62 ? 39.177 43.118 37.392 1.00 42.78 306 GLN C O 1
ATOM 2758 N N . PHE B 2 63 ? 37.962 41.338 37.979 1.00 36.68 307 PHE C N 1
ATOM 2759 C CA . PHE B 2 63 ? 38.180 40.681 36.689 1.00 28.33 307 PHE C CA 1
ATOM 2760 C C . PHE B 2 63 ? 36.939 40.231 35.933 1.00 28.55 307 PHE C C 1
ATOM 2761 O O . PHE B 2 63 ? 37.035 39.390 35.037 1.00 23.40 307 PHE C O 1
ATOM 2769 N N . ALA B 2 64 ? 35.777 40.765 36.272 1.00 28.97 308 ALA C N 1
ATOM 2770 C CA . ALA B 2 64 ? 34.578 40.361 35.545 1.00 29.30 308 ALA C CA 1
ATOM 2771 C C . ALA B 2 64 ? 33.474 41.394 35.680 1.00 30.18 308 ALA C C 1
ATOM 2772 O O . ALA B 2 64 ? 33.400 42.100 36.674 1.00 29.82 308 ALA C O 1
ATOM 2774 N N . ILE B 2 65 ? 32.610 41.469 34.679 1.00 28.67 309 ILE C N 1
ATOM 2775 C CA . ILE B 2 65 ? 31.497 42.418 34.713 1.00 29.73 309 ILE C CA 1
ATOM 2776 C C . ILE B 2 65 ? 30.185 41.816 34.214 1.00 30.90 309 ILE C C 1
ATOM 2777 O O . ILE B 2 65 ? 30.101 41.359 33.077 1.00 32.89 309 ILE C O 1
ATOM 2782 N N . VAL B 2 66 ? 29.171 41.806 35.066 1.00 33.74 310 VAL C N 1
ATOM 2783 C CA . VAL B 2 66 ? 27.860 41.325 34.663 1.00 30.35 310 VAL C CA 1
ATOM 2784 C C . VAL B 2 66 ? 27.121 42.593 34.257 1.00 31.09 310 VAL C C 1
ATOM 2785 O O . VAL B 2 66 ? 26.876 43.463 35.089 1.00 32.01 310 VAL C O 1
ATOM 2789 N N . PHE B 2 67 ? 26.782 42.722 32.980 1.00 29.81 311 PHE C N 1
ATOM 2790 C CA . PHE B 2 67 ? 26.132 43.939 32.531 1.00 30.06 311 PHE C CA 1
ATOM 2791 C C . PHE B 2 67 ? 24.960 43.709 31.607 1.00 28.65 311 PHE C C 1
ATOM 2792 O O . PHE B 2 67 ? 24.634 42.578 31.278 1.00 32.11 311 PHE C O 1
ATOM 2800 N N . LYS B 2 68 ? 24.328 44.798 31.194 1.00 28.91 312 LYS C N 1
ATOM 2801 C CA . LYS B 2 68 ? 23.179 44.729 30.314 1.00 28.44 312 LYS C CA 1
ATOM 2802 C C . LYS B 2 68 ? 23.409 45.567 29.076 1.00 28.35 312 LYS C C 1
ATOM 2803 O O . LYS B 2 68 ? 23.753 46.729 29.167 1.00 32.27 312 LYS C O 1
ATOM 2809 N N . THR B 2 69 ? 23.243 44.958 27.914 1.00 35.65 313 THR C N 1
ATOM 2810 C CA . THR B 2 69 ? 23.428 45.637 26.638 1.00 41.07 313 THR C CA 1
ATOM 2811 C C . THR B 2 69 ? 22.547 46.895 26.488 1.00 40.69 313 THR C C 1
ATOM 2812 O O . THR B 2 69 ? 21.407 46.943 26.960 1.00 41.71 313 THR C O 1
ATOM 2816 N N . PRO B 2 70 ? 23.078 47.936 25.833 1.00 39.78 314 PRO C N 1
ATOM 2817 C CA . PRO B 2 70 ? 22.306 49.167 25.631 1.00 41.95 314 PRO C CA 1
ATOM 2818 C C . PRO B 2 70 ? 21.365 48.943 24.450 1.00 39.69 314 PRO C C 1
ATOM 2819 O O . PRO B 2 70 ? 21.517 47.963 23.721 1.00 39.08 314 PRO C O 1
ATOM 2823 N N . LYS B 2 71 ? 20.399 49.833 24.261 1.00 39.00 315 LYS C N 1
ATOM 2824 C CA . LYS B 2 71 ? 19.477 49.705 23.131 1.00 41.38 315 LYS C CA 1
ATOM 2825 C C . LYS B 2 71 ? 20.204 50.146 21.855 1.00 40.11 315 LYS C C 1
ATOM 2826 O O . LYS B 2 71 ? 21.003 51.085 21.880 1.00 39.83 315 LYS C O 1
ATOM 2832 N N . TYR B 2 72 ? 19.952 49.469 20.739 1.00 36.67 316 TYR C N 1
ATOM 2833 C CA . TYR B 2 72 ? 20.632 49.859 19.511 1.00 37.43 316 TYR C CA 1
ATOM 2834 C C . TYR B 2 72 ? 20.011 51.134 18.923 1.00 42.04 316 TYR C C 1
ATOM 2835 O O . TYR B 2 72 ? 18.823 51.415 19.117 1.00 44.28 316 TYR C O 1
ATOM 2844 N N . LYS B 2 73 ? 20.837 51.910 18.226 1.00 43.24 317 LYS C N 1
ATOM 2845 C CA . LYS B 2 73 ? 20.428 53.181 17.632 1.00 44.54 317 LYS C CA 1
ATOM 2846 C C . LYS B 2 73 ? 19.153 53.091 16.802 1.00 43.41 317 LYS C C 1
ATOM 2847 O O . LYS B 2 73 ? 18.492 54.102 16.553 1.00 43.25 317 LYS C O 1
ATOM 2853 N N . ASP B 2 74 ? 18.817 51.882 16.374 1.00 45.20 318 ASP C N 1
ATOM 2854 C CA . ASP B 2 74 ? 17.624 51.667 15.578 1.00 48.21 318 ASP C CA 1
ATOM 2855 C C . ASP B 2 74 ? 17.059 50.282 15.855 1.00 48.66 318 ASP C C 1
ATOM 2856 O O . ASP B 2 74 ? 17.481 49.295 15.237 1.00 53.54 318 ASP C O 1
ATOM 2861 N N . VAL B 2 75 ? 16.105 50.212 16.778 1.00 50.66 319 VAL C N 1
ATOM 2862 C CA . VAL B 2 75 ? 15.481 48.942 17.140 1.00 51.87 319 VAL C CA 1
ATOM 2863 C C . VAL B 2 75 ? 14.557 48.371 16.075 1.00 52.08 319 VAL C C 1
ATOM 2864 O O . VAL B 2 75 ? 13.993 47.293 16.269 1.00 57.06 319 VAL C O 1
ATOM 2868 N N . ASN B 2 76 ? 14.378 49.071 14.959 1.00 50.09 320 ASN C N 1
ATOM 2869 C CA . ASN B 2 76 ? 13.490 48.533 13.940 1.00 51.48 320 ASN C CA 1
ATOM 2870 C C . ASN B 2 76 ? 14.142 48.182 12.603 1.00 53.02 320 ASN C C 1
ATOM 2871 O O . ASN B 2 76 ? 13.477 48.187 11.565 1.00 52.49 320 ASN C O 1
ATOM 2876 N N . ILE B 2 77 ? 15.436 47.853 12.629 1.00 55.10 321 ILE C N 1
ATOM 2877 C CA . ILE B 2 77 ? 16.128 47.456 11.401 1.00 53.73 321 ILE C CA 1
ATOM 2878 C C . ILE B 2 77 ? 15.759 46.006 11.108 1.00 52.54 321 ILE C C 1
ATOM 2879 O O . ILE B 2 77 ? 15.537 45.213 12.024 1.00 51.56 321 ILE C O 1
ATOM 2884 N N . THR B 2 78 ? 15.696 45.669 9.825 1.00 53.45 322 THR C N 1
ATOM 2885 C CA . THR B 2 78 ? 15.308 44.336 9.381 1.00 54.91 322 THR C CA 1
ATOM 2886 C C . THR B 2 78 ? 16.436 43.319 9.283 1.00 57.47 322 THR C C 1
ATOM 2887 O O . THR B 2 78 ? 16.185 42.115 9.223 1.00 59.89 322 THR C O 1
ATOM 2891 N N . LYS B 2 79 ? 17.675 43.797 9.256 1.00 58.41 323 LYS C N 1
ATOM 2892 C CA . LYS B 2 79 ? 18.835 42.906 9.177 1.00 55.63 323 LYS C CA 1
ATOM 2893 C C . LYS B 2 79 ? 19.803 43.245 10.300 1.00 51.45 323 LYS C C 1
ATOM 2894 O O . LYS B 2 79 ? 19.978 44.411 10.649 1.00 51.67 323 LYS C O 1
ATOM 2900 N N . PRO B 2 80 ? 20.449 42.227 10.878 1.00 50.50 324 PRO C N 1
ATOM 2901 C CA . PRO B 2 80 ? 21.387 42.486 11.967 1.00 47.53 324 PRO C CA 1
ATOM 2902 C C . PRO B 2 80 ? 22.462 43.449 11.532 1.00 45.55 324 PRO C C 1
ATOM 2903 O O . PRO B 2 80 ? 22.765 43.548 10.340 1.00 46.01 324 PRO C O 1
ATOM 2907 N N . ALA B 2 81 ? 23.022 44.169 12.503 1.00 44.36 325 ALA C N 1
ATOM 2908 C CA . ALA B 2 81 ? 24.081 45.138 12.249 1.00 40.87 325 ALA C CA 1
ATOM 2909 C C . ALA B 2 81 ? 25.257 44.878 13.190 1.00 37.23 325 ALA C C 1
ATOM 2910 O O . ALA B 2 81 ? 25.056 44.688 14.385 1.00 37.35 325 ALA C O 1
ATOM 2912 N N . SER B 2 82 ? 26.472 44.859 12.644 1.00 32.64 326 SER C N 1
ATOM 2913 C CA . SER B 2 82 ? 27.673 44.641 13.446 1.00 35.67 326 SER C CA 1
ATOM 2914 C C . SER B 2 82 ? 28.243 45.949 13.993 1.00 41.10 326 SER C C 1
ATOM 2915 O O . SER B 2 82 ? 28.439 46.911 13.252 1.00 48.54 326 SER C O 1
ATOM 2918 N N . VAL B 2 83 ? 28.519 45.978 15.289 1.00 34.61 327 VAL C N 1
ATOM 2919 C CA . VAL B 2 83 ? 29.087 47.160 15.899 1.00 27.60 327 VAL C CA 1
ATOM 2920 C C . VAL B 2 83 ? 30.316 46.715 16.664 1.00 25.03 327 VAL C C 1
ATOM 2921 O O . VAL B 2 83 ? 30.824 45.614 16.442 1.00 27.18 327 VAL C O 1
ATOM 2925 N N . PHE B 2 84 ? 30.820 47.574 17.537 1.00 24.89 328 PHE C N 1
ATOM 2926 C CA . PHE B 2 84 ? 31.976 47.213 18.350 1.00 23.84 328 PHE C CA 1
ATOM 2927 C C . PHE B 2 84 ? 31.679 47.492 19.808 1.00 22.75 328 PHE C C 1
ATOM 2928 O O . PHE B 2 84 ? 30.882 48.374 20.135 1.00 28.33 328 PHE C O 1
ATOM 2936 N N . VAL B 2 85 ? 32.301 46.703 20.675 1.00 24.91 329 VAL C N 1
ATOM 2937 C CA . VAL B 2 85 ? 32.175 46.874 22.101 1.00 25.67 329 VAL C CA 1
ATOM 2938 C C . VAL B 2 85 ? 33.612 46.908 22.622 1.00 25.33 329 VAL C C 1
ATOM 2939 O O . VAL B 2 85 ? 34.507 46.308 22.029 1.00 28.94 329 VAL C O 1
ATOM 2943 N N . GLN B 2 86 ? 33.822 47.620 23.726 1.00 24.78 330 GLN C N 1
ATOM 2944 C CA . GLN B 2 86 ? 35.141 47.778 24.297 1.00 20.61 330 GLN C CA 1
ATOM 2945 C C . GLN B 2 86 ? 35.061 48.340 25.710 1.00 25.70 330 GLN C C 1
ATOM 2946 O O . GLN B 2 86 ? 34.077 48.992 26.072 1.00 24.82 330 GLN C O 1
ATOM 2952 N N . LEU B 2 87 ? 36.104 48.090 26.499 1.00 25.63 331 LEU C N 1
ATOM 2953 C CA . LEU B 2 87 ? 36.191 48.621 27.853 1.00 24.83 331 LEU C CA 1
ATOM 2954 C C . LEU B 2 87 ? 36.830 50.008 27.735 1.00 27.61 331 LEU C C 1
ATOM 2955 O O . LEU B 2 87 ? 37.446 50.314 26.728 1.00 29.05 331 LEU C O 1
ATOM 2960 N N . ARG B 2 88 ? 36.690 50.839 28.755 1.00 30.18 332 ARG C N 1
ATOM 2961 C CA . ARG B 2 88 ? 37.302 52.167 28.741 1.00 31.97 332 ARG C CA 1
ATOM 2962 C C . ARG B 2 88 ? 37.490 52.674 30.159 1.00 32.11 332 ARG C C 1
ATOM 2963 O O . ARG B 2 88 ? 36.545 52.625 30.944 1.00 37.59 332 ARG C O 1
ATOM 2971 N N . ARG B 2 89 ? 38.696 53.127 30.507 1.00 31.76 333 ARG C N 1
ATOM 2972 C CA . ARG B 2 89 ? 38.902 53.672 31.852 1.00 35.61 333 ARG C CA 1
ATOM 2973 C C . ARG B 2 89 ? 38.364 55.107 31.801 1.00 35.01 333 ARG C C 1
ATOM 2974 O O . ARG B 2 89 ? 38.549 55.801 30.801 1.00 34.19 333 ARG C O 1
ATOM 2982 N N . LYS B 2 90 ? 37.710 55.558 32.862 1.00 35.07 334 LYS C N 1
ATOM 2983 C CA . LYS B 2 90 ? 37.203 56.933 32.882 1.00 35.86 334 LYS C CA 1
ATOM 2984 C C . LYS B 2 90 ? 38.358 57.903 33.094 1.00 36.77 334 LYS C C 1
ATOM 2985 O O . LYS B 2 90 ? 38.442 58.934 32.434 1.00 38.85 334 LYS C O 1
ATOM 2991 N N . SER B 2 91 ? 39.256 57.546 34.010 1.00 36.13 335 SER C N 1
ATOM 2992 C CA . SER B 2 91 ? 40.403 58.376 34.378 1.00 36.12 335 SER C CA 1
ATOM 2993 C C . SER B 2 91 ? 41.335 58.850 33.267 1.00 31.84 335 SER C C 1
ATOM 2994 O O . SER B 2 91 ? 41.844 59.960 33.321 1.00 32.80 335 SER C O 1
ATOM 2997 N N . ASP B 2 92 ? 41.572 58.018 32.265 1.00 33.05 336 ASP C N 1
ATOM 2998 C CA . ASP B 2 92 ? 42.456 58.412 31.187 1.00 35.15 336 ASP C CA 1
ATOM 2999 C C . ASP B 2 92 ? 41.861 58.135 29.828 1.00 32.09 336 ASP C C 1
ATOM 3000 O O . ASP B 2 92 ? 42.472 58.439 28.809 1.00 35.09 336 ASP C O 1
ATOM 3005 N N . LEU B 2 93 ? 40.660 57.568 29.816 1.00 34.22 337 LEU C N 1
ATOM 3006 C CA . LEU B 2 93 ? 39.938 57.242 28.579 1.00 32.65 337 LEU C CA 1
ATOM 3007 C C . LEU B 2 93 ? 40.587 56.210 27.648 1.00 33.19 337 LEU C C 1
ATOM 3008 O O . LEU B 2 93 ? 40.303 56.190 26.446 1.00 28.79 337 LEU C O 1
ATOM 3013 N N . GLU B 2 94 ? 41.466 55.364 28.170 1.00 37.15 338 GLU C N 1
ATOM 3014 C CA . GLU B 2 94 ? 42.044 54.341 27.308 1.00 35.55 338 GLU C CA 1
ATOM 3015 C C . GLU B 2 94 ? 41.020 53.222 27.154 1.00 31.18 338 GLU C C 1
ATOM 3016 O O . GLU B 2 94 ? 40.218 52.960 28.057 1.00 32.40 338 GLU C O 1
ATOM 3022 N N . THR B 2 95 ? 41.044 52.572 26.000 1.00 31.41 339 THR C N 1
ATOM 3023 C CA . THR B 2 95 ? 40.105 51.511 25.703 1.00 35.82 339 THR C CA 1
ATOM 3024 C C . THR B 2 95 ? 40.796 50.168 25.415 1.00 37.36 339 THR C C 1
ATOM 3025 O O . THR B 2 95 ? 41.997 50.118 25.167 1.00 41.87 339 THR C O 1
ATOM 3029 N N . SER B 2 96 ? 40.035 49.078 25.462 1.00 37.95 340 SER C N 1
ATOM 3030 C CA . SER B 2 96 ? 40.594 47.776 25.127 1.00 38.61 340 SER C CA 1
ATOM 3031 C C . SER B 2 96 ? 40.440 47.743 23.618 1.00 41.05 340 SER C C 1
ATOM 3032 O O . SER B 2 96 ? 39.880 48.670 23.050 1.00 43.56 340 SER C O 1
ATOM 3035 N N . GLU B 2 97 ? 40.920 46.690 22.968 1.00 45.20 341 GLU C N 1
ATOM 3036 C CA . GLU B 2 97 ? 40.812 46.590 21.521 1.00 43.36 341 GLU C CA 1
ATOM 3037 C C . GLU B 2 97 ? 39.361 46.385 21.074 1.00 43.95 341 GLU C C 1
ATOM 3038 O O . GLU B 2 97 ? 38.640 45.569 21.649 1.00 47.82 341 GLU C O 1
ATOM 3044 N N . PRO B 2 98 ? 38.913 47.150 20.058 1.00 44.52 342 PRO C N 1
ATOM 3045 C CA . PRO B 2 98 ? 37.563 47.108 19.481 1.00 43.96 342 PRO C CA 1
ATOM 3046 C C . PRO B 2 98 ? 37.149 45.685 19.148 1.00 45.42 342 PRO C C 1
ATOM 3047 O O . PRO B 2 98 ? 37.755 45.047 18.291 1.00 46.60 342 PRO C O 1
ATOM 3051 N N . LYS B 2 99 ? 36.105 45.201 19.814 1.00 46.65 343 LYS C N 1
ATOM 3052 C CA . LYS B 2 99 ? 35.625 43.839 19.602 1.00 43.15 343 LYS C CA 1
ATOM 3053 C C . LYS B 2 99 ? 34.227 43.804 18.956 1.00 35.53 343 LYS C C 1
ATOM 3054 O O . LYS B 2 99 ? 33.304 44.470 19.414 1.00 36.04 343 LYS C O 1
ATOM 3060 N N . PRO B 2 100 ? 34.073 43.030 17.867 1.00 34.18 344 PRO C N 1
ATOM 3061 C CA . PRO B 2 100 ? 32.816 42.867 17.117 1.00 34.35 344 PRO C CA 1
ATOM 3062 C C . PRO B 2 100 ? 31.667 42.298 17.949 1.00 36.56 344 PRO C C 1
ATOM 3063 O O . PRO B 2 100 ? 31.848 41.371 18.725 1.00 39.39 344 PRO C O 1
ATOM 3067 N N . PHE B 2 101 ? 30.488 42.885 17.782 1.00 36.26 345 PHE C N 1
ATOM 3068 C CA . PHE B 2 101 ? 29.278 42.489 18.494 1.00 34.31 345 PHE C CA 1
ATOM 3069 C C . PHE B 2 101 ? 28.160 42.598 17.471 1.00 33.71 345 PHE C C 1
ATOM 3070 O O . PHE B 2 101 ? 28.140 43.552 16.684 1.00 38.65 345 PHE C O 1
ATOM 3078 N N . LEU B 2 102 ? 27.233 41.641 17.476 1.00 29.00 346 LEU C N 1
ATOM 3079 C CA . LEU B 2 102 ? 26.153 41.666 16.496 1.00 30.35 346 LEU C CA 1
ATOM 3080 C C . LEU B 2 102 ? 24.780 41.947 17.103 1.00 34.58 346 LEU C C 1
ATOM 3081 O O . LEU B 2 102 ? 24.307 41.201 17.967 1.00 38.55 346 LEU C O 1
ATOM 3086 N N . TYR B 2 103 ? 24.159 43.041 16.666 1.00 34.34 347 TYR C N 1
ATOM 3087 C CA . TYR B 2 103 ? 22.814 43.389 17.122 1.00 34.43 347 TYR C CA 1
ATOM 3088 C C . TYR B 2 103 ? 21.879 42.817 16.064 1.00 36.83 347 TYR C C 1
ATOM 3089 O O . TYR B 2 103 ? 22.047 43.099 14.887 1.00 34.50 347 TYR C O 1
ATOM 3098 N N . TYR B 2 104 ? 20.925 41.985 16.461 1.00 39.69 348 TYR C N 1
ATOM 3099 C CA . TYR B 2 104 ? 19.978 41.452 15.482 1.00 40.21 348 TYR C CA 1
ATOM 3100 C C . TYR B 2 104 ? 18.580 41.965 15.796 1.00 40.38 348 TYR C C 1
ATOM 3101 O O . TYR B 2 104 ? 18.295 42.348 16.928 1.00 41.60 348 TYR C O 1
ATOM 3110 N N . PRO B 2 105 ? 17.698 41.995 14.791 1.00 41.69 349 PRO C N 1
ATOM 3111 C CA . PRO B 2 105 ? 16.326 42.475 14.988 1.00 47.20 349 PRO C CA 1
ATOM 3112 C C . PRO B 2 105 ? 15.492 41.547 15.847 1.00 51.23 349 PRO C C 1
ATOM 3113 O O . PRO B 2 105 ? 15.954 40.491 16.254 1.00 51.75 349 PRO C O 1
ATOM 3117 N N . GLU B 2 106 ? 14.262 41.946 16.139 1.00 58.43 350 GLU C N 1
ATOM 3118 C CA . GLU B 2 106 ? 13.392 41.084 16.926 1.00 65.48 350 GLU C CA 1
ATOM 3119 C C . GLU B 2 106 ? 12.060 40.862 16.213 1.00 67.27 350 GLU C C 1
ATOM 3120 O O . GLU B 2 106 ? 11.099 41.614 16.392 1.00 66.50 350 GLU C O 1
ATOM 3126 N N . ILE B 2 107 ? 12.022 39.821 15.388 1.00 68.25 351 ILE C N 1
ATOM 3127 C CA . ILE B 2 107 ? 10.823 39.469 14.639 1.00 71.14 351 ILE C CA 1
ATOM 3128 C C . ILE B 2 107 ? 9.673 39.170 15.591 1.00 75.56 351 ILE C C 1
ATOM 3129 O O . ILE B 2 107 ? 8.519 39.068 15.179 1.00 80.08 351 ILE C O 1
ATOM 3134 N N . LYS B 2 108 ? 10.006 39.030 16.869 1.00 76.13 352 LYS C N 1
ATOM 3135 C CA . LYS B 2 108 ? 9.024 38.750 17.903 1.00 77.15 352 LYS C CA 1
ATOM 3136 C C . LYS B 2 108 ? 9.276 39.729 19.048 1.00 78.56 352 LYS C C 1
ATOM 3137 O O . LYS B 2 108 ? 9.863 39.379 20.075 1.00 79.39 352 LYS C O 1
ATOM 3143 N N . ASP B 2 109 ? 8.837 40.967 18.853 1.00 75.81 353 ASP C N 1
ATOM 3144 C CA . ASP B 2 109 ? 9.019 42.011 19.852 1.00 74.88 353 ASP C CA 1
ATOM 3145 C C . ASP B 2 109 ? 7.883 43.023 19.770 1.00 71.88 353 ASP C C 1
ATOM 3146 O O . ASP B 2 109 ? 7.883 43.899 18.901 1.00 67.98 353 ASP C O 1
ATOM 3151 N N . LYS B 2 110 ? 6.917 42.884 20.677 1.00 70.37 354 LYS C N 1
ATOM 3152 C CA . LYS B 2 110 ? 5.762 43.778 20.755 1.00 68.35 354 LYS C CA 1
ATOM 3153 C C . LYS B 2 110 ? 4.651 43.458 19.762 1.00 70.03 354 LYS C C 1
ATOM 3154 O O . LYS B 2 110 ? 4.884 42.834 18.725 1.00 71.34 354 LYS C O 1
ATOM 3160 N N . GLU B 2 111 ? 3.443 43.900 20.105 1.00 70.04 355 GLU C N 1
ATOM 3161 C CA . GLU B 2 111 ? 2.251 43.688 19.288 1.00 70.39 355 GLU C CA 1
ATOM 3162 C C . GLU B 2 111 ? 2.091 42.216 18.921 1.00 72.08 355 GLU C C 1
ATOM 3163 O O . GLU B 2 111 ? 2.679 41.741 17.952 1.00 71.51 355 GLU C O 1
ATOM 3169 N N . GLU B 2 112 ? 1.293 41.502 19.708 1.00 73.60 356 GLU C N 1
ATOM 3170 C CA . GLU B 2 112 ? 1.046 40.081 19.488 1.00 74.03 356 GLU C CA 1
ATOM 3171 C C . GLU B 2 112 ? 2.298 39.269 19.831 1.00 74.84 356 GLU C C 1
ATOM 3172 O O . GLU B 2 112 ? 2.193 38.352 20.678 1.00 74.19 356 GLU C O 1
ATOM 3178 N N . VAL B 2 113 ? 3.366 39.556 19.244 1.00 76.21 357 VAL C N 1
ATOM 3179 N N . ASP C 3 7 ? 4.576 31.719 13.447 1.00 57.83 73 ASP D N 1
ATOM 3180 C CA . ASP C 3 7 ? 4.950 30.999 12.199 1.00 59.83 73 ASP D CA 1
ATOM 3181 C C . ASP C 3 7 ? 4.306 31.646 10.976 1.00 61.47 73 ASP D C 1
ATOM 3182 O O . ASP C 3 7 ? 3.254 31.207 10.517 1.00 61.99 73 ASP D O 1
ATOM 3184 N N . GLY C 3 8 ? 4.947 32.694 10.461 1.00 63.36 74 GLY D N 1
ATOM 3185 C CA . GLY C 3 8 ? 4.438 33.377 9.284 1.00 63.48 74 GLY D CA 1
ATOM 3186 C C . GLY C 3 8 ? 4.714 32.538 8.051 1.00 63.89 74 GLY D C 1
ATOM 3187 O O . GLY C 3 8 ? 5.287 33.015 7.064 1.00 64.99 74 GLY D O 1
ATOM 3188 N N . ASP C 3 9 ? 4.306 31.274 8.126 1.00 62.18 75 ASP D N 1
ATOM 3189 C CA . ASP C 3 9 ? 4.493 30.310 7.051 1.00 62.06 75 ASP D CA 1
ATOM 3190 C C . ASP C 3 9 ? 4.194 30.863 5.668 1.00 64.33 75 ASP D C 1
ATOM 3191 O O . ASP C 3 9 ? 3.427 31.812 5.512 1.00 67.00 75 ASP D O 1
ATOM 3196 N N . SER C 3 10 ? 4.804 30.244 4.664 1.00 63.01 76 SER D N 1
ATOM 3197 C CA . SER C 3 10 ? 4.618 30.654 3.280 1.00 64.18 76 SER D CA 1
ATOM 3198 C C . SER C 3 10 ? 3.873 29.562 2.528 1.00 64.06 76 SER D C 1
ATOM 3199 O O . SER C 3 10 ? 3.385 28.595 3.123 1.00 65.10 76 SER D O 1
ATOM 3202 N N . PHE C 3 11 ? 3.797 29.717 1.211 1.00 60.57 77 PHE D N 1
ATOM 3203 C CA . PHE C 3 11 ? 3.129 28.737 0.376 1.00 58.97 77 PHE D CA 1
ATOM 3204 C C . PHE C 3 11 ? 4.042 27.526 0.206 1.00 57.71 77 PHE D C 1
ATOM 3205 O O . PHE C 3 11 ? 4.076 26.911 -0.858 1.00 54.28 77 PHE D O 1
ATOM 3207 N N . LEU C 3 12 ? 4.783 27.185 1.258 1.00 57.50 78 LEU D N 1
ATOM 3208 C CA . LEU C 3 12 ? 5.698 26.053 1.197 1.00 56.97 78 LEU D CA 1
ATOM 3209 C C . LEU C 3 12 ? 6.015 25.368 2.525 1.00 59.43 78 LEU D C 1
ATOM 3210 O O . LEU C 3 12 ? 6.237 24.158 2.556 1.00 60.87 78 LEU D O 1
ATOM 3215 N N . HIS C 3 13 ? 6.048 26.122 3.619 1.00 58.40 79 HIS D N 1
ATOM 3216 C CA . HIS C 3 13 ? 6.353 25.519 4.913 1.00 55.82 79 HIS D CA 1
ATOM 3217 C C . HIS C 3 13 ? 5.491 24.294 5.149 1.00 57.07 79 HIS D C 1
ATOM 3218 O O . HIS C 3 13 ? 6.006 23.177 5.252 1.00 55.23 79 HIS D O 1
ATOM 3225 N N . LEU C 3 14 ? 4.177 24.512 5.218 1.00 60.42 80 LEU D N 1
ATOM 3226 C CA . LEU C 3 14 ? 3.213 23.433 5.440 1.00 58.20 80 LEU D CA 1
ATOM 3227 C C . LEU C 3 14 ? 3.497 22.319 4.452 1.00 55.82 80 LEU D C 1
ATOM 3228 O O . LEU C 3 14 ? 3.613 21.152 4.823 1.00 55.26 80 LEU D O 1
ATOM 3230 N N . ALA C 3 15 ? 3.611 22.694 3.185 1.00 55.90 81 ALA D N 1
ATOM 3231 C CA . ALA C 3 15 ? 3.903 21.738 2.136 1.00 55.49 81 ALA D CA 1
ATOM 3232 C C . ALA C 3 15 ? 5.204 21.030 2.503 1.00 58.62 81 ALA D C 1
ATOM 3233 O O . ALA C 3 15 ? 5.306 19.815 2.396 1.00 59.70 81 ALA D O 1
ATOM 3235 N N . ILE C 3 16 ? 6.189 21.801 2.960 1.00 59.41 82 ILE D N 1
ATOM 3236 C CA . ILE C 3 16 ? 7.496 21.258 3.331 1.00 57.48 82 ILE D CA 1
ATOM 3237 C C . ILE C 3 16 ? 7.444 20.334 4.547 1.00 56.29 82 ILE D C 1
ATOM 3238 O O . ILE C 3 16 ? 7.837 19.164 4.465 1.00 55.58 82 ILE D O 1
ATOM 3240 N N . ILE C 3 17 ? 6.968 20.861 5.671 1.00 57.52 83 ILE D N 1
ATOM 3241 C CA . ILE C 3 17 ? 6.868 20.074 6.896 1.00 52.63 83 ILE D CA 1
ATOM 3242 C C . ILE C 3 17 ? 6.186 18.753 6.579 1.00 57.37 83 ILE D C 1
ATOM 3243 O O . ILE C 3 17 ? 6.558 17.708 7.112 1.00 55.76 83 ILE D O 1
ATOM 3248 N N . HIS C 3 18 ? 5.182 18.825 5.703 1.00 57.97 84 HIS D N 1
ATOM 3249 C CA . HIS C 3 18 ? 4.414 17.664 5.266 1.00 58.02 84 HIS D CA 1
ATOM 3250 C C . HIS C 3 18 ? 5.095 17.084 4.035 1.00 61.59 84 HIS D C 1
ATOM 3251 O O . HIS C 3 18 ? 5.051 17.673 2.959 1.00 61.72 84 HIS D O 1
ATOM 3253 N N . GLU C 3 19 ? 5.722 15.926 4.197 1.00 60.62 85 GLU D N 1
ATOM 3254 C CA . GLU C 3 19 ? 6.440 15.282 3.103 1.00 63.02 85 GLU D CA 1
ATOM 3255 C C . GLU C 3 19 ? 5.568 15.072 1.868 1.00 64.41 85 GLU D C 1
ATOM 3256 O O . GLU C 3 19 ? 4.927 14.032 1.723 1.00 65.43 85 GLU D O 1
ATOM 3262 N N . GLU C 3 20 ? 5.561 16.053 0.969 1.00 65.95 86 GLU D N 1
ATOM 3263 C CA . GLU C 3 20 ? 4.753 15.967 -0.244 1.00 68.63 86 GLU D CA 1
ATOM 3264 C C . GLU C 3 20 ? 5.551 16.077 -1.550 1.00 68.64 86 GLU D C 1
ATOM 3265 O O . GLU C 3 20 ? 6.666 16.592 -1.568 1.00 66.43 86 GLU D O 1
ATOM 3271 N N . LYS C 3 21 ? 4.965 15.585 -2.641 1.00 68.12 87 LYS D N 1
ATOM 3272 C CA . LYS C 3 21 ? 5.616 15.599 -3.954 1.00 65.28 87 LYS D CA 1
ATOM 3273 C C . LYS C 3 21 ? 5.624 17.003 -4.555 1.00 61.93 87 LYS D C 1
ATOM 3274 O O . LYS C 3 21 ? 6.229 17.924 -3.997 1.00 61.13 87 LYS D O 1
ATOM 3280 N N . ALA C 3 22 ? 4.960 17.162 -5.698 1.00 58.54 88 ALA D N 1
ATOM 3281 C CA . ALA C 3 22 ? 4.879 18.461 -6.355 1.00 60.00 88 ALA D CA 1
ATOM 3282 C C . ALA C 3 22 ? 4.087 19.348 -5.408 1.00 58.56 88 ALA D C 1
ATOM 3283 O O . ALA C 3 22 ? 4.098 20.583 -5.519 1.00 57.99 88 ALA D O 1
ATOM 3285 N N . LEU C 3 23 ? 3.391 18.697 -4.478 1.00 55.11 89 LEU D N 1
ATOM 3286 C CA . LEU C 3 23 ? 2.606 19.413 -3.491 1.00 55.74 89 LEU D CA 1
ATOM 3287 C C . LEU C 3 23 ? 3.605 20.251 -2.710 1.00 56.34 89 LEU D C 1
ATOM 3288 O O . LEU C 3 23 ? 3.513 21.479 -2.691 1.00 55.95 89 LEU D O 1
ATOM 3290 N N . THR C 3 24 ? 4.572 19.575 -2.090 1.00 56.98 90 THR D N 1
ATOM 3291 C CA . THR C 3 24 ? 5.613 20.241 -1.311 1.00 59.63 90 THR D CA 1
ATOM 3292 C C . THR C 3 24 ? 6.682 20.823 -2.237 1.00 59.57 90 THR D C 1
ATOM 3293 O O . THR C 3 24 ? 7.754 21.234 -1.795 1.00 53.37 90 THR D O 1
ATOM 3295 N N . MET C 3 25 ? 6.377 20.845 -3.530 1.00 63.55 91 MET D N 1
ATOM 3296 C CA . MET C 3 25 ? 7.287 21.380 -4.534 1.00 65.72 91 MET D CA 1
ATOM 3297 C C . MET C 3 25 ? 6.502 22.036 -5.669 1.00 67.05 91 MET D C 1
ATOM 3298 O O . MET C 3 25 ? 6.541 21.575 -6.813 1.00 66.55 91 MET D O 1
ATOM 3300 N N . GLU C 3 26 ? 5.776 23.103 -5.342 1.00 68.35 92 GLU D N 1
ATOM 3301 C CA . GLU C 3 26 ? 5.001 23.838 -6.332 1.00 68.12 92 GLU D CA 1
ATOM 3302 C C . GLU C 3 26 ? 5.964 24.409 -7.374 1.00 69.72 92 GLU D C 1
ATOM 3303 O O . GLU C 3 26 ? 6.852 25.201 -7.047 1.00 69.63 92 GLU D O 1
ATOM 3309 N N . VAL C 3 27 ? 5.790 24.003 -8.628 1.00 69.46 93 VAL D N 1
ATOM 3310 C CA . VAL C 3 27 ? 6.654 24.475 -9.705 1.00 68.31 93 VAL D CA 1
ATOM 3311 C C . VAL C 3 27 ? 6.028 25.628 -10.476 1.00 67.22 93 VAL D C 1
ATOM 3312 O O . VAL C 3 27 ? 5.021 25.450 -11.161 1.00 68.13 93 VAL D O 1
ATOM 3316 N N . ILE C 3 28 ? 6.629 26.808 -10.363 1.00 66.53 94 ILE D N 1
ATOM 3317 C CA . ILE C 3 28 ? 6.135 27.981 -11.069 1.00 63.46 94 ILE D CA 1
ATOM 3318 C C . ILE C 3 28 ? 6.652 27.939 -12.503 1.00 67.05 94 ILE D C 1
ATOM 3319 O O . ILE C 3 28 ? 5.916 28.216 -13.457 1.00 65.00 94 ILE D O 1
ATOM 3324 N N . ARG C 3 29 ? 7.925 27.578 -12.638 1.00 65.13 95 ARG D N 1
ATOM 3325 C CA . ARG C 3 29 ? 8.596 27.494 -13.932 1.00 66.04 95 ARG D CA 1
ATOM 3326 C C . ARG C 3 29 ? 7.819 26.709 -14.994 1.00 67.90 95 ARG D C 1
ATOM 3327 O O . ARG C 3 29 ? 6.703 26.225 -14.694 1.00 71.85 95 ARG D O 1
ATOM 3329 N N . LEU C 3 35 ? 6.023 40.710 -8.498 1.00 76.74 101 LEU D N 1
ATOM 3330 C CA . LEU C 3 35 ? 6.413 41.024 -7.093 1.00 75.77 101 LEU D CA 1
ATOM 3331 C C . LEU C 3 35 ? 7.709 40.309 -6.724 1.00 77.02 101 LEU D C 1
ATOM 3332 O O . LEU C 3 35 ? 8.199 40.431 -5.596 1.00 77.31 101 LEU D O 1
ATOM 3334 N N . ALA C 3 36 ? 8.251 39.563 -7.685 1.00 79.31 102 ALA D N 1
ATOM 3335 C CA . ALA C 3 36 ? 9.492 38.815 -7.500 1.00 79.00 102 ALA D CA 1
ATOM 3336 C C . ALA C 3 36 ? 9.264 37.548 -6.682 1.00 77.91 102 ALA D C 1
ATOM 3337 O O . ALA C 3 36 ? 9.275 37.580 -5.453 1.00 78.06 102 ALA D O 1
ATOM 3339 N N . PHE C 3 37 ? 9.058 36.435 -7.381 1.00 76.91 103 PHE D N 1
ATOM 3340 C CA . PHE C 3 37 ? 8.831 35.139 -6.744 1.00 74.78 103 PHE D CA 1
ATOM 3341 C C . PHE C 3 37 ? 9.829 34.905 -5.615 1.00 73.17 103 PHE D C 1
ATOM 3342 O O . PHE C 3 37 ? 11.042 35.007 -5.810 1.00 70.78 103 PHE D O 1
ATOM 3344 N N . LEU C 3 38 ? 9.318 34.590 -4.432 1.00 67.78 104 LEU D N 1
ATOM 3345 C CA . LEU C 3 38 ? 10.197 34.359 -3.306 1.00 63.74 104 LEU D CA 1
ATOM 3346 C C . LEU C 3 38 ? 9.510 33.618 -2.168 1.00 65.64 104 LEU D C 1
ATOM 3347 O O . LEU C 3 38 ? 8.295 33.372 -2.197 1.00 61.53 104 LEU D O 1
ATOM 3352 N N . ASN C 3 39 ? 10.320 33.280 -1.167 1.00 66.86 105 ASN D N 1
ATOM 3353 C CA . ASN C 3 39 ? 9.882 32.550 0.009 1.00 68.54 105 ASN D CA 1
ATOM 3354 C C . ASN C 3 39 ? 10.372 33.231 1.286 1.00 70.05 105 ASN D C 1
ATOM 3355 O O . ASN C 3 39 ? 11.573 33.255 1.567 1.00 70.27 105 ASN D O 1
ATOM 3360 N N . PHE C 3 40 ? 9.432 33.781 2.053 1.00 71.97 106 PHE D N 1
ATOM 3361 C CA . PHE C 3 40 ? 9.745 34.469 3.304 1.00 69.89 106 PHE D CA 1
ATOM 3362 C C . PHE C 3 40 ? 10.062 33.447 4.391 1.00 65.76 106 PHE D C 1
ATOM 3363 O O . PHE C 3 40 ? 10.413 32.308 4.096 1.00 60.51 106 PHE D O 1
ATOM 3371 N N . GLN C 3 41 ? 9.923 33.853 5.649 1.00 65.62 107 GLN D N 1
ATOM 3372 C CA . GLN C 3 41 ? 10.217 32.967 6.765 1.00 65.81 107 GLN D CA 1
ATOM 3373 C C . GLN C 3 41 ? 9.233 33.147 7.917 1.00 65.09 107 GLN D C 1
ATOM 3374 O O . GLN C 3 41 ? 8.651 34.213 8.081 1.00 66.29 107 GLN D O 1
ATOM 3376 N N . ASN C 3 42 ? 9.066 32.096 8.716 1.00 65.77 108 ASN D N 1
ATOM 3377 C CA . ASN C 3 42 ? 8.154 32.109 9.860 1.00 63.84 108 ASN D CA 1
ATOM 3378 C C . ASN C 3 42 ? 8.649 32.970 11.030 1.00 64.82 108 ASN D C 1
ATOM 3379 O O . ASN C 3 42 ? 9.639 33.702 10.909 1.00 62.87 108 ASN D O 1
ATOM 3381 N N . ASN C 3 43 ? 7.953 32.875 12.164 1.00 64.96 109 ASN D N 1
ATOM 3382 C CA . ASN C 3 43 ? 8.317 33.642 13.346 1.00 60.83 109 ASN D CA 1
ATOM 3383 C C . ASN C 3 43 ? 9.669 33.169 13.880 1.00 60.30 109 ASN D C 1
ATOM 3384 O O . ASN C 3 43 ? 10.264 33.809 14.751 1.00 56.74 109 ASN D O 1
ATOM 3389 N N . LEU C 3 44 ? 10.146 32.043 13.355 1.00 58.07 110 LEU D N 1
ATOM 3390 C CA . LEU C 3 44 ? 11.440 31.500 13.754 1.00 56.53 110 LEU D CA 1
ATOM 3391 C C . LEU C 3 44 ? 12.483 31.927 12.733 1.00 56.07 110 LEU D C 1
ATOM 3392 O O . LEU C 3 44 ? 13.646 31.539 12.823 1.00 59.76 110 LEU D O 1
ATOM 3397 N N . GLN C 3 45 ? 12.053 32.732 11.767 1.00 56.19 111 GLN D N 1
ATOM 3398 C CA . GLN C 3 45 ? 12.927 33.239 10.714 1.00 57.74 111 GLN D CA 1
ATOM 3399 C C . GLN C 3 45 ? 13.442 32.128 9.800 1.00 54.60 111 GLN D C 1
ATOM 3400 O O . GLN C 3 45 ? 14.469 32.286 9.141 1.00 55.86 111 GLN D O 1
ATOM 3406 N N . GLN C 3 46 ? 12.712 31.017 9.736 1.00 50.09 112 GLN D N 1
ATOM 3407 C CA . GLN C 3 46 ? 13.123 29.891 8.903 1.00 49.71 112 GLN D CA 1
ATOM 3408 C C . GLN C 3 46 ? 12.567 29.993 7.490 1.00 49.92 112 GLN D C 1
ATOM 3409 O O . GLN C 3 46 ? 11.361 30.118 7.295 1.00 52.38 112 GLN D O 1
ATOM 3415 N N . THR C 3 47 ? 13.447 29.945 6.498 1.00 49.36 113 THR D N 1
ATOM 3416 C CA . THR C 3 47 ? 13.008 30.013 5.110 1.00 53.20 113 THR D CA 1
ATOM 3417 C C . THR C 3 47 ? 12.657 28.600 4.695 1.00 52.83 113 THR D C 1
ATOM 3418 O O . THR C 3 47 ? 13.088 27.640 5.324 1.00 52.88 113 THR D O 1
ATOM 3422 N N . PRO C 3 48 ? 11.862 28.443 3.635 1.00 51.18 114 PRO D N 1
ATOM 3423 C CA . PRO C 3 48 ? 11.543 27.072 3.247 1.00 55.23 114 PRO D CA 1
ATOM 3424 C C . PRO C 3 48 ? 12.765 26.138 3.256 1.00 53.89 114 PRO D C 1
ATOM 3425 O O . PRO C 3 48 ? 12.698 25.038 3.808 1.00 55.56 114 PRO D O 1
ATOM 3429 N N . LEU C 3 49 ? 13.873 26.594 2.667 1.00 53.07 115 LEU D N 1
ATOM 3430 C CA . LEU C 3 49 ? 15.096 25.790 2.574 1.00 50.07 115 LEU D CA 1
ATOM 3431 C C . LEU C 3 49 ? 15.611 25.254 3.910 1.00 46.49 115 LEU D C 1
ATOM 3432 O O . LEU C 3 49 ? 16.143 24.144 3.966 1.00 47.54 115 LEU D O 1
ATOM 3437 N N . HIS C 3 50 ? 15.461 26.031 4.981 1.00 45.24 116 HIS D N 1
ATOM 3438 C CA . HIS C 3 50 ? 15.898 25.567 6.292 1.00 43.26 116 HIS D CA 1
ATOM 3439 C C . HIS C 3 50 ? 15.103 24.319 6.635 1.00 46.41 116 HIS D C 1
ATOM 3440 O O . HIS C 3 50 ? 15.641 23.354 7.177 1.00 51.90 116 HIS D O 1
ATOM 3447 N N . LEU C 3 51 ? 13.812 24.356 6.320 1.00 48.67 117 LEU D N 1
ATOM 3448 C CA . LEU C 3 51 ? 12.923 23.234 6.593 1.00 46.52 117 LEU D CA 1
ATOM 3449 C C . LEU C 3 51 ? 13.367 22.003 5.837 1.00 46.24 117 LEU D C 1
ATOM 3450 O O . LEU C 3 51 ? 13.214 20.884 6.322 1.00 48.09 117 LEU D O 1
ATOM 3455 N N . ALA C 3 52 ? 13.913 22.214 4.644 1.00 47.19 118 ALA D N 1
ATOM 3456 C CA . ALA C 3 52 ? 14.385 21.107 3.818 1.00 43.61 118 ALA D CA 1
ATOM 3457 C C . ALA C 3 52 ? 15.444 20.334 4.579 1.00 44.83 118 ALA D C 1
ATOM 3458 O O . ALA C 3 52 ? 15.435 19.102 4.591 1.00 48.29 118 ALA D O 1
ATOM 3460 N N . VAL C 3 53 ? 16.360 21.072 5.206 1.00 45.55 119 VAL D N 1
ATOM 3461 C CA . VAL C 3 53 ? 17.447 20.485 5.981 1.00 42.07 119 VAL D CA 1
ATOM 3462 C C . VAL C 3 53 ? 16.926 19.900 7.291 1.00 46.00 119 VAL D C 1
ATOM 3463 O O . VAL C 3 53 ? 17.117 18.714 7.571 1.00 47.73 119 VAL D O 1
ATOM 3467 N N . ILE C 3 54 ? 16.278 20.740 8.096 1.00 48.37 120 ILE D N 1
ATOM 3468 C CA . ILE C 3 54 ? 15.704 20.299 9.365 1.00 52.05 120 ILE D CA 1
ATOM 3469 C C . ILE C 3 54 ? 14.895 19.015 9.172 1.00 49.11 120 ILE D C 1
ATOM 3470 O O . ILE C 3 54 ? 15.043 18.053 9.925 1.00 42.86 120 ILE D O 1
ATOM 3475 N N . THR C 3 55 ? 14.035 19.026 8.157 1.00 54.59 121 THR D N 1
ATOM 3476 C CA . THR C 3 55 ? 13.174 17.899 7.820 1.00 52.68 121 THR D CA 1
ATOM 3477 C C . THR C 3 55 ? 13.977 16.764 7.201 1.00 53.93 121 THR D C 1
ATOM 3478 O O . THR C 3 55 ? 13.500 15.639 7.081 1.00 53.79 121 THR D O 1
ATOM 3482 N N . ASN C 3 56 ? 15.201 17.074 6.796 1.00 55.93 122 ASN D N 1
ATOM 3483 C CA . ASN C 3 56 ? 16.093 16.087 6.199 1.00 59.16 122 ASN D CA 1
ATOM 3484 C C . ASN C 3 56 ? 15.636 15.549 4.844 1.00 58.80 122 ASN D C 1
ATOM 3485 O O . ASN C 3 56 ? 15.720 14.349 4.583 1.00 61.19 122 ASN D O 1
ATOM 3490 N N . GLN C 3 57 ? 15.167 16.444 3.976 1.00 58.81 123 GLN D N 1
ATOM 3491 C CA . GLN C 3 57 ? 14.712 16.060 2.640 1.00 58.11 123 GLN D CA 1
ATOM 3492 C C . GLN C 3 57 ? 15.529 16.812 1.599 1.00 57.79 123 GLN D C 1
ATOM 3493 O O . GLN C 3 57 ? 15.107 17.851 1.098 1.00 57.80 123 GLN D O 1
ATOM 3499 N N . PRO C 3 58 ? 16.709 16.281 1.249 1.00 57.42 124 PRO D N 1
ATOM 3500 C CA . PRO C 3 58 ? 17.612 16.894 0.270 1.00 56.45 124 PRO D CA 1
ATOM 3501 C C . PRO C 3 58 ? 16.974 17.347 -1.029 1.00 60.14 124 PRO D C 1
ATOM 3502 O O . PRO C 3 58 ? 17.165 18.487 -1.442 1.00 63.66 124 PRO D O 1
ATOM 3506 N N . GLU C 3 59 ? 16.227 16.455 -1.673 1.00 60.61 125 GLU D N 1
ATOM 3507 C CA . GLU C 3 59 ? 15.577 16.768 -2.941 1.00 59.22 125 GLU D CA 1
ATOM 3508 C C . GLU C 3 59 ? 14.894 18.130 -2.962 1.00 55.98 125 GLU D C 1
ATOM 3509 O O . GLU C 3 59 ? 15.112 18.915 -3.876 1.00 53.37 125 GLU D O 1
ATOM 3515 N N . ILE C 3 60 ? 14.068 18.407 -1.961 1.00 56.56 126 ILE D N 1
ATOM 3516 C CA . ILE C 3 60 ? 13.374 19.687 -1.884 1.00 56.35 126 ILE D CA 1
ATOM 3517 C C . ILE C 3 60 ? 14.406 20.812 -1.861 1.00 55.49 126 ILE D C 1
ATOM 3518 O O . ILE C 3 60 ? 14.188 21.894 -2.423 1.00 55.30 126 ILE D O 1
ATOM 3523 N N . ALA C 3 61 ? 15.528 20.548 -1.199 1.00 56.01 127 ALA D N 1
ATOM 3524 C CA . ALA C 3 61 ? 16.614 21.512 -1.124 1.00 57.53 127 ALA D CA 1
ATOM 3525 C C . ALA C 3 61 ? 17.302 21.467 -2.483 1.00 61.05 127 ALA D C 1
ATOM 3526 O O . ALA C 3 61 ? 17.734 22.493 -3.008 1.00 61.76 127 ALA D O 1
ATOM 3528 N N . GLU C 3 62 ? 17.385 20.260 -3.043 1.00 64.70 128 GLU D N 1
ATOM 3529 C CA . GLU C 3 62 ? 17.995 20.025 -4.351 1.00 65.04 128 GLU D CA 1
ATOM 3530 C C . GLU C 3 62 ? 17.424 21.006 -5.350 1.00 65.41 128 GLU D C 1
ATOM 3531 O O . GLU C 3 62 ? 18.102 21.418 -6.285 1.00 68.88 128 GLU D O 1
ATOM 3537 N N . ALA C 3 63 ? 16.166 21.373 -5.139 1.00 63.05 129 ALA D N 1
ATOM 3538 C CA . ALA C 3 63 ? 15.477 22.306 -6.009 1.00 61.24 129 ALA D CA 1
ATOM 3539 C C . ALA C 3 63 ? 15.605 23.733 -5.478 1.00 61.10 129 ALA D C 1
ATOM 3540 O O . ALA C 3 63 ? 14.628 24.324 -5.007 1.00 60.08 129 ALA D O 1
ATOM 3542 N N . LEU C 3 64 ? 16.813 24.288 -5.543 1.00 63.95 130 LEU D N 1
ATOM 3543 C CA . LEU C 3 64 ? 17.022 25.652 -5.073 1.00 66.33 130 LEU D CA 1
ATOM 3544 C C . LEU C 3 64 ? 16.058 26.592 -5.792 1.00 67.21 130 LEU D C 1
ATOM 3545 O O . LEU C 3 64 ? 15.450 27.460 -5.165 1.00 67.41 130 LEU D O 1
ATOM 3550 N N . LEU C 3 65 ? 15.923 26.401 -7.107 1.00 69.22 131 LEU D N 1
ATOM 3551 C CA . LEU C 3 65 ? 15.041 27.216 -7.951 1.00 68.42 131 LEU D CA 1
ATOM 3552 C C . LEU C 3 65 ? 15.406 28.688 -7.799 1.00 69.39 131 LEU D C 1
ATOM 3553 O O . LEU C 3 65 ? 16.581 29.051 -7.875 1.00 73.06 131 LEU D O 1
ATOM 3558 N N . GLY C 3 66 ? 14.407 29.540 -7.597 1.00 67.98 132 GLY D N 1
ATOM 3559 C CA . GLY C 3 66 ? 14.704 30.945 -7.408 1.00 63.96 132 GLY D CA 1
ATOM 3560 C C . GLY C 3 66 ? 15.711 31.048 -6.276 1.00 62.53 132 GLY D C 1
ATOM 3561 O O . GLY C 3 66 ? 15.464 30.547 -5.180 1.00 62.26 132 GLY D O 1
ATOM 3562 N N . ALA C 3 67 ? 16.852 31.674 -6.547 1.00 60.05 133 ALA D N 1
ATOM 3563 C CA . ALA C 3 67 ? 17.908 31.838 -5.553 1.00 58.54 133 ALA D CA 1
ATOM 3564 C C . ALA C 3 67 ? 17.348 32.178 -4.174 1.00 58.48 133 ALA D C 1
ATOM 3565 O O . ALA C 3 67 ? 17.124 33.351 -3.848 1.00 60.58 133 ALA D O 1
ATOM 3567 N N . GLY C 3 68 ? 17.127 31.148 -3.362 1.00 56.90 134 GLY D N 1
ATOM 3568 C CA . GLY C 3 68 ? 16.592 31.373 -2.037 1.00 59.60 134 GLY D CA 1
ATOM 3569 C C . GLY C 3 68 ? 17.488 32.272 -1.209 1.00 64.67 134 GLY D C 1
ATOM 3570 O O . GLY C 3 68 ? 18.714 32.138 -1.252 1.00 66.65 134 GLY D O 1
ATOM 3571 N N . CYS C 3 69 ? 16.864 33.189 -0.470 1.00 67.24 135 CYS D N 1
ATOM 3572 C CA . CYS C 3 69 ? 17.544 34.139 0.416 1.00 68.24 135 CYS D CA 1
ATOM 3573 C C . CYS C 3 69 ? 19.062 34.120 0.219 1.00 68.29 135 CYS D C 1
ATOM 3574 O O . CYS C 3 69 ? 19.761 33.302 0.811 1.00 70.79 135 CYS D O 1
ATOM 3577 N N . ASP C 3 70 ? 19.565 35.029 -0.607 1.00 69.47 136 ASP D N 1
ATOM 3578 C CA . ASP C 3 70 ? 20.992 35.096 -0.918 1.00 68.55 136 ASP D CA 1
ATOM 3579 C C . ASP C 3 70 ? 21.895 35.924 0.017 1.00 68.33 136 ASP D C 1
ATOM 3580 O O . ASP C 3 70 ? 23.122 35.872 -0.112 1.00 69.38 136 ASP D O 1
ATOM 3585 N N . PRO C 3 71 ? 21.313 36.706 0.950 1.00 68.75 137 PRO D N 1
ATOM 3586 C CA . PRO C 3 71 ? 22.166 37.500 1.841 1.00 66.60 137 PRO D CA 1
ATOM 3587 C C . PRO C 3 71 ? 22.299 36.959 3.265 1.00 66.00 137 PRO D C 1
ATOM 3588 O O . PRO C 3 71 ? 23.325 36.378 3.629 1.00 65.07 137 PRO D O 1
ATOM 3592 N N . GLU C 3 72 ? 21.265 37.174 4.074 1.00 65.12 138 GLU D N 1
ATOM 3593 C CA . GLU C 3 72 ? 21.263 36.709 5.458 1.00 65.23 138 GLU D CA 1
ATOM 3594 C C . GLU C 3 72 ? 20.781 35.265 5.540 1.00 64.99 138 GLU D C 1
ATOM 3595 O O . GLU C 3 72 ? 21.405 34.433 6.197 1.00 64.79 138 GLU D O 1
ATOM 3601 N N . LEU C 3 73 ? 19.675 34.974 4.858 1.00 60.21 139 LEU D N 1
ATOM 3602 C CA . LEU C 3 73 ? 19.101 33.633 4.843 1.00 52.41 139 LEU D CA 1
ATOM 3603 C C . LEU C 3 73 ? 19.306 32.917 6.182 1.00 54.43 139 LEU D C 1
ATOM 3604 O O . LEU C 3 73 ? 19.554 31.713 6.211 1.00 55.30 139 LEU D O 1
ATOM 3609 N N . ARG C 3 74 ? 19.184 33.667 7.282 1.00 49.93 140 ARG D N 1
ATOM 3610 C CA . ARG C 3 74 ? 19.382 33.137 8.637 1.00 47.74 140 ARG D CA 1
ATOM 3611 C C . ARG C 3 74 ? 18.096 32.811 9.410 1.00 49.55 140 ARG D C 1
ATOM 3612 O O . ARG C 3 74 ? 16.988 33.021 8.918 1.00 48.08 140 ARG D O 1
ATOM 3620 N N . ASP C 3 75 ? 18.268 32.301 10.631 1.00 51.28 141 ASP D N 1
ATOM 3621 C CA . ASP C 3 75 ? 17.153 31.932 11.508 1.00 52.51 141 ASP D CA 1
ATOM 3622 C C . ASP C 3 75 ? 17.173 32.782 12.769 1.00 49.79 141 ASP D C 1
ATOM 3623 O O . ASP C 3 75 ? 17.928 33.749 12.861 1.00 51.58 141 ASP D O 1
ATOM 3628 N N . PHE C 3 76 ? 16.358 32.408 13.750 1.00 48.84 142 PHE D N 1
ATOM 3629 C CA . PHE C 3 76 ? 16.293 33.154 15.001 1.00 48.50 142 PHE D CA 1
ATOM 3630 C C . PHE C 3 76 ? 17.573 32.958 15.828 1.00 49.40 142 PHE D C 1
ATOM 3631 O O . PHE C 3 76 ? 17.829 33.705 16.789 1.00 48.72 142 PHE D O 1
ATOM 3639 N N . ARG C 3 77 ? 18.375 31.959 15.448 1.00 49.05 143 ARG D N 1
ATOM 3640 C CA . ARG C 3 77 ? 19.642 31.683 16.127 1.00 48.42 143 ARG D CA 1
ATOM 3641 C C . ARG C 3 77 ? 20.798 32.148 15.243 1.00 47.24 143 ARG D C 1
ATOM 3642 O O . ARG C 3 77 ? 21.956 32.090 15.646 1.00 49.89 143 ARG D O 1
ATOM 3650 N N . GLY C 3 78 ? 20.469 32.596 14.034 1.00 46.92 144 GLY D N 1
ATOM 3651 C CA . GLY C 3 78 ? 21.475 33.072 13.102 1.00 46.99 144 GLY D CA 1
ATOM 3652 C C . GLY C 3 78 ? 22.067 32.050 12.142 1.00 45.85 144 GLY D C 1
ATOM 3653 O O . GLY C 3 78 ? 23.059 32.337 11.479 1.00 47.49 144 GLY D O 1
ATOM 3654 N N . ASN C 3 79 ? 21.461 30.872 12.045 1.00 43.23 145 ASN D N 1
ATOM 3655 C CA . ASN C 3 79 ? 21.969 29.812 11.173 1.00 36.91 145 ASN D CA 1
ATOM 3656 C C . ASN C 3 79 ? 21.465 29.881 9.735 1.00 35.26 145 ASN D C 1
ATOM 3657 O O . ASN C 3 79 ? 20.306 30.206 9.481 1.00 35.75 145 ASN D O 1
ATOM 3662 N N . THR C 3 80 ? 22.343 29.568 8.793 1.00 34.48 146 THR D N 1
ATOM 3663 C CA . THR C 3 80 ? 21.960 29.530 7.395 1.00 37.06 146 THR D CA 1
ATOM 3664 C C . THR C 3 80 ? 21.574 28.068 7.225 1.00 37.12 146 THR D C 1
ATOM 3665 O O . THR C 3 80 ? 21.901 27.237 8.084 1.00 43.59 146 THR D O 1
ATOM 3669 N N . PRO C 3 81 ? 20.868 27.725 6.136 1.00 32.23 147 PRO D N 1
ATOM 3670 C CA . PRO C 3 81 ? 20.509 26.318 5.989 1.00 34.59 147 PRO D CA 1
ATOM 3671 C C . PRO C 3 81 ? 21.698 25.369 6.160 1.00 37.06 147 PRO D C 1
ATOM 3672 O O . PRO C 3 81 ? 21.600 24.368 6.867 1.00 37.88 147 PRO D O 1
ATOM 3676 N N . LEU C 3 82 ? 22.821 25.689 5.528 1.00 40.51 148 LEU D N 1
ATOM 3677 C CA . LEU C 3 82 ? 24.008 24.846 5.631 1.00 39.13 148 LEU D CA 1
ATOM 3678 C C . LEU C 3 82 ? 24.456 24.655 7.089 1.00 38.37 148 LEU D C 1
ATOM 3679 O O . LEU C 3 82 ? 24.992 23.605 7.448 1.00 42.38 148 LEU D O 1
ATOM 3684 N N . HIS C 3 83 ? 24.230 25.671 7.921 1.00 38.49 149 HIS D N 1
ATOM 3685 C CA . HIS C 3 83 ? 24.594 25.613 9.335 1.00 35.17 149 HIS D CA 1
ATOM 3686 C C . HIS C 3 83 ? 23.768 24.509 9.951 1.00 35.90 149 HIS D C 1
ATOM 3687 O O . HIS C 3 83 ? 24.268 23.677 10.711 1.00 40.36 149 HIS D O 1
ATOM 3694 N N . LEU C 3 84 ? 22.482 24.520 9.628 1.00 35.37 150 LEU D N 1
ATOM 3695 C CA . LEU C 3 84 ? 21.574 23.524 10.149 1.00 36.48 150 LEU D CA 1
ATOM 3696 C C . LEU C 3 84 ? 22.004 22.142 9.699 1.00 37.41 150 LEU D C 1
ATOM 3697 O O . LEU C 3 84 ? 21.974 21.188 10.483 1.00 39.64 150 LEU D O 1
ATOM 3702 N N . ALA C 3 85 ? 22.421 22.034 8.443 1.00 36.51 151 ALA D N 1
ATOM 3703 C CA . ALA C 3 85 ? 22.850 20.747 7.903 1.00 33.41 151 ALA D CA 1
ATOM 3704 C C . ALA C 3 85 ? 24.064 20.225 8.658 1.00 33.24 151 ALA D C 1
ATOM 3705 O O . ALA C 3 85 ? 24.179 19.026 8.910 1.00 33.51 151 ALA D O 1
ATOM 3707 N N . CYS C 3 86 ? 24.959 21.135 9.029 1.00 33.85 152 CYS D N 1
ATOM 3708 C CA . CYS C 3 86 ? 26.178 20.768 9.742 1.00 34.73 152 CYS D CA 1
ATOM 3709 C C . CYS C 3 86 ? 26.024 20.426 11.223 1.00 34.08 152 CYS D C 1
ATOM 3710 O O . CYS C 3 86 ? 26.828 19.667 11.746 1.00 34.26 152 CYS D O 1
ATOM 3713 N N . GLU C 3 87 ? 25.024 20.978 11.915 1.00 34.74 153 GLU D N 1
ATOM 3714 C CA . GLU C 3 87 ? 24.858 20.618 13.328 1.00 35.39 153 GLU D CA 1
ATOM 3715 C C . GLU C 3 87 ? 23.962 19.395 13.447 1.00 35.83 153 GLU D C 1
ATOM 3716 O O . GLU C 3 87 ? 24.022 18.663 14.435 1.00 40.41 153 GLU D O 1
ATOM 3722 N N . GLN C 3 88 ? 23.143 19.170 12.429 1.00 39.70 154 GLN D N 1
ATOM 3723 C CA . GLN C 3 88 ? 22.279 17.999 12.394 1.00 43.33 154 GLN D CA 1
ATOM 3724 C C . GLN C 3 88 ? 23.131 16.839 11.912 1.00 43.08 154 GLN D C 1
ATOM 3725 O O . GLN C 3 88 ? 22.938 15.707 12.327 1.00 49.72 154 GLN D O 1
ATOM 3731 N N . GLY C 3 89 ? 24.076 17.142 11.027 1.00 42.64 155 GLY D N 1
ATOM 3732 C CA . GLY C 3 89 ? 24.975 16.128 10.512 1.00 41.69 155 GLY D CA 1
ATOM 3733 C C . GLY C 3 89 ? 24.557 15.458 9.219 1.00 44.23 155 GLY D C 1
ATOM 3734 O O . GLY C 3 89 ? 25.120 14.429 8.845 1.00 41.67 155 GLY D O 1
ATOM 3735 N N . CYS C 3 90 ? 23.570 16.023 8.534 1.00 48.73 156 CYS D N 1
ATOM 3736 C CA . CYS C 3 90 ? 23.112 15.437 7.288 1.00 51.61 156 CYS D CA 1
ATOM 3737 C C . CYS C 3 90 ? 24.125 15.684 6.175 1.00 52.60 156 CYS D C 1
ATOM 3738 O O . CYS C 3 90 ? 24.256 16.796 5.669 1.00 53.90 156 CYS D O 1
ATOM 3741 N N . LEU C 3 91 ? 24.842 14.631 5.806 1.00 53.43 157 LEU D N 1
ATOM 3742 C CA . LEU C 3 91 ? 25.848 14.705 4.754 1.00 51.39 157 LEU D CA 1
ATOM 3743 C C . LEU C 3 91 ? 25.190 15.044 3.416 1.00 54.16 157 LEU D C 1
ATOM 3744 O O . LEU C 3 91 ? 25.733 15.821 2.625 1.00 58.32 157 LEU D O 1
ATOM 3749 N N . ALA C 3 92 ? 24.014 14.465 3.175 1.00 51.67 158 ALA D N 1
ATOM 3750 C CA . ALA C 3 92 ? 23.270 14.704 1.941 1.00 49.44 158 ALA D CA 1
ATOM 3751 C C . ALA C 3 92 ? 23.023 16.189 1.719 1.00 51.76 158 ALA D C 1
ATOM 3752 O O . ALA C 3 92 ? 23.284 16.704 0.634 1.00 52.91 158 ALA D O 1
ATOM 3754 N N . SER C 3 93 ? 22.520 16.876 2.742 1.00 52.48 159 SER D N 1
ATOM 3755 C CA . SER C 3 93 ? 22.255 18.310 2.638 1.00 50.23 159 SER D CA 1
ATOM 3756 C C . SER C 3 93 ? 23.547 19.105 2.450 1.00 48.17 159 SER D C 1
ATOM 3757 O O . SER C 3 93 ? 23.615 20.008 1.624 1.00 47.18 159 SER D O 1
ATOM 3760 N N . VAL C 3 94 ? 24.576 18.785 3.221 1.00 47.21 160 VAL D N 1
ATOM 3761 C CA . VAL C 3 94 ? 25.832 19.495 3.060 1.00 48.19 160 VAL D CA 1
ATOM 3762 C C . VAL C 3 94 ? 26.214 19.338 1.591 1.00 48.36 160 VAL D C 1
ATOM 3763 O O . VAL C 3 94 ? 26.681 20.277 0.953 1.00 48.07 160 VAL D O 1
ATOM 3767 N N . GLY C 3 95 ? 25.985 18.138 1.063 1.00 49.25 161 GLY D N 1
ATOM 3768 C CA . GLY C 3 95 ? 26.285 17.852 -0.328 1.00 44.37 161 GLY D CA 1
ATOM 3769 C C . GLY C 3 95 ? 25.442 18.672 -1.284 1.00 46.69 161 GLY D C 1
ATOM 3770 O O . GLY C 3 95 ? 25.971 19.264 -2.214 1.00 52.20 161 GLY D O 1
ATOM 3771 N N . VAL C 3 96 ? 24.133 18.713 -1.067 1.00 48.96 162 VAL D N 1
ATOM 3772 C CA . VAL C 3 96 ? 23.254 19.485 -1.943 1.00 47.81 162 VAL D CA 1
ATOM 3773 C C . VAL C 3 96 ? 23.434 20.982 -1.752 1.00 46.19 162 VAL D C 1
ATOM 3774 O O . VAL C 3 96 ? 23.688 21.709 -2.710 1.00 45.56 162 VAL D O 1
ATOM 3778 N N . LEU C 3 97 ? 23.297 21.439 -0.513 1.00 48.68 163 LEU D N 1
ATOM 3779 C CA . LEU C 3 97 ? 23.434 22.850 -0.189 1.00 50.63 163 LEU D CA 1
ATOM 3780 C C . LEU C 3 97 ? 24.813 23.434 -0.487 1.00 50.16 163 LEU D C 1
ATOM 3781 O O . LEU C 3 97 ? 25.090 24.582 -0.137 1.00 52.45 163 LEU D O 1
ATOM 3786 N N . THR C 3 98 ? 25.680 22.657 -1.124 1.00 51.56 164 THR D N 1
ATOM 3787 C CA . THR C 3 98 ? 27.018 23.141 -1.434 1.00 56.04 164 THR D CA 1
ATOM 3788 C C . THR C 3 98 ? 27.189 23.498 -2.905 1.00 54.31 164 THR D C 1
ATOM 3789 O O . THR C 3 98 ? 27.985 24.373 -3.247 1.00 54.14 164 THR D O 1
ATOM 3793 N N . GLN C 3 99 ? 26.438 22.826 -3.772 1.00 56.94 165 GLN D N 1
ATOM 3794 C CA . GLN C 3 99 ? 26.487 23.094 -5.209 1.00 61.65 165 GLN D CA 1
ATOM 3795 C C . GLN C 3 99 ? 25.911 24.475 -5.518 1.00 63.36 165 GLN D C 1
ATOM 3796 O O . GLN C 3 99 ? 26.271 25.099 -6.520 1.00 66.24 165 GLN D O 1
ATOM 3802 N N . SER C 3 100 ? 25.019 24.946 -4.648 1.00 64.39 166 SER D N 1
ATOM 3803 C CA . SER C 3 100 ? 24.376 26.244 -4.822 1.00 65.25 166 SER D CA 1
ATOM 3804 C C . SER C 3 100 ? 25.417 27.335 -4.974 1.00 63.20 166 SER D C 1
ATOM 3805 O O . SER C 3 100 ? 26.032 27.777 -4.000 1.00 60.10 166 SER D O 1
ATOM 3808 N N . CYS C 3 101 ? 25.594 27.756 -6.220 1.00 66.64 167 CYS D N 1
ATOM 3809 C CA . CYS C 3 101 ? 26.562 28.771 -6.600 1.00 69.22 167 CYS D CA 1
ATOM 3810 C C . CYS C 3 101 ? 26.392 30.141 -5.951 1.00 66.25 167 CYS D C 1
ATOM 3811 O O . CYS C 3 101 ? 25.934 31.088 -6.597 1.00 67.09 167 CYS D O 1
ATOM 3814 N N . THR C 3 102 ? 26.765 30.241 -4.679 1.00 64.97 168 THR D N 1
ATOM 3815 C CA . THR C 3 102 ? 26.697 31.509 -3.957 1.00 62.67 168 THR D CA 1
ATOM 3816 C C . THR C 3 102 ? 27.862 31.529 -2.966 1.00 63.41 168 THR D C 1
ATOM 3817 O O . THR C 3 102 ? 28.542 32.544 -2.805 1.00 62.35 168 THR D O 1
ATOM 3821 N N . THR C 3 103 ? 28.113 30.385 -2.334 1.00 62.47 169 THR D N 1
ATOM 3822 C CA . THR C 3 103 ? 29.211 30.259 -1.380 1.00 62.80 169 THR D CA 1
ATOM 3823 C C . THR C 3 103 ? 30.571 30.714 -1.929 1.00 64.12 169 THR D C 1
ATOM 3824 O O . THR C 3 103 ? 31.464 31.076 -1.155 1.00 64.02 169 THR D O 1
ATOM 3828 N N . PRO C 3 104 ? 30.762 30.682 -3.264 1.00 65.75 170 PRO D N 1
ATOM 3829 C CA . PRO C 3 104 ? 32.066 31.128 -3.752 1.00 66.33 170 PRO D CA 1
ATOM 3830 C C . PRO C 3 104 ? 32.181 32.640 -3.605 1.00 70.85 170 PRO D C 1
ATOM 3831 O O . PRO C 3 104 ? 33.261 33.214 -3.748 1.00 75.32 170 PRO D O 1
ATOM 3835 N N . HIS C 3 105 ? 31.054 33.285 -3.315 1.00 73.02 171 HIS D N 1
ATOM 3836 C CA . HIS C 3 105 ? 31.048 34.728 -3.149 1.00 72.09 171 HIS D CA 1
ATOM 3837 C C . HIS C 3 105 ? 31.832 35.121 -1.908 1.00 72.19 171 HIS D C 1
ATOM 3838 O O . HIS C 3 105 ? 32.504 34.288 -1.296 1.00 71.44 171 HIS D O 1
ATOM 3845 N N . LEU C 3 106 ? 31.751 36.397 -1.551 1.00 72.62 172 LEU D N 1
ATOM 3846 C CA . LEU C 3 106 ? 32.447 36.918 -0.387 1.00 71.90 172 LEU D CA 1
ATOM 3847 C C . LEU C 3 106 ? 31.547 36.746 0.835 1.00 72.51 172 LEU D C 1
ATOM 3848 O O . LEU C 3 106 ? 30.324 36.678 0.698 1.00 74.91 172 LEU D O 1
ATOM 3853 N N . HIS C 3 107 ? 32.145 36.660 2.021 1.00 69.05 173 HIS D N 1
ATOM 3854 C CA . HIS C 3 107 ? 31.371 36.504 3.249 1.00 67.60 173 HIS D CA 1
ATOM 3855 C C . HIS C 3 107 ? 30.605 35.174 3.272 1.00 69.34 173 HIS D C 1
ATOM 3856 O O . HIS C 3 107 ? 30.298 34.633 4.342 1.00 67.80 173 HIS D O 1
ATOM 3863 N N . SER C 3 108 ? 30.304 34.669 2.079 1.00 69.46 174 SER D N 1
ATOM 3864 C CA . SER C 3 108 ? 29.564 33.428 1.876 1.00 66.38 174 SER D CA 1
ATOM 3865 C C . SER C 3 108 ? 29.601 32.395 3.009 1.00 66.07 174 SER D C 1
ATOM 3866 O O . SER C 3 108 ? 30.525 32.359 3.822 1.00 65.47 174 SER D O 1
ATOM 3869 N N . ILE C 3 109 ? 28.567 31.559 3.029 1.00 63.40 175 ILE D N 1
ATOM 3870 C CA . ILE C 3 109 ? 28.351 30.535 4.044 1.00 56.96 175 ILE D CA 1
ATOM 3871 C C . ILE C 3 109 ? 29.569 29.909 4.711 1.00 53.85 175 ILE D C 1
ATOM 3872 O O . ILE C 3 109 ? 29.667 29.927 5.937 1.00 54.35 175 ILE D O 1
ATOM 3877 N N . LEU C 3 110 ? 30.488 29.353 3.927 1.00 49.24 176 LEU D N 1
ATOM 3878 C CA . LEU C 3 110 ? 31.683 28.719 4.492 1.00 42.06 176 LEU D CA 1
ATOM 3879 C C . LEU C 3 110 ? 32.376 29.606 5.518 1.00 41.18 176 LEU D C 1
ATOM 3880 O O . LEU C 3 110 ? 33.206 29.136 6.290 1.00 41.77 176 LEU D O 1
ATOM 3885 N N . LYS C 3 111 ? 32.017 30.886 5.523 1.00 42.33 177 LYS D N 1
ATOM 3886 C CA . LYS C 3 111 ? 32.591 31.861 6.444 1.00 42.56 177 LYS D CA 1
ATOM 3887 C C . LYS C 3 111 ? 31.501 32.484 7.306 1.00 40.47 177 LYS D C 1
ATOM 3888 O O . LYS C 3 111 ? 31.790 33.193 8.276 1.00 38.16 177 LYS D O 1
ATOM 3894 N N . ALA C 3 112 ? 30.250 32.217 6.939 1.00 42.59 178 ALA D N 1
ATOM 3895 C CA . ALA C 3 112 ? 29.097 32.741 7.658 1.00 42.30 178 ALA D CA 1
ATOM 3896 C C . ALA C 3 112 ? 29.034 32.191 9.072 1.00 42.95 178 ALA D C 1
ATOM 3897 O O . ALA C 3 112 ? 29.445 31.061 9.329 1.00 44.74 178 ALA D O 1
ATOM 3899 N N . THR C 3 113 ? 28.513 32.995 9.991 1.00 45.32 179 THR D N 1
ATOM 3900 C CA . THR C 3 113 ? 28.397 32.581 11.379 1.00 46.73 179 THR D CA 1
ATOM 3901 C C . THR C 3 113 ? 27.023 32.903 11.959 1.00 47.27 179 THR D C 1
ATOM 3902 O O . THR C 3 113 ? 26.407 33.902 11.591 1.00 49.70 179 THR D O 1
ATOM 3906 N N . ASN C 3 114 ? 26.535 32.047 12.854 1.00 46.71 180 ASN D N 1
ATOM 3907 C CA . ASN C 3 114 ? 25.245 32.283 13.494 1.00 45.49 180 ASN D CA 1
ATOM 3908 C C . ASN C 3 114 ? 25.453 33.301 14.615 1.00 48.22 180 ASN D C 1
ATOM 3909 O O . ASN C 3 114 ? 26.573 33.766 14.834 1.00 49.96 180 ASN D O 1
ATOM 3914 N N . TYR C 3 115 ? 24.379 33.639 15.325 1.00 46.38 181 TYR D N 1
ATOM 3915 C CA . TYR C 3 115 ? 24.454 34.623 16.408 1.00 40.29 181 TYR D CA 1
ATOM 3916 C C . TYR C 3 115 ? 25.380 34.218 17.533 1.00 38.92 181 TYR D C 1
ATOM 3917 O O . TYR C 3 115 ? 25.485 34.914 18.532 1.00 36.35 181 TYR D O 1
ATOM 3926 N N . ASN C 3 116 ? 26.045 33.086 17.381 1.00 37.35 182 ASN D N 1
ATOM 3927 C CA . ASN C 3 116 ? 26.977 32.642 18.402 1.00 38.57 182 ASN D CA 1
ATOM 3928 C C . ASN C 3 116 ? 28.376 32.697 17.824 1.00 38.47 182 ASN D C 1
ATOM 3929 O O . ASN C 3 116 ? 29.341 32.310 18.466 1.00 38.66 182 ASN D O 1
ATOM 3934 N N . GLY C 3 117 ? 28.472 33.215 16.603 1.00 40.72 183 GLY D N 1
ATOM 3935 C CA . GLY C 3 117 ? 29.759 33.332 15.950 1.00 37.44 183 GLY D CA 1
ATOM 3936 C C . GLY C 3 117 ? 30.305 31.985 15.512 1.00 38.96 183 GLY D C 1
ATOM 3937 O O . GLY C 3 117 ? 31.504 31.864 15.240 1.00 42.08 183 GLY D O 1
ATOM 3938 N N . HIS C 3 118 ? 29.428 30.981 15.438 1.00 35.61 184 HIS D N 1
ATOM 3939 C CA . HIS C 3 118 ? 29.812 29.637 15.019 1.00 29.32 184 HIS D CA 1
ATOM 3940 C C . HIS C 3 118 ? 29.792 29.454 13.499 1.00 28.19 184 HIS D C 1
ATOM 3941 O O . HIS C 3 118 ? 28.843 29.836 12.816 1.00 27.28 184 HIS D O 1
ATOM 3948 N N . THR C 3 119 ? 30.841 28.840 12.979 1.00 32.35 185 THR D N 1
ATOM 3949 C CA . THR C 3 119 ? 30.937 28.549 11.555 1.00 35.29 185 THR D CA 1
ATOM 3950 C C . THR C 3 119 ? 30.298 27.181 11.290 1.00 38.45 185 THR D C 1
ATOM 3951 O O . THR C 3 119 ? 29.962 26.445 12.223 1.00 40.18 185 THR D O 1
ATOM 3955 N N . CYS C 3 120 ? 30.129 26.844 10.017 1.00 40.12 186 CYS D N 1
ATOM 3956 C CA . CYS C 3 120 ? 29.587 25.543 9.659 1.00 42.14 186 CYS D CA 1
ATOM 3957 C C . CYS C 3 120 ? 30.585 24.515 10.167 1.00 40.05 186 CYS D C 1
ATOM 3958 O O . CYS C 3 120 ? 30.213 23.449 10.641 1.00 42.51 186 CYS D O 1
ATOM 3961 N N . LEU C 3 121 ? 31.859 24.877 10.060 1.00 38.05 187 LEU D N 1
ATOM 3962 C CA . LEU C 3 121 ? 32.984 24.051 10.498 1.00 34.78 187 LEU D CA 1
ATOM 3963 C C . LEU C 3 121 ? 32.887 23.860 12.008 1.00 32.76 187 LEU D C 1
ATOM 3964 O O . LEU C 3 121 ? 33.017 22.746 12.497 1.00 38.24 187 LEU D O 1
ATOM 3969 N N . HIS C 3 122 ? 32.630 24.950 12.734 1.00 35.25 188 HIS D N 1
ATOM 3970 C CA . HIS C 3 122 ? 32.481 24.892 14.187 1.00 33.05 188 HIS D CA 1
ATOM 3971 C C . HIS C 3 122 ? 31.360 23.942 14.604 1.00 31.77 188 HIS D C 1
ATOM 3972 O O . HIS C 3 122 ? 31.581 23.055 15.423 1.00 29.40 188 HIS D O 1
ATOM 3979 N N . LEU C 3 123 ? 30.161 24.145 14.052 1.00 35.38 189 LEU D N 1
ATOM 3980 C CA . LEU C 3 123 ? 29.009 23.290 14.362 1.00 32.94 189 LEU D CA 1
ATOM 3981 C C . LEU C 3 123 ? 29.290 21.816 14.075 1.00 33.65 189 LEU D C 1
ATOM 3982 O O . LEU C 3 123 ? 28.903 20.953 14.864 1.00 36.63 189 LEU D O 1
ATOM 3987 N N . ALA C 3 124 ? 29.949 21.526 12.952 1.00 34.82 190 ALA D N 1
ATOM 3988 C CA . ALA C 3 124 ? 30.261 20.145 12.599 1.00 30.28 190 ALA D CA 1
ATOM 3989 C C . ALA C 3 124 ? 31.327 19.565 13.541 1.00 27.57 190 ALA D C 1
ATOM 3990 O O . ALA C 3 124 ? 31.310 18.370 13.836 1.00 33.04 190 ALA D O 1
ATOM 3992 N N . SER C 3 125 ? 32.244 20.410 14.017 1.00 32.41 191 SER D N 1
ATOM 3993 C CA . SER C 3 125 ? 33.290 19.970 14.945 1.00 32.92 191 SER D CA 1
ATOM 3994 C C . SER C 3 125 ? 32.677 19.727 16.316 1.00 33.53 191 SER D C 1
ATOM 3995 O O . SER C 3 125 ? 33.026 18.777 16.999 1.00 35.30 191 SER D O 1
ATOM 3998 N N . ILE C 3 126 ? 31.765 20.603 16.716 1.00 32.84 192 ILE D N 1
ATOM 3999 C CA . ILE C 3 126 ? 31.140 20.484 18.015 1.00 33.61 192 ILE D CA 1
ATOM 4000 C C . ILE C 3 126 ? 30.436 19.135 18.164 1.00 34.39 192 ILE D C 1
ATOM 4001 O O . ILE C 3 126 ? 30.487 18.518 19.230 1.00 35.10 192 ILE D O 1
ATOM 4006 N N . HIS C 3 127 ? 29.811 18.659 17.091 1.00 34.44 193 HIS D N 1
ATOM 4007 C CA . HIS C 3 127 ? 29.105 17.381 17.142 1.00 38.48 193 HIS D CA 1
ATOM 4008 C C . HIS C 3 127 ? 29.914 16.203 16.593 1.00 38.37 193 HIS D C 1
ATOM 4009 O O . HIS C 3 127 ? 29.362 15.145 16.278 1.00 40.64 193 HIS D O 1
ATOM 4016 N N . GLY C 3 128 ? 31.226 16.390 16.493 1.00 39.11 194 GLY D N 1
ATOM 4017 C CA . GLY C 3 128 ? 32.108 15.334 16.017 1.00 35.13 194 GLY D CA 1
ATOM 4018 C C . GLY C 3 128 ? 31.843 14.717 14.650 1.00 34.36 194 GLY D C 1
ATOM 4019 O O . GLY C 3 128 ? 32.211 13.563 14.423 1.00 36.15 194 GLY D O 1
ATOM 4020 N N . TYR C 3 129 ? 31.223 15.456 13.731 1.00 32.58 195 TYR D N 1
ATOM 4021 C CA . TYR C 3 129 ? 30.964 14.901 12.406 1.00 33.71 195 TYR D CA 1
ATOM 4022 C C . TYR C 3 129 ? 32.214 14.993 11.539 1.00 31.01 195 TYR D C 1
ATOM 4023 O O . TYR C 3 129 ? 32.282 15.799 10.609 1.00 32.43 195 TYR D O 1
ATOM 4032 N N . LEU C 3 130 ? 33.191 14.144 11.847 1.00 28.78 196 LEU D N 1
ATOM 4033 C CA . LEU C 3 130 ? 34.471 14.117 11.139 1.00 32.13 196 LEU D CA 1
ATOM 4034 C C . LEU C 3 130 ? 34.399 14.191 9.618 1.00 33.63 196 LEU D C 1
ATOM 4035 O O . LEU C 3 130 ? 35.311 14.709 8.973 1.00 34.28 196 LEU D O 1
ATOM 4040 N N . GLY C 3 131 ? 33.318 13.690 9.039 1.00 34.67 197 GLY D N 1
ATOM 4041 C CA . GLY C 3 131 ? 33.202 13.730 7.588 1.00 33.33 197 GLY D CA 1
ATOM 4042 C C . GLY C 3 131 ? 32.754 15.076 7.063 1.00 33.92 197 GLY D C 1
ATOM 4043 O O . GLY C 3 131 ? 33.163 15.483 5.976 1.00 35.63 197 GLY D O 1
ATOM 4044 N N . ILE C 3 132 ? 31.892 15.760 7.814 1.00 37.13 198 ILE D N 1
ATOM 4045 C CA . ILE C 3 132 ? 31.407 17.072 7.403 1.00 34.72 198 ILE D CA 1
ATOM 4046 C C . ILE C 3 132 ? 32.567 18.057 7.543 1.00 33.84 198 ILE D C 1
ATOM 4047 O O . ILE C 3 132 ? 32.744 18.946 6.709 1.00 34.07 198 ILE D O 1
ATOM 4052 N N . VAL C 3 133 ? 33.345 17.903 8.612 1.00 31.98 199 VAL D N 1
ATOM 4053 C CA . VAL C 3 133 ? 34.490 18.779 8.831 1.00 36.47 199 VAL D CA 1
ATOM 4054 C C . VAL C 3 133 ? 35.463 18.655 7.674 1.00 40.46 199 VAL D C 1
ATOM 4055 O O . VAL C 3 133 ? 36.035 19.643 7.224 1.00 45.61 199 VAL D O 1
ATOM 4059 N N . GLU C 3 134 ? 35.646 17.432 7.192 1.00 41.08 200 GLU D N 1
ATOM 4060 C CA . GLU C 3 134 ? 36.560 17.184 6.083 1.00 41.58 200 GLU D CA 1
ATOM 4061 C C . GLU C 3 134 ? 36.053 17.823 4.781 1.00 39.72 200 GLU D C 1
ATOM 4062 O O . GLU C 3 134 ? 36.798 18.531 4.098 1.00 40.27 200 GLU D O 1
ATOM 4068 N N . LEU C 3 135 ? 34.792 17.580 4.442 1.00 39.20 201 LEU D N 1
ATOM 4069 C CA . LEU C 3 135 ? 34.216 18.162 3.235 1.00 42.71 201 LEU D CA 1
ATOM 4070 C C . LEU C 3 135 ? 34.310 19.686 3.248 1.00 46.00 201 LEU D C 1
ATOM 4071 O O . LEU C 3 135 ? 34.670 20.299 2.239 1.00 52.56 201 LEU D O 1
ATOM 4076 N N . LEU C 3 136 ? 33.986 20.289 4.390 1.00 43.65 202 LEU D N 1
ATOM 4077 C CA . LEU C 3 136 ? 34.011 21.740 4.533 1.00 40.28 202 LEU D CA 1
ATOM 4078 C C . LEU C 3 136 ? 35.380 22.338 4.246 1.00 38.81 202 LEU D C 1
ATOM 4079 O O . LEU C 3 136 ? 35.507 23.231 3.399 1.00 41.97 202 LEU D O 1
ATOM 4084 N N . VAL C 3 137 ? 36.401 21.855 4.951 1.00 35.28 203 VAL D N 1
ATOM 4085 C CA . VAL C 3 137 ? 37.761 22.344 4.766 1.00 34.43 203 VAL D CA 1
ATOM 4086 C C . VAL C 3 137 ? 38.181 22.135 3.316 1.00 37.73 203 VAL D C 1
ATOM 4087 O O . VAL C 3 137 ? 38.955 22.910 2.754 1.00 43.65 203 VAL D O 1
ATOM 4091 N N . SER C 3 138 ? 37.673 21.063 2.724 1.00 39.74 204 SER D N 1
ATOM 4092 C CA . SER C 3 138 ? 37.961 20.725 1.346 1.00 42.14 204 SER D CA 1
ATOM 4093 C C . SER C 3 138 ? 37.403 21.799 0.431 1.00 45.29 204 SER D C 1
ATOM 4094 O O . SER C 3 138 ? 38.059 22.219 -0.522 1.00 48.90 204 SER D O 1
ATOM 4097 N N . LEU C 3 139 ? 36.182 22.235 0.730 1.00 45.67 205 LEU D N 1
ATOM 4098 C CA . LEU C 3 139 ? 35.499 23.252 -0.059 1.00 42.95 205 LEU D CA 1
ATOM 4099 C C . LEU C 3 139 ? 35.946 24.677 0.219 1.00 44.21 205 LEU D C 1
ATOM 4100 O O . LEU C 3 139 ? 35.473 25.606 -0.443 1.00 47.86 205 LEU D O 1
ATOM 4105 N N . GLY C 3 140 ? 36.832 24.865 1.198 1.00 41.83 206 GLY D N 1
ATOM 4106 C CA . GLY C 3 140 ? 37.326 26.207 1.478 1.00 41.24 206 GLY D CA 1
ATOM 4107 C C . GLY C 3 140 ? 37.072 26.840 2.833 1.00 44.60 206 GLY D C 1
ATOM 4108 O O . GLY C 3 140 ? 37.207 28.058 2.977 1.00 46.85 206 GLY D O 1
ATOM 4109 N N . ALA C 3 141 ? 36.703 26.032 3.826 1.00 43.17 207 ALA D N 1
ATOM 4110 C CA . ALA C 3 141 ? 36.446 26.537 5.174 1.00 38.38 207 ALA D CA 1
ATOM 4111 C C . ALA C 3 141 ? 37.766 26.735 5.899 1.00 39.43 207 ALA D C 1
ATOM 4112 O O . ALA C 3 141 ? 38.690 25.954 5.725 1.00 40.98 207 ALA D O 1
ATOM 4114 N N . ASP C 3 142 ? 37.864 27.778 6.709 1.00 37.40 208 ASP D N 1
ATOM 4115 C CA . ASP C 3 142 ? 39.107 28.035 7.429 1.00 39.60 208 ASP D CA 1
ATOM 4116 C C . ASP C 3 142 ? 39.181 27.154 8.661 1.00 36.22 208 ASP D C 1
ATOM 4117 O O . ASP C 3 142 ? 38.539 27.446 9.664 1.00 42.85 208 ASP D O 1
ATOM 4122 N N . VAL C 3 143 ? 39.969 26.085 8.595 1.00 33.61 209 VAL D N 1
ATOM 4123 C CA . VAL C 3 143 ? 40.096 25.177 9.728 1.00 34.38 209 VAL D CA 1
ATOM 4124 C C . VAL C 3 143 ? 40.541 25.943 10.977 1.00 33.67 209 VAL D C 1
ATOM 4125 O O . VAL C 3 143 ? 40.307 25.513 12.106 1.00 31.04 209 VAL D O 1
ATOM 4129 N N . ASN C 3 144 ? 41.166 27.094 10.777 1.00 35.87 210 ASN D N 1
ATOM 4130 C CA . ASN C 3 144 ? 41.626 27.874 11.912 1.00 33.12 210 ASN D CA 1
ATOM 4131 C C . ASN C 3 144 ? 40.771 29.081 12.246 1.00 31.12 210 ASN D C 1
ATOM 4132 O O . ASN C 3 144 ? 41.175 29.933 13.007 1.00 31.33 210 ASN D O 1
ATOM 4137 N N . ALA C 3 145 ? 39.565 29.122 11.703 1.00 29.78 211 ALA D N 1
ATOM 4138 C CA . ALA C 3 145 ? 38.645 30.215 11.978 1.00 30.77 211 ALA D CA 1
ATOM 4139 C C . ALA C 3 145 ? 38.374 30.282 13.491 1.00 33.56 211 ALA D C 1
ATOM 4140 O O . ALA C 3 145 ? 38.312 29.253 14.161 1.00 35.16 211 ALA D O 1
ATOM 4142 N N . GLN C 3 146 ? 38.203 31.486 14.030 1.00 33.15 212 GLN D N 1
ATOM 4143 C CA . GLN C 3 146 ? 37.941 31.622 15.457 1.00 29.94 212 GLN D CA 1
ATOM 4144 C C . GLN C 3 146 ? 36.508 32.023 15.784 1.00 28.09 212 GLN D C 1
ATOM 4145 O O . GLN C 3 146 ? 35.833 32.672 14.985 1.00 28.32 212 GLN D O 1
ATOM 4151 N N . GLU C 3 147 ? 36.041 31.587 16.953 1.00 30.78 213 GLU D N 1
ATOM 4152 C CA . GLU C 3 147 ? 34.706 31.914 17.421 1.00 31.36 213 GLU D CA 1
ATOM 4153 C C . GLU C 3 147 ? 34.913 33.075 18.397 1.00 31.26 213 GLU D C 1
ATOM 4154 O O . GLU C 3 147 ? 35.877 33.077 19.176 1.00 29.29 213 GLU D O 1
ATOM 4160 N N . PRO C 3 148 ? 34.032 34.092 18.339 1.00 27.19 214 PRO D N 1
ATOM 4161 C CA . PRO C 3 148 ? 34.022 35.327 19.144 1.00 26.03 214 PRO D CA 1
ATOM 4162 C C . PRO C 3 148 ? 33.977 35.363 20.675 1.00 31.86 214 PRO D C 1
ATOM 4163 O O . PRO C 3 148 ? 34.452 36.326 21.263 1.00 40.03 214 PRO D O 1
ATOM 4167 N N . CYS C 3 149 ? 33.414 34.350 21.325 1.00 33.49 215 CYS D N 1
ATOM 4168 C CA . CYS C 3 149 ? 33.322 34.370 22.787 1.00 28.38 215 CYS D CA 1
ATOM 4169 C C . CYS C 3 149 ? 34.667 34.373 23.469 1.00 22.63 215 CYS D C 1
ATOM 4170 O O . CYS C 3 149 ? 34.926 35.178 24.363 1.00 28.24 215 CYS D O 1
ATOM 4173 N N . ASN C 3 150 ? 35.517 33.448 23.045 1.00 20.76 216 ASN D N 1
ATOM 4174 C CA . ASN C 3 150 ? 36.836 33.282 23.625 1.00 20.15 216 ASN D CA 1
ATOM 4175 C C . ASN C 3 150 ? 37.920 33.136 22.544 1.00 18.23 216 ASN D C 1
ATOM 4176 O O . ASN C 3 150 ? 39.084 32.946 22.870 1.00 11.60 216 ASN D O 1
ATOM 4181 N N . GLY C 3 151 ? 37.528 33.205 21.267 1.00 25.81 217 GLY D N 1
ATOM 4182 C CA . GLY C 3 151 ? 38.483 33.098 20.172 1.00 24.32 217 GLY D CA 1
ATOM 4183 C C . GLY C 3 151 ? 38.985 31.694 19.877 1.00 29.59 217 GLY D C 1
ATOM 4184 O O . GLY C 3 151 ? 40.019 31.507 19.221 1.00 32.83 217 GLY D O 1
ATOM 4185 N N . ARG C 3 152 ? 38.243 30.698 20.347 1.00 29.63 218 ARG D N 1
ATOM 4186 C CA . ARG C 3 152 ? 38.617 29.320 20.145 1.00 22.46 218 ARG D CA 1
ATOM 4187 C C . ARG C 3 152 ? 38.474 28.884 18.696 1.00 22.94 218 ARG D C 1
ATOM 4188 O O . ARG C 3 152 ? 37.588 29.350 17.988 1.00 28.21 218 ARG D O 1
ATOM 4196 N N . THR C 3 153 ? 39.386 28.012 18.259 1.00 26.71 219 THR D N 1
ATOM 4197 C CA . THR C 3 153 ? 39.355 27.434 16.917 1.00 26.07 219 THR D CA 1
ATOM 4198 C C . THR C 3 153 ? 38.729 26.075 17.154 1.00 23.17 219 THR D C 1
ATOM 4199 O O . THR C 3 153 ? 38.574 25.659 18.287 1.00 23.17 219 THR D O 1
ATOM 4203 N N . ALA C 3 154 ? 38.363 25.383 16.095 1.00 24.25 220 ALA D N 1
ATOM 4204 C CA . ALA C 3 154 ? 37.761 24.079 16.236 1.00 22.98 220 ALA D CA 1
ATOM 4205 C C . ALA C 3 154 ? 38.696 23.111 16.963 1.00 24.27 220 ALA D C 1
ATOM 4206 O O . ALA C 3 154 ? 38.236 22.111 17.535 1.00 31.60 220 ALA D O 1
ATOM 4208 N N . LEU C 3 155 ? 40.002 23.409 16.955 1.00 30.07 221 LEU D N 1
ATOM 4209 C CA . LEU C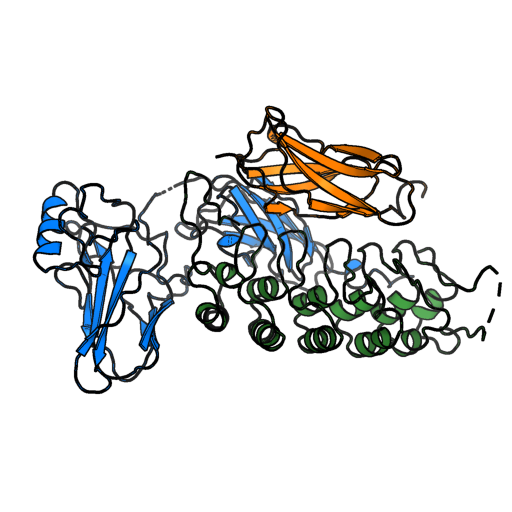 3 155 ? 40.988 22.560 17.637 1.00 28.68 221 LEU D CA 1
ATOM 4210 C C . LEU C 3 155 ? 40.899 22.774 19.150 1.00 27.85 221 LEU D C 1
ATOM 4211 O O . LEU C 3 155 ? 41.109 21.844 19.920 1.00 31.85 221 LEU D O 1
ATOM 4216 N N . HIS C 3 156 ? 40.580 24.002 19.568 1.00 29.56 222 HIS D N 1
ATOM 4217 C CA . HIS C 3 156 ? 40.410 24.316 20.993 1.00 23.77 222 HIS D CA 1
ATOM 4218 C C . HIS C 3 156 ? 39.167 23.568 21.468 1.00 24.53 222 HIS D C 1
ATOM 4219 O O . HIS C 3 156 ? 39.138 23.035 22.558 1.00 27.36 222 HIS D O 1
ATOM 4226 N N . LEU C 3 157 ? 38.139 23.556 20.623 1.00 28.98 223 LEU D N 1
ATOM 4227 C CA . LEU C 3 157 ? 36.878 22.897 20.929 1.00 31.84 223 LEU D CA 1
ATOM 4228 C C . LEU C 3 157 ? 37.017 21.366 20.968 1.00 33.50 223 LEU D C 1
ATOM 4229 O O . LEU C 3 157 ? 36.374 20.705 21.776 1.00 35.79 223 LEU D O 1
ATOM 4234 N N . ALA C 3 158 ? 37.842 20.812 20.081 1.00 31.16 224 ALA D N 1
ATOM 4235 C CA . ALA C 3 158 ? 38.070 19.370 20.041 1.00 25.51 224 ALA D CA 1
ATOM 4236 C C . ALA C 3 158 ? 38.734 18.946 21.333 1.00 29.52 224 ALA D C 1
ATOM 4237 O O . ALA C 3 158 ? 38.433 17.878 21.859 1.00 30.09 224 ALA D O 1
ATOM 4239 N N . VAL C 3 159 ? 39.641 19.786 21.841 1.00 27.77 225 VAL D N 1
ATOM 4240 C CA . VAL C 3 159 ? 40.321 19.493 23.093 1.00 30.25 225 VAL D CA 1
ATOM 4241 C C . VAL C 3 159 ? 39.323 19.590 24.252 1.00 36.08 225 VAL D C 1
ATOM 4242 O O . VAL C 3 159 ? 39.330 18.755 25.161 1.00 39.71 225 VAL D O 1
ATOM 4246 N N . ASP C 3 160 ? 38.481 20.622 24.227 1.00 34.67 226 ASP D N 1
ATOM 4247 C CA . ASP C 3 160 ? 37.473 20.804 25.266 1.00 33.86 226 ASP D CA 1
ATOM 4248 C C . ASP C 3 160 ? 36.467 19.644 25.204 1.00 27.12 226 ASP D C 1
ATOM 4249 O O . ASP C 3 160 ? 36.044 19.115 26.230 1.00 24.14 226 ASP D O 1
ATOM 4254 N N . LEU C 3 161 ? 36.093 19.252 23.993 1.00 25.13 227 LEU D N 1
ATOM 4255 C CA . LEU C 3 161 ? 35.169 18.141 23.805 1.00 29.36 227 LEU D CA 1
ATOM 4256 C C . LEU C 3 161 ? 35.879 16.816 24.047 1.00 28.59 227 LEU D C 1
ATOM 4257 O O . LEU C 3 161 ? 35.247 15.765 24.063 1.00 33.39 227 LEU D O 1
ATOM 4262 N N . GLN C 3 162 ? 37.194 16.866 24.232 1.00 27.43 228 GLN D N 1
ATOM 4263 C CA . GLN C 3 162 ? 37.956 15.652 24.493 1.00 26.13 228 GLN D CA 1
ATOM 4264 C C . GLN C 3 162 ? 37.714 14.602 23.394 1.00 28.42 228 GLN D C 1
ATOM 4265 O O . GLN C 3 162 ? 37.473 13.428 23.680 1.00 28.41 228 GLN D O 1
ATOM 4271 N N . ASN C 3 163 ? 37.787 15.038 22.143 1.00 28.80 229 ASN D N 1
ATOM 4272 C CA . ASN C 3 163 ? 37.587 14.166 21.005 1.00 30.52 229 ASN D CA 1
ATOM 4273 C C . ASN C 3 163 ? 38.938 13.908 20.362 1.00 36.38 229 ASN D C 1
ATOM 4274 O O . ASN C 3 163 ? 39.464 14.773 19.674 1.00 42.59 229 ASN D O 1
ATOM 4279 N N . PRO C 3 164 ? 39.537 12.720 20.587 1.00 36.05 230 PRO D N 1
ATOM 4280 C CA . PRO C 3 164 ? 40.841 12.507 19.949 1.00 30.52 230 PRO D CA 1
ATOM 4281 C C . PRO C 3 164 ? 40.725 12.303 18.444 1.00 30.33 230 PRO D C 1
ATOM 4282 O O . PRO C 3 164 ? 41.535 12.812 17.684 1.00 35.11 230 PRO D O 1
ATOM 4286 N N . ASP C 3 165 ? 39.717 11.571 18.003 1.00 37.74 231 ASP D N 1
ATOM 4287 C CA . ASP C 3 165 ? 39.546 11.368 16.571 1.00 38.58 231 ASP D CA 1
ATOM 4288 C C . ASP C 3 165 ? 39.440 12.720 15.866 1.00 37.81 231 ASP D C 1
ATOM 4289 O O . ASP C 3 165 ? 40.045 12.936 14.811 1.00 38.80 231 ASP D O 1
ATOM 4294 N N . LEU C 3 166 ? 38.685 13.636 16.466 1.00 42.37 232 LEU D N 1
ATOM 4295 C CA . LEU C 3 166 ? 38.525 14.967 15.902 1.00 42.92 232 LEU D CA 1
ATOM 4296 C C . LEU C 3 166 ? 39.842 15.751 15.851 1.00 38.12 232 LEU D C 1
ATOM 4297 O O . LEU C 3 166 ? 40.135 16.393 14.840 1.00 39.00 232 LEU D O 1
ATOM 4302 N N . VAL C 3 167 ? 40.654 15.686 16.906 1.00 37.29 233 VAL D N 1
ATOM 4303 C CA . VAL C 3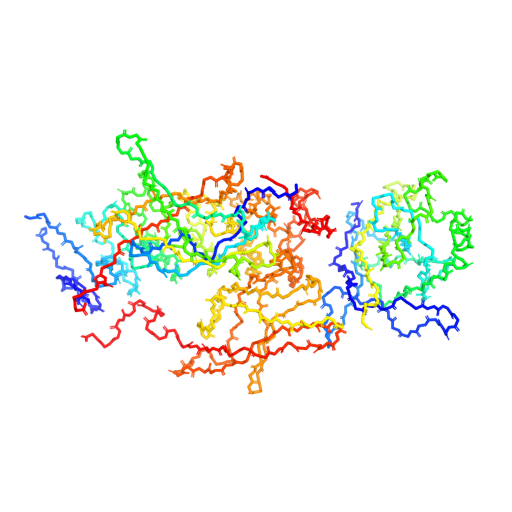 167 ? 41.890 16.460 16.903 1.00 35.98 233 VAL D CA 1
ATOM 4304 C C . VAL C 3 167 ? 42.914 15.982 15.895 1.00 37.44 233 VAL D C 1
ATOM 4305 O O . VAL C 3 167 ? 43.607 16.802 15.289 1.00 41.62 233 VAL D O 1
ATOM 4309 N N . SER C 3 168 ? 43.026 14.672 15.696 1.00 39.42 234 SER D N 1
ATOM 4310 C CA . SER C 3 168 ? 43.986 14.197 14.702 1.00 41.62 234 SER D CA 1
ATOM 4311 C C . SER C 3 168 ? 43.504 14.603 13.306 1.00 44.14 234 SER D C 1
ATOM 4312 O O . SER C 3 168 ? 44.316 14.815 12.409 1.00 50.51 234 SER D O 1
ATOM 4315 N N . LEU C 3 169 ? 42.187 14.740 13.133 1.00 42.18 235 LEU D N 1
ATOM 4316 C CA . LEU C 3 169 ? 41.619 15.134 11.844 1.00 37.33 235 LEU D CA 1
ATOM 4317 C C . LEU C 3 169 ? 41.781 16.620 11.562 1.00 36.37 235 LEU D C 1
ATOM 4318 O O . LEU C 3 169 ? 41.795 17.038 10.410 1.00 38.92 235 LEU D O 1
ATOM 4323 N N . LEU C 3 170 ? 41.875 17.428 12.606 1.00 37.37 236 LEU D N 1
ATOM 4324 C CA . LEU C 3 170 ? 42.060 18.856 12.400 1.00 41.20 236 LEU D CA 1
ATOM 4325 C C . LEU C 3 170 ? 43.544 19.081 12.119 1.00 39.59 236 LEU D C 1
ATOM 4326 O O . LEU C 3 170 ? 43.940 20.066 11.484 1.00 43.67 236 LEU D O 1
ATOM 4331 N N . LEU C 3 171 ? 44.362 18.155 12.602 1.00 39.03 237 LEU D N 1
ATOM 4332 C CA . LEU C 3 171 ? 45.802 18.221 12.396 1.00 38.35 237 LEU D CA 1
ATOM 4333 C C . LEU C 3 171 ? 46.128 17.979 10.918 1.00 41.71 237 LEU D C 1
ATOM 4334 O O . LEU C 3 171 ? 46.894 18.727 10.322 1.00 42.92 237 LEU D O 1
ATOM 4339 N N . LYS C 3 172 ? 45.541 16.942 10.324 1.00 43.61 238 LYS D N 1
ATOM 4340 C CA . LYS C 3 172 ? 45.795 16.658 8.915 1.00 44.15 238 LYS D CA 1
ATOM 4341 C C . LYS C 3 172 ? 45.037 17.595 7.981 1.00 44.61 238 LYS D C 1
ATOM 4342 O O . LYS C 3 172 ? 45.146 17.469 6.769 1.00 46.08 238 LYS D O 1
ATOM 4348 N N . CYS C 3 173 ? 44.254 18.515 8.536 1.00 43.40 239 CYS D N 1
ATOM 4349 C CA . CYS C 3 173 ? 43.504 19.468 7.722 1.00 39.46 239 CYS D CA 1
ATOM 4350 C C . CYS C 3 173 ? 44.191 20.839 7.760 1.00 37.21 239 CYS D C 1
ATOM 4351 O O . CYS C 3 173 ? 43.783 21.774 7.070 1.00 35.42 239 CYS D O 1
ATOM 4354 N N . GLY C 3 174 ? 45.241 20.945 8.571 1.00 38.00 240 GLY D N 1
ATOM 4355 C CA . GLY C 3 174 ? 45.986 22.181 8.666 1.00 38.74 240 GLY D CA 1
ATOM 4356 C C . GLY C 3 174 ? 45.847 22.997 9.937 1.00 40.09 240 GLY D C 1
ATOM 4357 O O . GLY C 3 174 ? 46.428 24.072 10.035 1.00 47.35 240 GLY D O 1
ATOM 4358 N N . ALA C 3 175 ? 45.102 22.502 10.918 1.00 40.74 241 ALA D N 1
ATOM 4359 C CA . ALA C 3 175 ? 44.906 23.251 12.157 1.00 35.42 241 ALA D CA 1
ATOM 4360 C C . ALA C 3 175 ? 46.212 23.676 12.807 1.00 32.65 241 ALA D C 1
ATOM 4361 O O . ALA C 3 175 ? 47.067 22.851 13.071 1.00 39.36 241 ALA D O 1
ATOM 4363 N N . ASP C 3 176 ? 46.361 24.972 13.062 1.00 34.36 242 ASP D N 1
ATOM 4364 C CA . ASP C 3 176 ? 47.566 25.496 13.701 1.00 34.86 242 ASP D CA 1
ATOM 4365 C C . ASP C 3 176 ? 47.563 25.146 15.183 1.00 30.73 242 ASP D C 1
ATOM 4366 O O . ASP C 3 176 ? 46.875 25.788 15.971 1.00 33.23 242 ASP D O 1
ATOM 4371 N N . VAL C 3 177 ? 48.349 24.143 15.562 1.00 31.68 243 VAL D N 1
ATOM 4372 C CA . VAL C 3 177 ? 48.404 23.711 16.952 1.00 34.61 243 VAL D CA 1
ATOM 4373 C C . VAL C 3 177 ? 48.658 24.871 17.880 1.00 34.93 243 VAL D C 1
ATOM 4374 O O . VAL C 3 177 ? 48.303 24.840 19.048 1.00 38.36 243 VAL D O 1
ATOM 4378 N N . ASN C 3 178 ? 49.288 25.902 17.365 1.00 37.84 244 ASN D N 1
ATOM 4379 C CA . ASN C 3 178 ? 49.543 27.049 18.195 1.00 40.26 244 ASN D CA 1
ATOM 4380 C C . ASN C 3 178 ? 48.332 27.966 17.993 1.00 47.22 244 ASN D C 1
ATOM 4381 O O . ASN C 3 178 ? 47.198 27.472 18.005 1.00 54.13 244 ASN D O 1
ATOM 4386 N N . ARG C 3 179 ? 48.513 29.260 17.791 1.00 45.73 245 ARG D N 1
ATOM 4387 C CA . ARG C 3 179 ? 47.335 30.111 17.646 1.00 49.59 245 ARG D CA 1
ATOM 4388 C C . ARG C 3 179 ? 46.590 30.023 18.981 1.00 46.58 245 ARG D C 1
ATOM 4389 O O . ARG C 3 179 ? 46.205 28.945 19.429 1.00 40.07 245 ARG D O 1
ATOM 4397 N N . VAL C 3 180 ? 46.395 31.164 19.625 1.00 45.42 246 VAL D N 1
ATOM 4398 C CA . VAL C 3 180 ? 45.754 31.175 20.926 1.00 42.16 246 VAL D CA 1
ATOM 4399 C C . VAL C 3 180 ? 44.349 31.744 21.033 1.00 37.01 246 VAL D C 1
ATOM 4400 O O . VAL C 3 180 ? 43.724 32.124 20.053 1.00 34.74 246 VAL D O 1
ATOM 4404 N N . THR C 3 181 ? 43.871 31.760 22.269 1.00 31.46 247 THR D N 1
ATOM 4405 C CA . THR C 3 181 ? 42.562 32.281 22.630 1.00 30.24 247 THR D CA 1
ATOM 4406 C C . THR C 3 181 ? 42.752 33.706 23.175 1.00 29.73 247 THR D C 1
ATOM 4407 O O . THR C 3 181 ? 43.886 34.136 23.406 1.00 25.66 247 THR D O 1
ATOM 4411 N N . TYR C 3 182 ? 41.656 34.436 23.379 1.00 27.14 248 TYR D N 1
ATOM 4412 C CA . TYR C 3 182 ? 41.763 35.797 23.928 1.00 24.58 248 TYR D CA 1
ATOM 4413 C C . TYR C 3 182 ? 42.494 35.731 25.275 1.00 27.46 248 TYR D C 1
ATOM 4414 O O . TYR C 3 182 ? 42.994 36.727 25.764 1.00 38.17 248 TYR D O 1
ATOM 4423 N N . GLN C 3 183 ? 42.542 34.554 25.882 1.00 31.10 249 GLN D N 1
ATOM 4424 C CA . GLN C 3 183 ? 43.253 34.404 27.147 1.00 29.17 249 GLN D CA 1
ATOM 4425 C C . GLN C 3 183 ? 44.681 33.968 26.855 1.00 31.77 249 GLN D C 1
ATOM 4426 O O . GLN C 3 183 ? 45.478 33.774 27.767 1.00 37.24 249 GLN D O 1
ATOM 4432 N N . GLY C 3 184 ? 44.993 33.828 25.568 1.00 32.03 250 GLY D N 1
ATOM 4433 C CA . GLY C 3 184 ? 46.327 33.435 25.135 1.00 30.33 250 GLY D CA 1
ATOM 4434 C C . GLY C 3 184 ? 46.718 31.987 25.381 1.00 30.62 250 GLY D C 1
ATOM 4435 O O . GLY C 3 184 ? 47.874 31.713 25.683 1.00 37.14 250 GLY D O 1
ATOM 4436 N N . TYR C 3 185 ? 45.766 31.065 25.248 1.00 30.02 251 TYR D N 1
ATOM 4437 C CA . TYR C 3 185 ? 46.030 29.633 25.467 1.00 24.53 251 TYR D CA 1
ATOM 4438 C C . TYR C 3 185 ? 45.970 28.832 24.194 1.00 24.34 251 TYR D C 1
ATOM 4439 O O . TYR C 3 185 ? 45.069 29.025 23.372 1.00 28.29 251 TYR D O 1
ATOM 4448 N N . SER C 3 186 ? 46.930 27.931 24.033 1.00 23.92 252 SER D N 1
ATOM 4449 C CA . SER C 3 186 ? 46.969 27.062 22.855 1.00 23.23 252 SER D CA 1
ATOM 4450 C C . SER C 3 186 ? 46.015 25.921 23.172 1.00 19.51 252 SER D C 1
ATOM 4451 O O . SER C 3 186 ? 45.651 25.723 24.330 1.00 21.35 252 SER D O 1
ATOM 4454 N N . PRO C 3 187 ? 45.596 25.165 22.159 1.00 21.17 253 PRO D N 1
ATOM 4455 C CA . PRO C 3 187 ? 44.681 24.052 22.424 1.00 20.04 253 PRO D CA 1
ATOM 4456 C C . PRO C 3 187 ? 45.249 23.119 23.502 1.00 26.34 253 PRO D C 1
ATOM 4457 O O . PRO C 3 187 ? 44.529 22.614 24.360 1.00 33.41 253 PRO D O 1
ATOM 4461 N N . TYR C 3 188 ? 46.556 22.917 23.462 1.00 30.67 254 TYR D N 1
ATOM 4462 C CA . TYR C 3 188 ? 47.230 22.055 24.424 1.00 29.75 254 TYR D CA 1
ATOM 4463 C C . TYR C 3 188 ? 47.109 22.554 25.856 1.00 29.54 254 TYR D C 1
ATOM 4464 O O . TYR C 3 188 ? 46.961 21.762 26.776 1.00 33.34 254 TYR D O 1
ATOM 4473 N N . GLN C 3 189 ? 47.190 23.864 26.048 1.00 31.42 255 GLN D N 1
ATOM 4474 C CA . GLN C 3 189 ? 47.085 24.428 27.385 1.00 28.96 255 GLN D CA 1
ATOM 4475 C C . GLN C 3 189 ? 45.726 24.207 28.000 1.00 28.25 255 GLN D C 1
ATOM 4476 O O . GLN C 3 189 ? 45.548 24.400 29.198 1.00 28.31 255 GLN D O 1
ATOM 4482 N N . LEU C 3 190 ? 44.775 23.792 27.173 1.00 29.03 256 LEU D N 1
ATOM 4483 C CA . LEU C 3 190 ? 43.430 23.501 27.635 1.00 25.81 256 LEU D CA 1
ATOM 4484 C C . LEU C 3 190 ? 43.282 22.034 28.067 1.00 26.92 256 LEU D C 1
ATOM 4485 O O . LEU C 3 190 ? 42.253 21.651 28.601 1.00 26.53 256 LEU D O 1
ATOM 4490 N N . THR C 3 191 ? 44.307 21.216 27.852 1.00 30.47 257 THR D N 1
ATOM 4491 C CA . THR C 3 191 ? 44.229 19.804 28.257 1.00 28.72 257 THR D CA 1
ATOM 4492 C C . THR C 3 191 ? 44.388 19.616 29.763 1.00 29.81 257 THR D C 1
ATOM 4493 O O . THR C 3 191 ? 43.913 18.626 30.324 1.00 35.89 257 THR D O 1
ATOM 4497 N N . TRP C 3 192 ? 45.041 20.560 30.423 1.00 25.21 258 TRP D N 1
ATOM 4498 C CA . TRP C 3 192 ? 45.256 20.406 31.851 1.00 27.40 258 TRP D CA 1
ATOM 4499 C C . TRP C 3 192 ? 44.012 20.353 32.710 1.00 31.66 258 TRP D C 1
ATOM 4500 O O . TRP C 3 192 ? 43.202 21.268 32.721 1.00 38.44 258 TRP D O 1
ATOM 4511 N N . GLY C 3 193 ? 43.871 19.258 33.444 1.00 34.55 259 GLY D N 1
ATOM 4512 C CA . GLY C 3 193 ? 42.712 19.093 34.289 1.00 32.22 259 GLY D CA 1
ATOM 4513 C C . GLY C 3 193 ? 41.718 18.192 33.589 1.00 35.09 259 GLY D C 1
ATOM 4514 O O . GLY C 3 193 ? 40.678 17.841 34.147 1.00 42.28 259 GLY D O 1
ATOM 4515 N N . ARG C 3 194 ? 42.013 17.831 32.349 1.00 34.91 260 ARG D N 1
ATOM 4516 C CA . ARG C 3 194 ? 41.114 16.955 31.616 1.00 36.27 260 ARG D CA 1
ATOM 4517 C C . ARG C 3 194 ? 41.639 15.507 31.606 1.00 41.23 260 ARG D C 1
ATOM 4518 O O . ARG C 3 194 ? 42.763 15.235 32.023 1.00 39.48 260 ARG D O 1
ATOM 4526 N N . PRO C 3 195 ? 40.813 14.556 31.149 1.00 42.35 261 PRO D N 1
ATOM 4527 C CA . PRO C 3 195 ? 41.215 13.142 31.111 1.00 39.48 261 PRO D CA 1
ATOM 4528 C C . PRO C 3 195 ? 42.191 12.629 30.044 1.00 37.91 261 PRO D C 1
ATOM 4529 O O . PRO C 3 195 ? 43.249 12.082 30.369 1.00 41.06 261 PRO D O 1
ATOM 4533 N N . SER C 3 196 ? 41.822 12.805 28.778 1.00 33.85 262 SER D N 1
ATOM 4534 C CA . SER C 3 196 ? 42.587 12.283 27.647 1.00 32.40 262 SER D CA 1
ATOM 4535 C C . SER C 3 196 ? 44.104 12.437 27.526 1.00 36.37 262 SER D C 1
ATOM 4536 O O . SER C 3 196 ? 44.605 13.480 27.123 1.00 40.46 262 SER D O 1
ATOM 4539 N N . THR C 3 197 ? 44.835 11.372 27.841 1.00 38.97 263 THR D N 1
ATOM 4540 C CA . THR C 3 197 ? 46.285 11.399 27.714 1.00 33.43 263 THR D CA 1
ATOM 4541 C C . THR C 3 197 ? 46.619 11.384 26.224 1.00 28.53 263 THR D C 1
ATOM 4542 O O . THR C 3 197 ? 47.624 11.927 25.792 1.00 35.64 263 THR D O 1
ATOM 4546 N N . ARG C 3 198 ? 45.750 10.766 25.440 1.00 24.97 264 ARG D N 1
ATOM 4547 C CA . ARG C 3 198 ? 45.955 10.661 24.011 1.00 27.35 264 ARG D CA 1
ATOM 4548 C C . ARG C 3 198 ? 45.969 12.027 23.369 1.00 33.50 264 ARG D C 1
ATOM 4549 O O . ARG C 3 198 ? 46.693 12.264 22.396 1.00 37.06 264 ARG D O 1
ATOM 4557 N N . ILE C 3 199 ? 45.162 12.933 23.911 1.00 39.52 265 ILE D N 1
ATOM 4558 C CA . ILE C 3 199 ? 45.106 14.275 23.381 1.00 39.79 265 ILE D CA 1
ATOM 4559 C C . ILE C 3 199 ? 46.348 15.060 23.787 1.00 41.13 265 ILE D C 1
ATOM 4560 O O . ILE C 3 199 ? 46.960 15.712 22.947 1.00 44.02 265 ILE D O 1
ATOM 4565 N N . GLN C 3 200 ? 46.755 14.996 25.052 1.00 39.87 266 GLN D N 1
ATOM 4566 C CA . GLN C 3 200 ? 47.947 15.746 25.419 1.00 40.58 266 GLN D CA 1
ATOM 4567 C C . GLN C 3 200 ? 49.228 15.138 24.869 1.00 40.82 266 GLN D C 1
ATOM 4568 O O . GLN C 3 200 ? 50.309 15.674 25.085 1.00 44.52 266 GLN D O 1
ATOM 4574 N N . GLN C 3 201 ? 49.110 14.033 24.143 1.00 41.23 267 GLN D N 1
ATOM 4575 C CA . GLN C 3 201 ? 50.280 13.395 23.555 1.00 42.84 267 GLN D CA 1
ATOM 4576 C C . GLN C 3 201 ? 50.438 13.798 22.093 1.00 39.94 267 GLN D C 1
ATOM 4577 O O . GLN C 3 201 ? 51.551 14.020 21.626 1.00 41.78 267 GLN D O 1
ATOM 4583 N N . GLN C 3 202 ? 49.332 13.895 21.363 1.00 36.96 268 GLN D N 1
ATOM 4584 C CA . GLN C 3 202 ? 49.411 14.301 19.967 1.00 36.38 268 GLN D CA 1
ATOM 4585 C C . GLN C 3 202 ? 49.497 15.811 19.799 1.00 36.65 268 GLN D C 1
ATOM 4586 O O . GLN C 3 202 ? 49.508 16.315 18.677 1.00 38.69 268 GLN D O 1
ATOM 4592 N N . LEU C 3 203 ? 49.547 16.543 20.899 1.00 34.89 269 LEU D N 1
ATOM 4593 C CA . LEU C 3 203 ? 49.651 17.985 20.791 1.00 35.99 269 LEU D CA 1
ATOM 4594 C C . LEU C 3 203 ? 50.929 18.497 21.446 1.00 32.65 269 LEU D C 1
ATOM 4595 O O . LEU C 3 203 ? 51.604 19.353 20.896 1.00 33.35 269 LEU D O 1
ATOM 4600 N N . GLY C 3 204 ? 51.255 17.963 22.615 1.00 34.10 270 GLY D N 1
ATOM 4601 C CA . GLY C 3 204 ? 52.449 18.395 23.311 1.00 42.73 270 GLY D CA 1
ATOM 4602 C C . GLY C 3 204 ? 53.602 18.575 22.349 1.00 47.17 270 GLY D C 1
ATOM 4603 O O . GLY C 3 204 ? 54.181 19.656 22.244 1.00 52.97 270 GLY D O 1
ATOM 4604 N N . GLN C 3 205 ? 53.911 17.501 21.633 1.00 51.80 271 GLN D N 1
ATOM 4605 C CA . GLN C 3 205 ? 54.991 17.464 20.651 1.00 49.96 271 GLN D CA 1
ATOM 4606 C C . GLN C 3 205 ? 54.993 18.653 19.711 1.00 49.34 271 GLN D C 1
ATOM 4607 O O . GLN C 3 205 ? 55.996 19.356 19.593 1.00 52.60 271 GLN D O 1
ATOM 4613 N N . LEU C 3 206 ? 53.856 18.856 19.050 1.00 46.52 272 LEU D N 1
ATOM 4614 C CA . LEU C 3 206 ? 53.650 19.919 18.071 1.00 47.56 272 LEU D CA 1
ATOM 4615 C C . LEU C 3 206 ? 53.665 21.354 18.604 1.00 48.72 272 LEU D C 1
ATOM 4616 O O . LEU C 3 206 ? 54.172 22.266 17.957 1.00 52.54 272 LEU D O 1
ATOM 4621 N N . THR C 3 207 ? 53.093 21.543 19.784 1.00 50.31 273 THR D N 1
ATOM 4622 C CA . THR C 3 207 ? 52.964 22.859 20.399 1.00 47.45 273 THR D CA 1
ATOM 4623 C C . THR C 3 207 ? 54.257 23.549 20.831 1.00 48.07 273 THR D C 1
ATOM 4624 O O . THR C 3 207 ? 55.163 22.918 21.386 1.00 49.12 273 THR D O 1
ATOM 4628 N N . LEU C 3 208 ? 54.320 24.856 20.585 1.00 45.84 274 LEU D N 1
ATOM 4629 C CA . LEU C 3 208 ? 55.483 25.648 20.954 1.00 41.75 274 LEU D CA 1
ATOM 4630 C C . LEU C 3 208 ? 55.813 25.454 22.409 1.00 42.44 274 LEU D C 1
ATOM 4631 O O . LEU C 3 208 ? 54.934 25.411 23.259 1.00 44.38 274 LEU D O 1
ATOM 4636 N N . GLU C 3 209 ? 57.101 25.366 22.679 1.00 44.63 275 GLU D N 1
ATOM 4637 C CA . GLU C 3 209 ? 57.612 25.156 24.015 1.00 48.35 275 GLU D CA 1
ATOM 4638 C C . GLU C 3 209 ? 57.011 26.059 25.089 1.00 45.08 275 GLU D C 1
ATOM 4639 O O . GLU C 3 209 ? 56.752 25.601 26.198 1.00 51.57 275 GLU D O 1
ATOM 4645 N N . ASN C 3 210 ? 56.789 27.332 24.773 1.00 43.21 276 ASN D N 1
ATOM 4646 C CA . ASN C 3 210 ? 56.254 28.271 25.767 1.00 43.86 276 ASN D CA 1
ATOM 4647 C C . ASN C 3 210 ? 54.759 28.562 25.626 1.00 36.56 276 ASN D C 1
ATOM 4648 O O . ASN C 3 210 ? 54.268 29.625 26.011 1.00 37.79 276 ASN D O 1
ATOM 4653 N N . LEU C 3 211 ? 54.046 27.593 25.079 1.00 30.35 277 LEU D N 1
ATOM 4654 C CA . LEU C 3 211 ? 52.608 27.685 24.877 1.00 26.94 277 LEU D CA 1
ATOM 4655 C C . LEU C 3 211 ? 52.078 26.367 25.412 1.00 31.60 277 LEU D C 1
ATOM 4656 O O . LEU C 3 211 ? 50.983 25.952 25.071 1.00 33.19 277 LEU D O 1
ATOM 4661 N N . GLN C 3 212 ? 52.873 25.715 26.256 1.00 28.24 278 GLN D N 1
ATOM 4662 C CA . GLN C 3 212 ? 52.486 24.425 26.817 1.00 32.10 278 GLN D CA 1
ATOM 4663 C C . GLN C 3 212 ? 52.053 24.430 28.283 1.00 34.27 278 GLN D C 1
ATOM 4664 O O . GLN C 3 212 ? 51.118 23.734 28.653 1.00 36.09 278 GLN D O 1
ATOM 4670 N N . MET C 3 213 ? 52.728 25.219 29.106 1.00 35.93 279 MET D N 1
ATOM 4671 C CA . MET C 3 213 ? 52.423 25.288 30.533 1.00 41.00 279 MET D CA 1
ATOM 4672 C C . MET C 3 213 ? 51.425 26.413 30.842 1.00 42.58 279 MET D C 1
ATOM 4673 O O . MET C 3 213 ? 51.216 27.313 30.023 1.00 39.44 279 MET D O 1
ATOM 4678 N N . LEU C 3 214 ? 50.818 26.353 32.025 1.00 43.48 280 LEU D N 1
ATOM 4679 C CA . LEU C 3 214 ? 49.852 27.362 32.454 1.00 43.72 280 LEU D CA 1
ATOM 4680 C C . LEU C 3 214 ? 50.473 28.413 33.376 1.00 48.13 280 LEU D C 1
ATOM 4681 O O . LEU C 3 214 ? 51.392 28.121 34.134 1.00 48.28 280 LEU D O 1
ATOM 4686 N N . PRO C 3 215 ? 49.963 29.655 33.329 1.00 55.24 281 PRO D N 1
ATOM 4687 C CA . PRO C 3 215 ? 50.467 30.747 34.174 1.00 57.43 281 PRO D CA 1
ATOM 4688 C C . PRO C 3 215 ? 50.485 30.325 35.646 1.00 59.97 281 PRO D C 1
ATOM 4689 O O . PRO C 3 215 ? 49.617 29.573 36.095 1.00 59.84 281 PRO D O 1
ATOM 4693 N N . GLU C 3 216 ? 51.459 30.821 36.399 1.00 61.52 282 GLU D N 1
ATOM 4694 C CA . GLU C 3 216 ? 51.582 30.464 37.804 1.00 66.63 282 GLU D CA 1
ATOM 4695 C C . GLU C 3 216 ? 51.415 31.619 38.776 1.00 69.74 282 GLU D C 1
ATOM 4696 O O . GLU C 3 216 ? 52.398 32.260 39.149 1.00 70.82 282 GLU D O 1
ATOM 4702 N N . SER C 3 217 ? 50.177 31.877 39.193 1.00 72.27 283 SER D N 1
ATOM 4703 C CA . SER C 3 217 ? 49.887 32.945 40.157 1.00 74.23 283 SER D CA 1
ATOM 4704 C C . SER C 3 217 ? 50.888 34.103 40.053 1.00 72.32 283 SER D C 1
ATOM 4705 O O . SER C 3 217 ? 51.779 34.243 40.892 1.00 71.78 283 SER D O 1
ATOM 4708 N N . GLU C 3 218 ? 50.734 34.934 39.029 1.00 72.70 284 GLU D N 1
ATOM 4709 C CA . GLU C 3 218 ? 51.649 36.049 38.817 1.00 72.37 284 GLU D CA 1
ATOM 4710 C C . GLU C 3 218 ? 51.055 37.433 39.075 1.00 69.86 284 GLU D C 1
ATOM 4711 O O . GLU C 3 218 ? 50.089 37.848 38.428 1.00 69.29 284 GLU D O 1
ATOM 4717 N N . ASP C 3 219 ? 51.659 38.140 40.026 1.00 71.98 285 ASP D N 1
ATOM 4718 C CA . ASP C 3 219 ? 51.255 39.492 40.394 1.00 71.96 285 ASP D CA 1
ATOM 4719 C C . ASP C 3 219 ? 49.763 39.638 40.653 1.00 73.14 285 ASP D C 1
ATOM 4720 O O . ASP C 3 219 ? 49.147 40.616 40.217 1.00 74.07 285 ASP D O 1
ATOM 4725 N N . GLU C 3 220 ? 49.186 38.676 41.368 1.00 69.99 286 GLU D N 1
ATOM 4726 C CA . GLU C 3 220 ? 47.758 38.710 41.675 1.00 69.53 286 GLU D CA 1
ATOM 4727 C C . GLU C 3 220 ? 46.959 38.965 40.399 1.00 70.17 286 GLU D C 1
ATOM 4728 O O . GLU C 3 220 ? 46.426 40.057 40.196 1.00 66.24 286 GLU D O 1
ATOM 4730 N N . GLU C 3 221 ? 46.896 37.948 39.545 1.00 69.19 287 GLU D N 1
ATOM 4731 C CA . GLU C 3 221 ? 46.186 38.017 38.271 1.00 69.30 287 GLU D CA 1
ATOM 4732 C C . GLU C 3 221 ? 46.620 36.828 37.423 1.00 71.24 287 GLU D C 1
ATOM 4733 O O . GLU C 3 221 ? 45.852 35.881 37.232 1.00 73.60 287 GLU D O 1
ATOM 4735 N N . SER C 3 222 ? 47.861 36.891 36.934 1.00 71.65 288 SER D N 1
ATOM 4736 C CA . SER C 3 222 ? 48.474 35.846 36.106 1.00 67.42 288 SER D CA 1
ATOM 4737 C C . SER C 3 222 ? 47.887 35.742 34.697 1.00 65.37 288 SER D C 1
ATOM 4738 O O . SER C 3 222 ? 47.063 34.863 34.415 1.00 65.28 288 SER D O 1
ATOM 4740 N N . TYR C 3 223 ? 48.319 36.645 33.818 1.00 63.68 289 TYR D N 1
ATOM 4741 C CA . TYR C 3 223 ? 47.861 36.665 32.431 1.00 60.97 289 TYR D CA 1
ATOM 4742 C C . TYR C 3 223 ? 48.829 35.872 31.555 1.00 63.80 289 TYR D C 1
ATOM 4743 O O . TYR C 3 223 ? 49.986 35.659 31.925 1.00 63.83 289 TYR D O 1
ATOM 4752 N N . ASP C 3 224 ? 48.355 35.434 30.393 1.00 65.27 290 ASP D N 1
ATOM 4753 C CA . ASP C 3 224 ? 49.193 34.655 29.487 1.00 65.24 290 ASP D CA 1
ATOM 4754 C C . ASP C 3 224 ? 50.092 35.584 28.683 1.00 63.96 290 ASP D C 1
ATOM 4755 O O . ASP C 3 224 ? 51.265 35.277 28.442 1.00 61.11 290 ASP D O 1
ATOM 4757 N N . THR C 3 225 ? 49.524 36.720 28.284 1.00 62.86 291 THR D N 1
ATOM 4758 C CA . THR C 3 225 ? 50.222 37.743 27.509 1.00 63.74 291 THR D CA 1
ATOM 4759 C C . THR C 3 225 ? 50.161 37.469 26.010 1.00 63.58 291 THR D C 1
ATOM 4760 O O . THR C 3 225 ? 50.712 36.483 25.525 1.00 65.57 291 THR D O 1
ATOM 4762 N N . GLU C 3 226 ? 49.488 38.360 25.284 1.00 64.89 292 GLU D N 1
ATOM 4763 C CA . GLU C 3 226 ? 49.330 38.230 23.836 1.00 67.40 292 GLU D CA 1
ATOM 4764 C C . GLU C 3 226 ? 48.704 39.493 23.227 1.00 65.90 292 GLU D C 1
ATOM 4765 O O . GLU C 3 226 ? 48.758 40.553 23.894 1.00 68.10 292 GLU D O 1
ATOM 4767 N N . SER C 3 227 ? 48.178 39.412 22.089 1.00 58.47 293 SER D N 1
#

Nearest PDB structures (foldseek):
  1ikn-assembly1_A  TM=1.004E+00  e=2.398E-59  Mus musculus
  1nfi-assembly1_A  TM=7.689E-01  e=3.996E-48  Homo sapiens
  1ram-assembly1_B  TM=6.442E-01  e=2.113E-47  Mus musculus
  6ggr-assembly1_A  TM=9.726E-01  e=4.127E-29  Mus musculus
  1my5-assembly1_A  TM=9.439E-01  e=1.107E-18  Mus musculus

Foldseek 3Di:
DAKDWPWFFQAEQAAAAAPVVHQDDAATFTLPDAPPDTDFGKMFDPPDAAKWKKKKFKFAQDPLTFGFLWAKDDPCGDLRIHMDMDDRPHGMDGDRHIHTHADDPVCSVVSVVSCCVVVVTLVDDDPVSVDDDGPSQKIWMWIWIWDADVPGDTRIHRIDTGNIHGHDPDDDAWEWDDKPAQEEALQWFAKIKIFTDADQLSFKWKWKADDVDIDTWADHSVQCPRRTMGITITHHHPDQQDPAKDKIWIWMAGRSVRDTHDTDIHIYDHCVQVVVVHDPPD/DQAWAFDDKPAQEEALAKFDKIKTFTGFDQLVFKWKWKWAQDPVRDIDIFTWDDHSVQCPPRTMGITIGGHHPDQPDAAKDKIWMWMATNVVGDIYPTHIGIHGHDPPDDDD/DPADCAQVLLLPPDDCSNVVDPVVQDAFFADPFRATNLLSCQVVVPLVSVLCCDRVYPQDQCATNQSDHSLLSNQLVVPPSNVVSVVVRPRQVDPCRQLNGATPQQAHSLLSNLLNVNLVSNVVSLVSPRDQLAATPPWRDGSLLNCLVVVPLVSNVSSVVSPHQQADATNQRAGSQQSNPPHDDPSSNVVRVVRDDPLRHYAFDCPPNPTGSDD

CATH classification: 2.60.40.340 (+1 more: 2.60.40.10)

B-factor: mean 48.59, std 14.34, range [6.03, 86.62]

Secondary structure (P-SEA, 3-state):
ccccccccccccccccccccccccccccccccccccccccbbbbbcccccccbbbbbbbbcccccccccbbbbcccccccbbbbbccccccbbbbcbbbbbbbbccaaaaaaaaaaacccccccccccccccccccccbbbbbbccccccccccccccccccccccccccccccccccccccccccccbbbbbbbbccccccccbbbbbcccbbbbbbbcccccccccbbbbbbcccccccccbbbbbbbbbbbccccccccbbbbbbbccccccccccccc/cccccccccccccccccccbbbbbbbcccccccbbbbbcccccccccbbbbbbbcccccccccccbbbbcccccccccbbbbbccccccccccccccbbbbbbbbbcccccc/ccccccaaaaacccccccccccccccccccccccccaaaaaaaaccaaaaaacccccccccccccccccaaaaaaaaccaaaaaaaccccccccccccccccccccccaaaaaaaacaaaaaaaaaaaccccccccccccccaaaaaaaaccaaaaaaaaaacccccccccccccccccccccccaaaaaacccccccccccccccccccccccc

Organism: Mus musculus (NCBI:txid10090)

Solvent-accessible surface area: 28955 Å² total